Protein AF-A0A6N7SVC6-F1 (afdb_monomer)

Foldseek 3Di:
DDFQFDDAAPVSPDTHTPLRQLQQLLQQQLVLCVLLPFSLLRNLLSNQLQLLSLFPQNSVPRVPHDDFDRLLRSLLVCVVVPNLLSSQLSLQLAPFRAFQDACPADQPDSHSNNSNNHDGGDSPVSVVRGDRGDGDDRPFDQFDLNLVLSVLSSLLSSLSSNLSSVVSVVCRNVVNPPDDDDADFLVLLLVLLCVVCVVLCPDCPCVDLSNQLNVLLVLLLVLLLDDFAEEEAAAAVVSNQLSSPVNSFSSNCVNQVFQAEEEEEADPVCQVVSQVVSCVRRNPQQEQEDDDQDDDPDPVRVVVNLVCNQAVNHRYYYYYPQLVLLLSLARDSSSSNNVSVLARGEYEYAQLVSQQQQQQLVVLVSVLSNRRRRNYHYYYYHNQDAPCQVSHGPSGDYDYSDPDPCPPDDDDDDDDDDDVPDDDDPVCPLLVVLVVVLVVVDPDCVDNVNSHVSNVCSNVVCVCSSNVVCQVVQSSCCVVRVTHRSVVSSVVPGSPPFLWAKEFQPPDVQSVVLVVCLLVVDDDPVSVNSNVVRIDTDGPVLVVLCVVVVQWADSDPRYIYGPDNVCADPVPGGNSDRDPDDDDDD

Sequence (586 aa):
MAKFLAHISDDKSREQSVQEHLKNTALLAGQFADKFCCRDWGFGCGMLHDIGKYSKEFQLRLPGGPIVDHATAGARELYSRGYLMAAYCVAGHHSGLPYGGTQADIAGSSTLYGRMKKQLKDYQAYQSEIVMPEFTNPPLVPVGRGGFSVSFFIRMLYSCLVDADFLDTEQFMSDGTARRIQKASMEELLQSLRAYITPWMEQTEQATVNGKRTAILQACLDKGKEKQGLYTLTVPTGGGKTVSSLAFALQHAVEHHLDRVIYVIPYTSSIEQNAQVFRDILGSENVLEDHCHVSYESEEELLHQQLAAENWDKSLVVTTNVQFFESLFSNRSSKCRKLHNIANSVVIFDEAQMLPVNYLSPCVRAISELICNYHSTAVLCTATQPSLNKIFPGEVQVKESCNNTRENCKTKFFAFTKSDEFRVPSVLKQPIAVTEQICRKYKDISSLEAIHEYFERLYCFKGEGLDAKEIVSQFEDGVKTSSYPFETAANEFRIIENKTKTILICQEEEGARLAEKMRLGLRTRKLLRDVGNYCVSVYEKDFKALNAAGKLEVLDEEFAVLRNCELYSEDVGLIIDASRGDAVFY

Structure (mmCIF, N/CA/C/O backbone):
data_AF-A0A6N7SVC6-F1
#
_entry.id   AF-A0A6N7SVC6-F1
#
loop_
_atom_site.group_PDB
_atom_site.id
_atom_site.type_symbol
_atom_site.label_atom_id
_atom_site.label_alt_id
_atom_site.label_comp_id
_atom_site.label_asym_id
_atom_site.label_entity_id
_atom_site.label_seq_id
_atom_site.pdbx_PDB_ins_code
_atom_site.Cartn_x
_atom_site.Cartn_y
_atom_site.Cartn_z
_atom_site.occupancy
_atom_site.B_iso_or_equiv
_atom_site.auth_seq_id
_atom_site.auth_comp_id
_atom_site.auth_asym_id
_atom_site.auth_atom_id
_atom_site.pdbx_PDB_model_num
ATOM 1 N N . MET A 1 1 ? 24.543 -17.736 -30.518 1.00 55.12 1 MET A N 1
ATOM 2 C CA . MET A 1 1 ? 23.856 -16.476 -30.162 1.00 55.12 1 MET A CA 1
ATOM 3 C C . MET A 1 1 ? 24.714 -15.750 -29.142 1.00 55.12 1 MET A C 1
ATOM 5 O O . MET A 1 1 ? 25.362 -16.426 -28.351 1.00 55.12 1 MET A O 1
ATOM 9 N N . ALA A 1 2 ? 24.805 -14.421 -29.212 1.00 66.75 2 ALA A N 1
ATOM 10 C CA . ALA A 1 2 ? 25.494 -13.653 -28.177 1.00 66.75 2 ALA A CA 1
ATOM 11 C C . ALA A 1 2 ? 24.721 -13.807 -26.858 1.00 66.75 2 ALA A C 1
ATOM 13 O O . ALA A 1 2 ? 23.502 -13.669 -26.859 1.00 66.75 2 ALA A O 1
ATOM 14 N N . LYS A 1 3 ? 25.411 -14.138 -25.764 1.00 86.94 3 LYS A N 1
ATOM 15 C CA . LYS A 1 3 ? 24.800 -14.241 -24.434 1.00 86.94 3 LYS A CA 1
ATOM 16 C C . LYS A 1 3 ? 24.605 -12.822 -23.893 1.00 86.94 3 LYS A C 1
ATOM 18 O O . LYS A 1 3 ? 25.593 -12.116 -23.713 1.00 86.94 3 LYS A O 1
ATOM 23 N N . PHE A 1 4 ? 23.361 -12.408 -23.663 1.00 94.56 4 PHE A N 1
ATOM 24 C CA . PHE A 1 4 ? 23.044 -11.135 -23.011 1.00 94.56 4 PHE A CA 1
ATOM 25 C C . PHE A 1 4 ? 22.849 -11.366 -21.516 1.00 94.56 4 PHE A C 1
ATOM 27 O O . PHE A 1 4 ? 22.048 -12.212 -21.114 1.00 94.56 4 PHE A O 1
ATOM 34 N N . LEU A 1 5 ? 23.578 -10.618 -20.695 1.00 95.56 5 LEU A N 1
ATOM 35 C CA . LEU A 1 5 ? 23.526 -10.716 -19.241 1.00 95.56 5 LEU A CA 1
ATOM 36 C C . LEU A 1 5 ? 22.662 -9.600 -18.649 1.00 95.56 5 LEU A C 1
ATOM 38 O O . LEU A 1 5 ? 22.712 -8.460 -19.117 1.00 95.56 5 LEU A O 1
ATOM 42 N N . ALA A 1 6 ? 21.872 -9.939 -17.631 1.00 93.75 6 ALA A N 1
ATOM 43 C CA . ALA A 1 6 ? 21.182 -8.969 -16.786 1.00 93.75 6 ALA A CA 1
ATOM 44 C C . ALA A 1 6 ? 22.039 -8.605 -15.576 1.00 93.75 6 ALA A C 1
ATOM 46 O O . ALA A 1 6 ? 22.232 -7.419 -15.310 1.00 93.75 6 ALA A O 1
ATOM 47 N N . HIS A 1 7 ? 22.577 -9.620 -14.894 1.00 92.44 7 HIS A N 1
ATOM 48 C CA . HIS A 1 7 ? 23.313 -9.471 -13.643 1.00 92.44 7 HIS A CA 1
ATOM 49 C C . HIS A 1 7 ? 24.586 -10.318 -13.628 1.00 92.44 7 HIS A C 1
ATOM 51 O O . HIS A 1 7 ? 24.675 -11.373 -14.260 1.00 92.44 7 HIS A O 1
ATOM 57 N N . ILE A 1 8 ? 25.571 -9.831 -12.879 1.00 90.56 8 ILE A N 1
ATOM 58 C CA . ILE A 1 8 ? 26.802 -10.534 -12.520 1.00 90.56 8 ILE A CA 1
ATOM 59 C C . ILE A 1 8 ? 26.908 -10.410 -11.001 1.00 90.56 8 ILE A C 1
ATOM 61 O O . ILE A 1 8 ? 26.703 -9.312 -10.481 1.00 90.56 8 ILE A O 1
ATOM 65 N N . SER A 1 9 ? 27.171 -11.512 -10.301 1.00 87.94 9 SER A N 1
ATOM 66 C CA . SER A 1 9 ? 27.305 -11.497 -8.841 1.00 87.94 9 SER A CA 1
ATOM 67 C C . SER A 1 9 ? 28.498 -10.646 -8.388 1.00 87.94 9 SER A C 1
ATOM 69 O O . SER A 1 9 ? 29.444 -10.430 -9.149 1.00 87.94 9 SER A O 1
ATOM 71 N N . ASP A 1 10 ? 28.487 -10.186 -7.135 1.00 84.12 10 ASP A N 1
ATOM 72 C CA . ASP A 1 10 ? 29.542 -9.311 -6.593 1.00 84.12 10 ASP A CA 1
ATOM 73 C C . ASP A 1 10 ? 30.943 -9.947 -6.650 1.00 84.12 10 ASP A C 1
ATOM 75 O O . ASP A 1 10 ? 31.937 -9.282 -6.949 1.00 84.12 10 ASP A O 1
ATOM 79 N N . ASP A 1 11 ? 31.020 -11.260 -6.426 1.00 84.94 11 ASP A N 1
ATOM 80 C CA . ASP A 1 11 ? 32.238 -12.072 -6.540 1.00 84.94 11 ASP A CA 1
ATOM 81 C C . ASP A 1 11 ? 32.593 -12.451 -7.993 1.00 84.94 11 ASP A C 1
ATOM 83 O O . ASP A 1 11 ? 33.611 -13.099 -8.240 1.00 84.94 11 ASP A O 1
ATOM 87 N N . LYS A 1 12 ? 31.760 -12.040 -8.958 1.00 84.81 12 LYS A N 1
ATOM 88 C CA . LYS A 1 12 ? 31.862 -12.317 -10.398 1.00 84.81 12 LYS A CA 1
ATOM 89 C C . LYS A 1 12 ? 31.884 -13.803 -10.759 1.00 84.81 12 LYS A C 1
ATOM 91 O O . LYS A 1 12 ? 32.334 -14.157 -11.848 1.00 84.81 12 LYS A O 1
ATOM 96 N N . SER A 1 13 ? 31.416 -14.672 -9.865 1.00 87.50 13 SER A N 1
ATOM 97 C CA . SER A 1 13 ? 31.394 -16.120 -10.087 1.00 87.50 13 SER A CA 1
ATOM 98 C C . SER A 1 13 ? 30.141 -16.596 -10.826 1.00 87.50 13 SER A C 1
ATOM 100 O O . SER A 1 13 ? 30.157 -17.667 -11.435 1.00 87.50 13 SER A O 1
ATOM 102 N N . ARG A 1 14 ? 29.060 -15.805 -10.799 1.00 90.69 14 ARG A N 1
ATOM 103 C CA . ARG A 1 14 ? 27.749 -16.158 -11.350 1.00 90.69 14 ARG A CA 1
ATOM 104 C C . ARG A 1 14 ? 27.250 -15.078 -12.299 1.00 90.69 14 ARG A C 1
ATOM 106 O O . ARG A 1 14 ? 27.466 -13.883 -12.102 1.00 90.69 14 ARG A O 1
ATOM 113 N N . GLU A 1 15 ? 26.545 -15.520 -13.331 1.00 94.44 15 GLU A N 1
ATOM 114 C CA . GLU A 1 15 ? 25.971 -14.673 -14.372 1.00 94.44 15 GLU A CA 1
ATOM 115 C C . GLU A 1 15 ? 24.507 -15.052 -14.576 1.00 94.44 15 GLU A C 1
ATOM 117 O O . GLU A 1 15 ? 24.211 -16.223 -14.813 1.00 94.44 15 GLU A O 1
ATOM 122 N N . GLN A 1 16 ? 23.616 -14.064 -14.561 1.00 95.31 16 GLN A N 1
ATOM 123 C CA . GLN A 1 16 ? 22.206 -14.242 -14.899 1.00 95.31 16 GLN A CA 1
ATOM 124 C C . GLN A 1 16 ? 21.952 -13.703 -16.305 1.00 95.31 16 GLN A C 1
ATOM 126 O O . GLN A 1 16 ? 22.315 -12.563 -16.618 1.00 95.31 16 GLN A O 1
ATOM 131 N N . SER A 1 17 ? 21.324 -14.500 -17.170 1.00 96.69 17 SER A N 1
ATOM 132 C CA . SER A 1 17 ? 20.950 -14.017 -18.507 1.00 96.69 17 SER A CA 1
ATOM 133 C C . SER A 1 17 ? 19.773 -13.038 -18.445 1.00 96.69 17 SER A C 1
ATOM 135 O O . SER A 1 17 ? 18.958 -13.101 -17.525 1.00 96.69 17 SER A O 1
ATOM 137 N N . VAL A 1 18 ? 19.643 -12.154 -19.443 1.00 96.69 18 VAL A N 1
ATOM 138 C CA . VAL A 1 18 ? 18.468 -11.265 -19.531 1.00 96.69 18 VAL A CA 1
ATOM 139 C C . VAL A 1 18 ? 17.181 -12.080 -19.637 1.00 96.69 18 VAL A C 1
ATOM 141 O O . VAL A 1 18 ? 16.218 -11.787 -18.939 1.00 96.69 18 VAL A O 1
ATOM 144 N N . GLN A 1 19 ? 17.171 -13.147 -20.438 1.00 96.69 19 GLN A N 1
ATOM 145 C CA . GLN A 1 19 ? 15.993 -14.002 -20.586 1.00 96.69 19 GLN A CA 1
ATOM 146 C C . GLN A 1 19 ? 15.563 -14.658 -19.266 1.00 96.69 19 GLN A C 1
ATOM 148 O O . GLN A 1 19 ? 14.369 -14.748 -18.988 1.00 96.69 19 GLN A O 1
ATOM 153 N N . GLU A 1 20 ? 16.520 -15.146 -18.479 1.00 96.81 20 GLU A N 1
ATOM 154 C CA . GLU A 1 20 ? 16.266 -15.768 -17.178 1.00 96.81 20 GLU A CA 1
ATOM 155 C C . GLU A 1 20 ? 15.677 -14.766 -16.188 1.00 96.81 20 GLU A C 1
ATOM 157 O O . GLU A 1 20 ? 14.608 -15.022 -15.639 1.00 96.81 20 GLU A O 1
ATOM 162 N N . HIS A 1 21 ? 16.309 -13.599 -16.050 1.00 97.44 21 HIS A N 1
ATOM 163 C CA . HIS A 1 21 ? 15.825 -12.524 -15.188 1.00 97.44 21 HIS A CA 1
ATOM 164 C C . HIS A 1 21 ? 14.401 -12.082 -15.568 1.00 97.44 21 HIS A C 1
ATOM 166 O O . HIS A 1 21 ? 13.504 -12.069 -14.730 1.00 97.44 21 HIS A O 1
ATOM 172 N N . LEU A 1 22 ? 14.145 -11.822 -16.858 1.00 97.94 22 LEU A N 1
ATOM 173 C CA . LEU A 1 22 ? 12.813 -11.439 -17.338 1.00 97.94 22 LEU A CA 1
ATOM 174 C C . LEU A 1 22 ? 11.755 -12.506 -17.024 1.00 97.94 22 LEU A C 1
ATOM 176 O O . LEU A 1 22 ? 10.657 -12.164 -16.592 1.00 97.94 22 LEU A O 1
ATOM 180 N N . LYS A 1 23 ? 12.074 -13.794 -17.213 1.00 97.81 23 LYS A N 1
ATOM 181 C CA . LYS A 1 23 ? 11.148 -14.900 -16.923 1.00 97.81 23 LYS A CA 1
ATOM 182 C C . LYS A 1 23 ? 10.857 -15.027 -15.432 1.00 97.81 23 LYS A C 1
ATOM 184 O O . LYS A 1 23 ? 9.693 -15.169 -15.067 1.00 97.81 23 LYS A O 1
ATOM 189 N N . ASN A 1 24 ? 11.874 -14.969 -14.579 1.00 97.88 24 ASN A N 1
ATOM 190 C CA . ASN A 1 24 ? 11.690 -15.086 -13.136 1.00 97.88 24 ASN A CA 1
ATOM 191 C C . ASN A 1 24 ? 10.878 -13.907 -12.585 1.00 97.88 24 ASN A C 1
ATOM 193 O O . ASN A 1 24 ? 9.874 -14.120 -11.900 1.00 97.88 24 ASN A O 1
ATOM 197 N N . THR A 1 25 ? 11.236 -12.678 -12.974 1.00 98.25 25 THR A N 1
ATOM 198 C CA . THR A 1 25 ? 10.490 -11.466 -12.616 1.00 98.25 25 THR A CA 1
ATOM 199 C C . THR A 1 25 ? 9.049 -11.535 -13.122 1.00 98.25 25 THR A C 1
ATOM 201 O O . THR A 1 25 ? 8.121 -11.221 -12.381 1.00 98.25 25 THR A O 1
ATOM 204 N N . ALA A 1 26 ? 8.815 -12.001 -14.353 1.00 98.38 26 ALA A N 1
ATOM 205 C CA . ALA A 1 26 ? 7.467 -12.178 -14.894 1.00 98.38 26 ALA A CA 1
ATOM 206 C C . ALA A 1 26 ? 6.632 -13.199 -14.116 1.00 98.38 26 ALA A C 1
ATOM 208 O O . ALA A 1 26 ? 5.455 -12.957 -13.848 1.00 98.38 26 ALA A O 1
ATOM 209 N N . LEU A 1 27 ? 7.220 -14.337 -13.741 1.00 98.38 27 LEU A N 1
ATOM 210 C CA . LEU A 1 27 ? 6.522 -15.359 -12.965 1.00 98.38 27 LEU A CA 1
ATOM 211 C C . LEU A 1 27 ? 6.112 -14.823 -11.589 1.00 98.38 27 LEU A C 1
ATOM 213 O O . LEU A 1 27 ? 4.955 -14.988 -11.207 1.00 98.38 27 LEU A O 1
ATOM 217 N N . LEU A 1 28 ? 7.016 -14.137 -10.885 1.00 98.06 28 LEU A N 1
ATOM 218 C CA . LEU A 1 28 ? 6.725 -13.522 -9.587 1.00 98.06 28 LEU A CA 1
ATOM 219 C C . LEU A 1 28 ? 5.685 -12.400 -9.706 1.00 98.06 28 LEU A C 1
ATOM 221 O O . LEU A 1 28 ? 4.663 -12.433 -9.024 1.00 98.06 28 LEU A O 1
ATOM 225 N N . ALA A 1 29 ? 5.880 -11.448 -10.623 1.00 98.56 29 ALA A N 1
ATOM 226 C CA . ALA A 1 29 ? 4.947 -10.340 -10.822 1.00 98.56 29 ALA A CA 1
ATOM 227 C C . ALA A 1 29 ? 3.552 -10.838 -11.234 1.00 98.56 29 ALA A C 1
ATOM 229 O O . ALA A 1 29 ? 2.540 -10.302 -10.782 1.00 98.56 29 ALA A O 1
ATOM 230 N N . GLY A 1 30 ? 3.489 -11.885 -12.062 1.00 98.44 30 GLY A N 1
ATOM 231 C CA . GLY A 1 30 ? 2.245 -12.552 -12.428 1.00 98.44 30 GLY A CA 1
ATOM 232 C C . GLY A 1 30 ? 1.565 -13.221 -11.235 1.00 98.44 30 GLY A C 1
ATOM 233 O O . GLY A 1 30 ? 0.363 -13.047 -11.062 1.00 98.44 30 GLY A O 1
ATOM 234 N N . GLN A 1 31 ? 2.311 -13.931 -10.381 1.00 97.94 31 GLN A N 1
ATOM 235 C CA . GLN A 1 31 ? 1.778 -14.523 -9.144 1.00 97.94 31 GLN A CA 1
ATOM 236 C C . GLN A 1 31 ? 1.221 -13.460 -8.190 1.00 97.94 31 GLN A C 1
ATOM 238 O O . GLN A 1 31 ? 0.159 -13.654 -7.605 1.00 97.94 31 GLN A O 1
ATOM 243 N N . PHE A 1 32 ? 1.901 -12.322 -8.054 1.00 97.88 32 PHE A N 1
ATOM 244 C CA . PHE A 1 32 ? 1.426 -11.211 -7.230 1.00 97.88 32 PHE A CA 1
ATOM 245 C C . PHE A 1 32 ? 0.137 -10.598 -7.781 1.00 97.88 32 PHE A C 1
ATOM 247 O O . PHE A 1 32 ? -0.803 -10.363 -7.022 1.00 97.88 32 PHE A O 1
ATOM 254 N N . ALA A 1 33 ? 0.065 -10.393 -9.099 1.00 98.25 33 ALA A N 1
ATOM 255 C CA . ALA A 1 33 ? -1.105 -9.817 -9.753 1.00 98.25 33 ALA A CA 1
ATOM 256 C C . ALA A 1 33 ? -2.300 -10.784 -9.863 1.00 98.25 33 ALA A C 1
ATOM 258 O O . ALA A 1 33 ? -3.443 -10.354 -10.024 1.00 98.25 33 ALA A O 1
ATOM 259 N N . ASP A 1 34 ? -2.060 -12.091 -9.740 1.00 97.31 34 ASP A N 1
ATOM 260 C CA . ASP A 1 34 ? -3.100 -13.125 -9.727 1.00 97.31 34 ASP A CA 1
ATOM 261 C C . ASP A 1 34 ? -4.090 -12.944 -8.571 1.00 97.31 34 ASP A C 1
ATOM 263 O O . ASP A 1 34 ? -5.275 -13.234 -8.724 1.00 97.31 34 ASP A O 1
ATOM 267 N N . LYS A 1 35 ? -3.625 -12.372 -7.450 1.00 95.44 35 LYS A N 1
ATOM 268 C CA . LYS A 1 35 ? -4.447 -12.065 -6.267 1.00 95.44 35 LYS A CA 1
ATOM 269 C C . LYS A 1 35 ? -5.618 -11.132 -6.561 1.00 95.44 35 LYS A C 1
ATOM 271 O O . LYS A 1 35 ? -6.565 -11.106 -5.791 1.00 95.44 35 LYS A O 1
ATOM 276 N N . PHE A 1 36 ? -5.539 -10.359 -7.642 1.00 96.25 36 PHE A N 1
ATOM 277 C CA . PHE A 1 36 ? -6.603 -9.487 -8.144 1.00 96.25 36 PHE A CA 1
ATOM 278 C C . PHE A 1 36 ? -6.901 -9.773 -9.626 1.00 96.25 36 PHE A C 1
ATOM 280 O O . PHE A 1 36 ? -7.227 -8.880 -10.408 1.00 96.25 36 PHE A O 1
ATOM 287 N N . CYS A 1 37 ? -6.760 -11.044 -10.020 1.00 96.69 37 CYS A N 1
ATOM 288 C CA . CYS A 1 37 ? -7.145 -11.584 -11.325 1.00 96.69 37 CYS A CA 1
ATOM 289 C C . CYS A 1 37 ? -6.473 -10.913 -12.540 1.00 96.69 37 CYS A C 1
ATOM 291 O O . CYS A 1 37 ? -7.063 -10.864 -13.616 1.00 96.69 37 CYS A O 1
ATOM 293 N N . CYS A 1 38 ? -5.243 -10.410 -12.386 1.00 97.62 38 CYS A N 1
ATOM 294 C CA . CYS A 1 38 ? -4.498 -9.701 -13.438 1.00 97.62 38 CYS A CA 1
ATOM 295 C C . CYS A 1 38 ? -3.101 -10.305 -13.679 1.00 97.62 38 CYS A C 1
ATOM 297 O O . CYS A 1 38 ? -2.123 -9.586 -13.906 1.00 97.62 38 CYS A O 1
ATOM 299 N N . ARG A 1 39 ? -2.984 -11.638 -13.593 1.00 98.00 39 ARG A N 1
ATOM 300 C CA . ARG A 1 39 ? -1.716 -12.377 -13.743 1.00 98.00 39 ARG A CA 1
ATOM 301 C C . ARG A 1 39 ? -0.975 -12.040 -15.033 1.00 98.00 39 ARG A C 1
ATOM 303 O O . ARG A 1 39 ? 0.239 -11.872 -15.017 1.00 98.00 39 ARG A O 1
ATOM 310 N N . ASP A 1 40 ? -1.696 -11.965 -16.140 1.00 97.75 40 ASP A N 1
ATOM 311 C CA . ASP A 1 40 ? -1.190 -11.618 -17.467 1.00 97.75 40 ASP A CA 1
ATOM 312 C C . ASP A 1 40 ? -0.570 -10.215 -17.511 1.00 97.75 40 ASP A C 1
ATOM 314 O O . ASP A 1 40 ? 0.504 -10.043 -18.084 1.00 97.75 40 ASP A O 1
ATOM 318 N N . TRP A 1 41 ? -1.167 -9.236 -16.825 1.00 98.31 41 TRP A N 1
ATOM 319 C CA . TRP A 1 41 ? -0.593 -7.898 -16.683 1.00 98.31 41 TRP A CA 1
ATOM 320 C C . TRP A 1 41 ? 0.717 -7.914 -15.898 1.00 98.31 41 TRP A C 1
ATOM 322 O O . TRP A 1 41 ? 1.709 -7.339 -16.355 1.00 98.31 41 TRP A O 1
ATOM 332 N N . GLY A 1 42 ? 0.739 -8.582 -14.739 1.00 98.38 42 GLY A N 1
ATOM 333 C CA . GLY A 1 42 ? 1.947 -8.729 -13.920 1.00 98.38 42 GLY A CA 1
ATOM 334 C C . GLY A 1 42 ? 3.072 -9.418 -14.690 1.00 98.38 42 GLY A C 1
ATOM 335 O O . GLY A 1 42 ? 4.181 -8.890 -14.798 1.00 98.38 42 GLY A O 1
ATOM 336 N N . PHE A 1 43 ? 2.746 -10.550 -15.314 1.00 98.56 43 PHE A N 1
ATOM 337 C CA . PHE A 1 43 ? 3.658 -11.313 -16.156 1.00 98.56 43 PHE A CA 1
ATOM 338 C C . PHE A 1 43 ? 4.178 -10.480 -17.330 1.00 98.56 43 PHE A C 1
ATOM 340 O O . PHE A 1 43 ? 5.382 -10.436 -17.581 1.00 98.56 43 PHE A O 1
ATOM 347 N N . GLY A 1 44 ? 3.289 -9.770 -18.025 1.00 98.00 44 GLY A N 1
ATOM 348 C CA . GLY A 1 44 ? 3.637 -8.971 -19.189 1.00 98.00 44 GLY A CA 1
ATOM 349 C C . GLY A 1 44 ? 4.573 -7.807 -18.867 1.00 98.00 44 GLY A C 1
ATOM 350 O O . GLY A 1 44 ? 5.539 -7.569 -19.595 1.00 98.00 44 GLY A O 1
ATOM 351 N N . CYS A 1 45 ? 4.340 -7.130 -17.740 1.00 98.19 45 CYS A N 1
ATOM 352 C CA . CYS A 1 45 ? 5.258 -6.128 -17.207 1.00 98.19 45 CYS A CA 1
ATOM 353 C C . CYS A 1 45 ? 6.641 -6.729 -16.924 1.00 98.19 45 CYS A C 1
ATOM 355 O O . CYS A 1 45 ? 7.639 -6.187 -17.397 1.00 98.19 45 CYS A O 1
ATOM 357 N N . GLY A 1 46 ? 6.711 -7.859 -16.211 1.00 98.12 46 GLY A N 1
ATOM 358 C CA . GLY A 1 46 ? 7.984 -8.508 -15.879 1.00 98.12 46 GLY A CA 1
ATOM 359 C C . GLY A 1 46 ? 8.764 -8.976 -17.111 1.00 98.12 46 GLY A C 1
ATOM 360 O O . GLY A 1 46 ? 9.966 -8.741 -17.196 1.00 98.12 46 GLY A O 1
ATOM 361 N N . MET A 1 47 ? 8.080 -9.519 -18.123 1.00 97.94 47 MET A N 1
ATOM 362 C CA . MET A 1 47 ? 8.710 -9.981 -19.367 1.00 97.94 47 MET A CA 1
ATOM 363 C C . MET A 1 47 ? 9.337 -8.855 -20.193 1.00 97.94 47 MET A C 1
ATOM 365 O O . MET A 1 47 ? 10.226 -9.118 -21.002 1.00 97.94 47 MET A O 1
ATOM 369 N N . LEU A 1 48 ? 8.855 -7.618 -20.044 1.00 97.62 48 LEU A N 1
ATOM 370 C CA . LEU A 1 48 ? 9.266 -6.502 -20.894 1.00 97.62 48 LEU A CA 1
ATOM 371 C C . LEU A 1 48 ? 10.062 -5.424 -20.175 1.00 97.62 48 LEU A C 1
ATOM 373 O O . LEU A 1 48 ? 10.667 -4.603 -20.863 1.00 97.62 48 LEU A O 1
ATOM 377 N N . HIS A 1 49 ? 10.075 -5.398 -18.839 1.00 97.56 49 HIS A N 1
ATOM 378 C CA . HIS A 1 49 ? 10.599 -4.245 -18.108 1.00 97.56 49 HIS A CA 1
ATOM 379 C C . HIS A 1 49 ? 12.046 -3.893 -18.474 1.00 97.56 49 HIS A C 1
ATOM 381 O O . HIS A 1 49 ? 12.385 -2.716 -18.597 1.00 97.56 49 HIS A O 1
ATOM 387 N N . ASP A 1 50 ? 12.837 -4.926 -18.767 1.00 96.81 50 ASP A N 1
ATOM 388 C CA . ASP A 1 50 ? 14.281 -4.839 -18.919 1.00 96.81 50 ASP A CA 1
ATOM 389 C C . ASP A 1 50 ? 14.818 -5.223 -20.301 1.00 96.81 50 ASP A C 1
ATOM 391 O O . ASP A 1 50 ? 16.017 -5.439 -20.484 1.00 96.81 50 ASP A O 1
ATOM 395 N N . ILE A 1 51 ? 13.972 -5.250 -21.336 1.00 97.06 51 ILE A N 1
ATOM 396 C CA . ILE A 1 51 ? 14.434 -5.607 -22.693 1.00 97.06 51 ILE A CA 1
ATOM 397 C C . ILE A 1 51 ? 15.499 -4.643 -23.244 1.00 97.06 51 ILE A C 1
ATOM 399 O O . ILE A 1 51 ? 16.249 -4.998 -24.148 1.00 97.06 51 ILE A O 1
ATOM 403 N N . GLY A 1 52 ? 15.640 -3.437 -22.680 1.00 96.00 52 GLY A N 1
ATOM 404 C CA . GLY A 1 52 ? 16.736 -2.525 -23.021 1.00 96.00 52 GLY A CA 1
ATOM 405 C C . GLY A 1 52 ? 18.127 -3.074 -22.674 1.00 96.00 52 GLY A C 1
ATOM 406 O O . GLY A 1 52 ? 19.124 -2.626 -23.255 1.00 96.00 52 GLY A O 1
ATOM 407 N N . LYS A 1 53 ? 18.208 -4.082 -21.791 1.00 95.88 53 LYS A N 1
ATOM 408 C CA . LYS A 1 53 ? 19.445 -4.799 -21.453 1.00 95.88 53 LYS A CA 1
ATOM 409 C C . LYS A 1 53 ? 20.008 -5.612 -22.633 1.00 95.88 53 LYS A C 1
ATOM 411 O O . LYS A 1 53 ? 21.204 -5.899 -22.646 1.00 95.88 53 LYS A O 1
ATOM 416 N N . TYR A 1 54 ? 19.213 -5.881 -23.678 1.00 96.25 54 TYR A N 1
ATOM 417 C CA . TYR A 1 54 ? 19.684 -6.474 -24.944 1.00 96.25 54 TYR A CA 1
ATOM 418 C C . TYR A 1 54 ? 20.531 -5.518 -25.807 1.00 96.25 54 TYR A C 1
ATOM 420 O O . TYR A 1 54 ? 21.031 -5.913 -26.860 1.00 96.25 54 TYR A O 1
ATOM 428 N N . SER A 1 55 ? 20.718 -4.261 -25.394 1.00 95.31 55 SER A N 1
ATOM 429 C CA . SER A 1 55 ? 21.596 -3.334 -26.112 1.00 95.31 55 SER A CA 1
ATOM 430 C C . SER A 1 55 ? 23.078 -3.604 -25.857 1.00 95.31 55 SER A C 1
ATOM 432 O O . SER A 1 55 ? 23.498 -3.933 -24.744 1.00 95.31 55 SER A O 1
ATOM 434 N N . LYS A 1 56 ? 23.907 -3.398 -26.888 1.00 94.06 56 LYS A N 1
ATOM 435 C CA . LYS A 1 56 ? 25.369 -3.525 -26.774 1.00 94.06 56 LYS A CA 1
ATOM 436 C C . LYS A 1 56 ? 25.927 -2.592 -25.698 1.00 94.06 56 LYS A C 1
ATOM 438 O O . LYS A 1 56 ? 26.815 -2.978 -24.944 1.00 94.06 56 LYS A O 1
ATOM 443 N N . GLU A 1 57 ? 25.410 -1.370 -25.617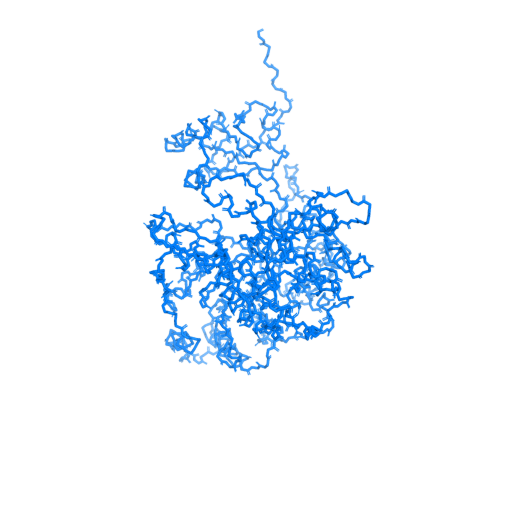 1.00 94.25 57 GLU A N 1
ATOM 444 C CA . GLU A 1 57 ? 25.826 -0.389 -24.621 1.00 94.25 57 GLU A CA 1
ATOM 445 C C . GLU A 1 57 ? 25.507 -0.831 -23.188 1.00 94.25 57 GLU A C 1
ATOM 447 O O . GLU A 1 57 ? 26.327 -0.598 -22.302 1.00 94.25 57 GLU A O 1
ATOM 452 N N . PHE A 1 58 ? 24.376 -1.508 -22.946 1.00 94.00 58 PHE A N 1
ATOM 453 C CA . PHE A 1 58 ? 24.102 -2.078 -21.626 1.00 94.00 58 PHE A CA 1
ATOM 454 C C . PHE A 1 58 ? 25.065 -3.224 -21.290 1.00 94.00 58 PHE A C 1
ATOM 456 O O . PHE A 1 58 ? 25.599 -3.272 -20.187 1.00 94.00 58 PHE A O 1
ATOM 463 N N . GLN A 1 59 ? 25.375 -4.106 -22.242 1.00 94.75 59 GLN A N 1
ATOM 464 C CA . GLN A 1 59 ? 26.342 -5.187 -22.000 1.00 94.75 59 GLN A CA 1
ATOM 465 C C . GLN A 1 59 ? 27.746 -4.650 -21.660 1.00 94.75 59 GLN A C 1
ATOM 467 O O . GLN A 1 59 ? 28.451 -5.228 -20.839 1.00 94.75 59 GLN A O 1
ATOM 472 N N . LEU A 1 60 ? 28.134 -3.496 -22.219 1.00 92.25 60 LEU A N 1
ATOM 473 C CA . LEU A 1 60 ? 29.373 -2.796 -21.854 1.00 92.25 60 LEU A CA 1
ATOM 474 C C . LEU A 1 60 ? 29.312 -2.116 -20.477 1.00 92.25 60 LEU A C 1
ATOM 476 O O . LEU A 1 60 ? 30.359 -1.857 -19.886 1.00 92.25 60 LEU A O 1
ATOM 480 N N . ARG A 1 61 ? 28.115 -1.832 -19.950 1.00 89.62 61 ARG A N 1
ATOM 481 C CA . ARG A 1 61 ? 27.925 -1.258 -18.611 1.00 89.62 61 ARG A CA 1
ATOM 482 C C . ARG A 1 61 ? 28.283 -2.249 -17.505 1.00 89.62 61 ARG A C 1
ATOM 484 O O . ARG A 1 61 ? 28.896 -1.836 -16.527 1.00 89.62 61 ARG A O 1
ATOM 491 N N . LEU A 1 62 ? 27.927 -3.526 -17.651 1.00 85.69 62 LEU A N 1
ATOM 492 C CA . LEU A 1 62 ? 28.149 -4.560 -16.629 1.00 85.69 62 LEU A CA 1
ATOM 493 C C . LEU A 1 62 ? 29.604 -4.645 -16.117 1.00 85.69 62 LEU A C 1
ATOM 495 O O . LEU A 1 62 ? 29.791 -4.663 -14.903 1.00 85.69 62 LEU A O 1
ATOM 499 N N . PRO A 1 63 ? 30.648 -4.610 -16.970 1.00 85.62 63 PRO A N 1
ATOM 500 C CA . PRO A 1 63 ? 32.039 -4.581 -16.510 1.00 85.62 63 PRO A CA 1
ATOM 501 C C . PRO A 1 63 ? 32.547 -3.189 -16.069 1.00 85.62 63 PRO A C 1
ATOM 503 O O . PRO A 1 63 ? 33.756 -3.013 -15.936 1.00 85.62 63 PRO A O 1
ATOM 506 N N . GLY A 1 64 ? 31.672 -2.198 -15.846 1.00 83.25 64 GLY A N 1
ATOM 507 C CA . GLY A 1 64 ? 32.039 -0.849 -15.381 1.00 83.25 64 GLY A CA 1
ATOM 508 C C . GLY A 1 64 ? 31.945 0.262 -16.434 1.00 83.25 64 GLY A C 1
ATOM 509 O O . GLY A 1 64 ? 32.527 1.331 -16.255 1.00 83.25 64 GLY A O 1
ATOM 510 N N . GLY A 1 65 ? 31.240 0.028 -17.543 1.00 85.75 65 GLY A N 1
ATOM 511 C CA . GLY A 1 65 ? 30.955 1.054 -18.548 1.00 85.75 65 GLY A CA 1
ATOM 512 C C . GLY A 1 65 ? 29.942 2.117 -18.084 1.00 85.75 65 GLY A C 1
ATOM 513 O O . GLY A 1 65 ? 29.406 2.048 -16.975 1.00 85.75 65 GLY A O 1
ATOM 514 N N . PRO A 1 66 ? 29.648 3.119 -18.933 1.00 85.75 66 PRO A N 1
ATOM 515 C CA . PRO A 1 66 ? 28.772 4.229 -18.573 1.00 85.75 66 PRO A CA 1
ATOM 516 C C . PRO A 1 66 ? 27.327 3.783 -18.311 1.00 85.75 66 PRO A C 1
ATOM 518 O O . PRO A 1 66 ? 26.847 2.778 -18.832 1.00 85.75 66 PRO A O 1
ATOM 521 N N . ILE A 1 67 ? 26.605 4.586 -17.528 1.00 85.19 67 ILE A N 1
ATOM 522 C CA . ILE A 1 67 ? 25.177 4.394 -17.264 1.00 85.19 67 ILE A CA 1
ATOM 523 C C . ILE A 1 67 ? 24.390 4.544 -18.573 1.00 85.19 67 ILE A C 1
ATOM 525 O O . ILE A 1 67 ? 24.474 5.562 -19.257 1.00 85.19 67 ILE A O 1
ATOM 529 N N . VAL A 1 68 ? 23.580 3.533 -18.885 1.00 87.50 68 VAL A N 1
ATOM 530 C CA . VAL A 1 68 ? 22.677 3.494 -20.043 1.00 87.50 68 VAL A CA 1
ATOM 531 C C . VAL A 1 68 ? 21.241 3.330 -19.561 1.00 87.50 68 VAL A C 1
ATOM 533 O O . VAL A 1 68 ? 20.972 2.549 -18.642 1.00 87.50 68 VAL A O 1
ATOM 536 N N . ASP A 1 69 ? 20.331 4.064 -20.196 1.00 86.69 69 ASP A N 1
ATOM 537 C CA . ASP A 1 69 ? 18.888 3.906 -20.025 1.00 86.69 69 ASP A CA 1
ATOM 538 C C . ASP A 1 69 ? 18.411 2.635 -20.731 1.00 86.69 69 ASP A C 1
ATOM 540 O O . ASP A 1 69 ? 18.436 2.555 -21.959 1.00 86.69 69 ASP A O 1
ATOM 544 N N . HIS A 1 70 ? 17.985 1.660 -19.939 1.00 88.38 70 HIS A N 1
ATOM 545 C CA . HIS A 1 70 ? 17.402 0.402 -20.399 1.00 88.38 70 HIS A CA 1
ATOM 546 C C . HIS A 1 70 ? 15.888 0.337 -20.138 1.00 88.38 70 HIS A C 1
ATOM 548 O O . HIS A 1 70 ? 15.167 -0.287 -20.915 1.00 88.38 70 HIS A O 1
ATOM 554 N N . ALA A 1 71 ? 15.387 1.055 -19.127 1.00 86.31 71 ALA A N 1
ATOM 555 C CA . ALA A 1 71 ? 13.986 1.012 -18.713 1.00 86.31 71 ALA A CA 1
ATOM 556 C C . ALA A 1 71 ? 13.006 1.563 -19.765 1.00 86.31 71 ALA A C 1
ATOM 558 O O . ALA A 1 71 ? 11.856 1.136 -19.857 1.00 86.31 71 ALA A O 1
ATOM 559 N N . THR A 1 72 ? 13.445 2.509 -20.600 1.00 94.31 72 THR A N 1
ATOM 560 C CA . THR A 1 72 ? 12.564 3.131 -21.604 1.00 94.31 72 THR A CA 1
ATOM 561 C C . THR A 1 72 ? 12.211 2.194 -22.774 1.00 94.31 72 THR A C 1
ATOM 563 O O . THR A 1 72 ? 11.204 2.419 -23.450 1.00 94.31 72 THR A O 1
ATOM 566 N N . ALA A 1 73 ? 13.010 1.153 -23.040 1.00 96.00 73 ALA A N 1
ATOM 567 C CA . ALA A 1 73 ? 12.800 0.256 -24.182 1.00 96.00 73 ALA A CA 1
ATOM 568 C C . ALA A 1 73 ? 11.493 -0.542 -24.059 1.00 96.00 73 ALA A C 1
ATOM 570 O O . ALA A 1 73 ? 10.638 -0.455 -24.940 1.00 96.00 73 ALA A O 1
ATOM 571 N N . GLY A 1 74 ? 11.293 -1.238 -22.935 1.00 96.69 74 GLY A N 1
ATOM 572 C CA . GLY A 1 74 ? 10.075 -2.011 -22.679 1.00 96.69 74 GLY A CA 1
ATOM 573 C C . GLY A 1 74 ? 8.816 -1.151 -22.665 1.00 96.69 74 GLY A C 1
ATOM 574 O O . GLY A 1 74 ? 7.816 -1.480 -23.303 1.00 96.69 74 GLY A O 1
ATOM 575 N N . ALA A 1 75 ? 8.894 0.013 -22.015 1.00 96.81 75 ALA A N 1
ATOM 576 C CA . ALA A 1 75 ? 7.780 0.952 -21.938 1.00 96.81 75 ALA A CA 1
ATOM 577 C C . ALA A 1 75 ? 7.323 1.421 -23.326 1.00 96.81 75 ALA A C 1
ATOM 579 O O . ALA A 1 75 ? 6.129 1.574 -23.561 1.00 96.81 75 ALA A O 1
ATOM 580 N N . ARG A 1 76 ? 8.256 1.607 -24.265 1.00 96.50 76 ARG A N 1
ATOM 581 C CA . ARG A 1 76 ? 7.948 2.004 -25.643 1.00 96.50 76 ARG A CA 1
ATOM 582 C C . ARG A 1 76 ? 7.247 0.918 -26.436 1.00 96.50 76 ARG A C 1
ATOM 584 O O . ARG A 1 76 ? 6.314 1.235 -27.168 1.00 96.50 76 ARG A O 1
ATOM 591 N N . GLU A 1 77 ? 7.684 -0.332 -26.302 1.00 96.38 77 GLU A N 1
ATOM 592 C CA . GLU A 1 77 ? 7.036 -1.459 -26.980 1.00 96.38 77 GLU A CA 1
ATOM 593 C C . GLU A 1 77 ? 5.596 -1.657 -26.489 1.00 96.38 77 GLU A C 1
ATOM 595 O O . GLU A 1 77 ? 4.705 -1.946 -27.289 1.00 96.38 77 GLU A O 1
ATOM 600 N N . LEU A 1 78 ? 5.361 -1.448 -25.192 1.00 96.50 78 LEU A N 1
ATOM 601 C CA . LEU A 1 78 ? 4.030 -1.473 -24.587 1.00 96.50 78 LEU A CA 1
ATOM 602 C C . LEU A 1 78 ? 3.174 -0.287 -25.045 1.00 96.50 78 LEU A C 1
ATOM 604 O O . LEU A 1 78 ? 2.039 -0.467 -25.485 1.00 96.50 78 LEU A O 1
ATOM 608 N N . TYR A 1 79 ? 3.729 0.926 -24.993 1.00 95.50 79 TYR A N 1
ATOM 609 C CA . TYR A 1 79 ? 3.028 2.155 -25.362 1.00 95.50 79 TYR A CA 1
ATOM 610 C C . TYR A 1 79 ? 2.586 2.153 -26.831 1.00 95.50 79 TYR A C 1
ATOM 612 O O . TYR A 1 79 ? 1.439 2.482 -27.125 1.00 95.50 79 TYR A O 1
ATOM 620 N N . SER A 1 80 ? 3.455 1.732 -27.758 1.00 94.38 80 SER A N 1
ATOM 621 C CA . SER A 1 80 ? 3.138 1.687 -29.195 1.00 94.38 80 SER A CA 1
ATOM 622 C C . SER A 1 80 ? 2.021 0.699 -29.547 1.00 94.38 80 SER A C 1
ATOM 624 O O . SER A 1 80 ? 1.404 0.827 -30.602 1.00 94.38 80 SER A O 1
ATOM 626 N N . ARG A 1 81 ? 1.742 -0.258 -28.655 1.00 94.19 81 ARG A N 1
ATOM 627 C CA . ARG A 1 81 ? 0.684 -1.271 -28.785 1.00 94.19 81 ARG A CA 1
ATOM 628 C C . ARG A 1 81 ? -0.577 -0.935 -27.987 1.00 94.19 81 ARG A C 1
ATOM 630 O O . ARG A 1 81 ? -1.509 -1.728 -27.975 1.00 94.19 81 ARG A O 1
ATOM 637 N N . GLY A 1 82 ? -0.625 0.232 -27.341 1.00 93.75 82 GLY A N 1
ATOM 638 C CA . GLY A 1 82 ? -1.786 0.689 -26.573 1.00 93.75 82 GLY A CA 1
ATOM 639 C C . GLY A 1 82 ? -1.825 0.217 -25.116 1.00 93.75 82 GLY A C 1
ATOM 640 O O . GLY A 1 82 ? -2.775 0.536 -24.404 1.00 93.75 82 GLY A O 1
ATOM 641 N N . TYR A 1 83 ? -0.792 -0.470 -24.619 1.00 95.81 83 TYR A N 1
ATOM 642 C CA . TYR A 1 83 ? -0.718 -0.944 -23.232 1.00 95.81 83 TYR A CA 1
ATOM 643 C C . TYR A 1 83 ? -0.196 0.142 -22.281 1.00 95.81 83 TYR A C 1
ATOM 645 O O . TYR A 1 83 ? 0.826 -0.014 -21.611 1.00 95.81 83 TYR A O 1
ATOM 653 N N . LEU A 1 84 ? -0.910 1.272 -22.219 1.00 95.69 84 LEU A N 1
ATOM 654 C CA . LEU A 1 84 ? -0.504 2.467 -21.470 1.00 95.69 84 LEU A CA 1
ATOM 655 C C . LEU A 1 84 ? -0.217 2.178 -19.987 1.00 95.69 84 LEU A C 1
ATOM 657 O O . LEU A 1 84 ? 0.787 2.643 -19.453 1.00 95.69 84 LEU A O 1
ATOM 661 N N . MET A 1 85 ? -1.078 1.398 -19.328 1.00 96.94 85 MET A N 1
ATOM 662 C CA . MET A 1 85 ? -0.948 1.079 -17.899 1.00 96.94 85 MET A CA 1
ATOM 663 C C . MET A 1 85 ? 0.352 0.314 -17.598 1.00 96.94 85 MET A C 1
ATOM 665 O O . MET A 1 85 ? 1.084 0.668 -16.674 1.00 96.94 85 MET A O 1
ATOM 669 N N . ALA A 1 86 ? 0.692 -0.672 -18.432 1.00 97.56 86 ALA A N 1
ATOM 670 C CA . ALA A 1 86 ? 1.944 -1.417 -18.330 1.00 97.56 86 ALA A CA 1
ATOM 671 C C . ALA A 1 86 ? 3.156 -0.539 -18.690 1.00 97.56 86 ALA A C 1
ATOM 673 O O . ALA A 1 86 ? 4.195 -0.610 -18.033 1.00 97.56 86 ALA A O 1
ATOM 674 N N . ALA A 1 87 ? 3.017 0.349 -19.683 1.00 97.19 87 ALA A N 1
ATOM 675 C CA . ALA A 1 87 ? 4.071 1.285 -20.067 1.00 97.19 87 ALA A CA 1
ATOM 676 C C . ALA A 1 87 ? 4.462 2.234 -18.921 1.00 97.19 87 ALA A C 1
ATOM 678 O O . ALA A 1 87 ? 5.652 2.481 -18.729 1.00 97.19 87 ALA A O 1
ATOM 679 N N . TYR A 1 88 ? 3.499 2.717 -18.123 1.00 97.62 88 TYR A N 1
ATOM 680 C CA . TYR A 1 88 ? 3.785 3.472 -16.895 1.00 97.62 88 TYR A CA 1
ATOM 681 C C . TYR A 1 88 ? 4.634 2.669 -15.911 1.00 97.62 88 TYR A C 1
ATOM 683 O O . TYR A 1 88 ? 5.636 3.180 -15.405 1.00 97.62 88 TYR A O 1
ATOM 691 N N . CYS A 1 89 ? 4.240 1.417 -15.661 1.00 97.88 89 CYS A N 1
ATOM 692 C CA . CYS A 1 89 ? 4.921 0.547 -14.709 1.00 97.88 89 CYS A CA 1
ATOM 693 C C . CYS A 1 89 ? 6.375 0.311 -15.133 1.00 97.88 89 CYS A C 1
ATOM 695 O O . CYS A 1 89 ? 7.304 0.561 -14.365 1.00 97.88 89 CYS A O 1
ATOM 697 N N . VAL A 1 90 ? 6.571 -0.087 -16.393 1.00 97.44 90 VAL A N 1
ATOM 698 C CA . VAL A 1 90 ? 7.897 -0.352 -16.954 1.00 97.44 90 VAL A CA 1
ATOM 699 C C . VAL A 1 90 ? 8.740 0.918 -17.051 1.00 97.44 90 VAL A C 1
ATOM 701 O O . VAL A 1 90 ? 9.921 0.881 -16.732 1.00 97.44 90 VAL A O 1
ATOM 704 N N . ALA A 1 91 ? 8.180 2.071 -17.419 1.00 95.69 91 ALA A N 1
ATOM 705 C CA . ALA A 1 91 ? 8.965 3.306 -17.479 1.00 95.69 91 ALA A CA 1
ATOM 706 C C . ALA A 1 91 ? 9.501 3.728 -16.099 1.00 95.69 91 ALA A C 1
ATOM 708 O O . ALA A 1 91 ? 10.535 4.398 -16.016 1.00 95.69 91 ALA A O 1
ATOM 709 N N . GLY A 1 92 ? 8.780 3.367 -15.034 1.00 92.31 92 GLY A N 1
ATOM 710 C CA . GLY A 1 92 ? 9.057 3.805 -13.676 1.00 92.31 92 GLY A CA 1
ATOM 711 C C . GLY A 1 92 ? 9.927 2.877 -12.831 1.00 92.31 92 GLY A C 1
ATOM 712 O O . GLY A 1 92 ? 10.424 3.356 -11.820 1.00 92.31 92 GLY A O 1
ATOM 713 N N . HIS A 1 93 ? 10.136 1.605 -13.198 1.00 91.88 93 HIS A N 1
ATOM 714 C CA . HIS A 1 93 ? 10.587 0.564 -12.247 1.00 91.88 93 HIS A CA 1
ATOM 715 C C . HIS A 1 93 ? 11.861 0.901 -11.439 1.00 91.88 93 HIS A C 1
ATOM 717 O O . HIS A 1 93 ? 11.943 0.557 -10.259 1.00 91.88 93 HIS A O 1
ATOM 723 N N . HIS A 1 94 ? 12.789 1.691 -11.992 1.00 81.81 94 HIS A N 1
ATOM 724 C CA . HIS A 1 94 ? 13.948 2.211 -11.250 1.00 81.81 94 HIS A CA 1
ATOM 725 C C . HIS A 1 94 ? 13.794 3.626 -10.666 1.00 81.81 94 HIS A C 1
ATOM 727 O O . HIS A 1 94 ? 14.390 3.933 -9.636 1.00 81.81 94 HIS A O 1
ATOM 733 N N . SER A 1 95 ? 13.049 4.525 -11.318 1.00 82.56 95 SER A N 1
ATOM 734 C CA . SER A 1 95 ? 12.988 5.952 -10.942 1.00 82.56 95 SER A CA 1
ATOM 735 C C . SER A 1 95 ? 11.772 6.337 -10.096 1.00 82.56 95 SER A C 1
ATOM 737 O O . SER A 1 95 ? 11.719 7.447 -9.555 1.00 82.56 95 SER A O 1
ATOM 739 N N . GLY A 1 96 ? 10.797 5.440 -9.989 1.00 89.69 96 GLY A N 1
ATOM 740 C CA . GLY A 1 96 ? 9.444 5.758 -9.568 1.00 89.69 96 GLY A CA 1
ATOM 741 C C . GLY A 1 96 ? 8.494 5.983 -10.745 1.00 89.69 96 GLY A C 1
ATOM 742 O O . GLY A 1 96 ? 8.931 6.312 -11.854 1.00 89.69 96 GLY A O 1
ATOM 743 N N . LEU A 1 97 ? 7.192 5.840 -10.484 1.00 94.75 97 LEU A N 1
ATOM 744 C CA . LEU A 1 97 ? 6.128 6.131 -11.442 1.00 94.75 97 LEU A CA 1
ATOM 745 C C . LEU A 1 97 ? 6.223 7.596 -11.907 1.00 94.75 97 LEU A C 1
ATOM 747 O O . LEU A 1 97 ? 6.186 8.512 -11.073 1.00 94.75 97 LEU A O 1
ATOM 751 N N . PRO A 1 98 ? 6.359 7.835 -13.223 1.00 92.94 98 PRO A N 1
ATOM 752 C CA . PRO A 1 98 ? 6.539 9.178 -13.747 1.00 92.94 98 PRO A CA 1
ATOM 753 C C . PRO A 1 98 ? 5.214 9.944 -13.782 1.00 92.94 98 PRO A C 1
ATOM 755 O O . PRO A 1 98 ? 4.134 9.356 -13.879 1.00 92.94 98 PRO A O 1
ATOM 758 N N . TYR A 1 99 ? 5.295 11.274 -13.814 1.00 94.62 99 TYR A N 1
ATOM 759 C CA . TYR A 1 99 ? 4.208 12.063 -14.388 1.00 94.62 99 TYR A CA 1
ATOM 760 C C . TYR A 1 99 ? 4.000 11.663 -15.857 1.00 94.62 99 TYR A C 1
ATOM 762 O O . TYR A 1 99 ? 4.966 11.484 -16.602 1.00 94.62 99 TYR A O 1
ATOM 770 N N . GLY A 1 100 ? 2.744 11.539 -16.293 1.00 93.62 100 GLY A N 1
ATOM 771 C CA . GLY A 1 100 ? 2.424 11.305 -17.699 1.00 93.62 100 GLY A CA 1
ATOM 772 C C . GLY A 1 100 ? 3.067 12.321 -18.627 1.00 93.62 100 GLY A C 1
ATOM 773 O O . GLY A 1 100 ? 3.784 11.932 -19.547 1.00 93.62 100 GLY A O 1
ATOM 774 N N . GLY A 1 101 ? 2.888 13.607 -18.333 1.00 92.75 101 GLY A N 1
ATOM 775 C CA . GLY A 1 101 ? 3.341 14.683 -19.203 1.00 92.75 101 GLY A CA 1
ATOM 776 C C . GLY A 1 101 ? 2.345 15.004 -20.312 1.00 92.75 101 GLY A C 1
ATOM 777 O O . GLY A 1 101 ? 1.157 14.684 -20.214 1.00 92.75 101 GLY A O 1
ATOM 778 N N . THR A 1 102 ? 2.829 15.661 -21.362 1.00 90.44 102 THR A N 1
ATOM 779 C CA . THR A 1 102 ? 2.005 16.132 -22.483 1.00 90.44 102 THR A CA 1
ATOM 780 C C . THR A 1 102 ? 2.660 15.860 -23.834 1.00 90.44 102 THR A C 1
ATOM 782 O O . THR A 1 102 ? 3.861 15.604 -23.942 1.00 90.44 102 THR A O 1
ATOM 785 N N . GLN A 1 103 ? 1.891 16.009 -24.915 1.00 86.06 103 GLN A N 1
ATOM 786 C CA . GLN A 1 103 ? 2.441 15.961 -26.271 1.00 86.06 103 GLN A CA 1
ATOM 787 C C . GLN A 1 103 ? 3.464 17.073 -26.558 1.00 86.06 103 GLN A C 1
ATOM 789 O O . GLN A 1 103 ? 4.228 16.931 -27.511 1.00 86.06 103 GLN A O 1
ATOM 794 N N . ALA A 1 104 ? 3.530 18.138 -25.754 1.00 89.75 104 ALA A N 1
ATOM 795 C CA . ALA A 1 104 ? 4.526 19.200 -25.900 1.00 89.75 104 ALA A CA 1
ATOM 796 C C . ALA A 1 104 ? 5.896 18.837 -25.296 1.00 89.75 104 ALA A C 1
ATOM 798 O O . ALA A 1 104 ? 6.877 19.531 -25.557 1.00 89.75 104 ALA A O 1
ATOM 799 N N . ASP A 1 105 ? 5.994 17.744 -24.532 1.00 91.06 105 ASP A N 1
ATOM 800 C CA . ASP A 1 105 ? 7.225 17.386 -23.827 1.00 91.06 105 ASP A CA 1
ATOM 801 C C . ASP A 1 105 ? 8.377 17.085 -24.790 1.00 91.06 105 ASP A C 1
ATOM 803 O O . ASP A 1 105 ? 8.198 16.455 -25.838 1.00 91.06 105 ASP A O 1
ATOM 807 N N . ILE A 1 106 ? 9.583 17.505 -24.416 1.00 92.25 106 ILE A N 1
ATOM 808 C CA . ILE A 1 106 ? 10.796 17.264 -25.199 1.00 92.25 106 ILE A CA 1
ATOM 809 C C . ILE A 1 106 ? 11.323 15.839 -24.999 1.00 92.25 106 ILE A C 1
ATOM 811 O O . ILE A 1 106 ? 11.130 15.218 -23.952 1.00 92.25 106 ILE A O 1
ATOM 815 N N . ALA A 1 107 ? 12.020 15.321 -26.011 1.00 91.56 107 ALA A N 1
ATOM 816 C CA . ALA A 1 107 ? 12.628 13.999 -25.950 1.00 91.56 107 ALA A CA 1
ATOM 817 C C . ALA A 1 107 ? 13.593 13.883 -24.759 1.00 91.56 107 ALA A C 1
ATOM 819 O O . ALA A 1 107 ? 14.519 14.678 -24.618 1.00 91.56 107 ALA A O 1
ATOM 820 N N . GLY A 1 108 ? 13.383 12.864 -23.924 1.00 79.31 108 GLY A N 1
ATOM 821 C CA . GLY A 1 108 ? 14.225 12.588 -22.762 1.00 79.31 108 GLY A CA 1
ATOM 822 C C . GLY A 1 108 ? 13.867 13.344 -21.479 1.00 79.31 108 GLY A C 1
ATOM 823 O O . GLY A 1 108 ? 14.602 13.185 -20.505 1.00 79.31 108 GLY A O 1
ATOM 824 N N . SER A 1 109 ? 12.767 14.110 -21.428 1.00 88.88 109 SER A N 1
ATOM 825 C CA . SER A 1 109 ? 12.237 14.581 -20.138 1.00 88.88 109 SER A CA 1
ATOM 826 C C . SER A 1 109 ? 11.829 13.396 -19.243 1.00 88.88 109 SER A C 1
ATOM 828 O O . SER A 1 109 ? 11.649 12.270 -19.713 1.00 88.88 109 SER A O 1
ATOM 830 N N . SER A 1 110 ? 11.702 13.633 -17.933 1.00 87.75 110 SER A N 1
ATOM 831 C CA . SER A 1 110 ? 11.391 12.586 -16.946 1.00 87.75 110 SER A CA 1
ATOM 832 C C . SER A 1 110 ? 9.984 11.992 -17.089 1.00 87.75 110 SER A C 1
ATOM 834 O O . SER A 1 110 ? 9.734 10.915 -16.539 1.00 87.75 110 SER A O 1
ATOM 836 N N . THR A 1 111 ? 9.099 12.659 -17.837 1.00 94.31 111 THR A N 1
ATOM 837 C CA . THR A 1 111 ? 7.707 12.257 -18.063 1.00 94.31 111 THR A CA 1
ATOM 838 C C . THR A 1 111 ? 7.598 11.015 -18.945 1.00 94.31 111 THR A C 1
ATOM 840 O O . THR A 1 111 ? 8.519 10.672 -19.693 1.00 94.31 111 THR A O 1
ATOM 843 N N . LEU A 1 112 ? 6.449 10.336 -18.901 1.00 94.62 112 LEU A N 1
ATOM 844 C CA . LEU A 1 112 ? 6.195 9.202 -19.791 1.00 94.62 112 LEU A CA 1
ATOM 845 C C . LEU A 1 112 ? 6.285 9.629 -21.267 1.00 94.62 112 LEU A C 1
ATOM 847 O O . LEU A 1 112 ? 7.027 9.014 -22.035 1.00 94.62 112 LEU A O 1
ATOM 851 N N . TYR A 1 113 ? 5.601 10.712 -21.658 1.00 94.12 113 TYR A N 1
ATOM 852 C CA . TYR A 1 113 ? 5.609 11.213 -23.040 1.00 94.12 113 TYR A CA 1
ATOM 853 C C . TYR A 1 113 ? 7.016 11.607 -23.520 1.00 94.12 113 TYR A C 1
ATOM 855 O O . TYR A 1 113 ? 7.396 11.282 -24.649 1.00 94.12 113 TYR A O 1
ATOM 863 N N . GLY A 1 114 ? 7.822 12.252 -22.672 1.00 94.31 114 GLY A N 1
ATOM 864 C CA . GLY A 1 114 ? 9.204 12.600 -23.004 1.00 94.31 114 GLY A CA 1
ATOM 865 C C . GLY A 1 114 ? 10.097 11.385 -23.228 1.00 94.31 114 GLY A C 1
ATOM 866 O O . GLY A 1 114 ? 10.881 11.350 -24.184 1.00 94.31 114 GLY A O 1
ATOM 867 N N . ARG A 1 115 ? 9.941 10.346 -22.399 1.00 93.81 115 ARG A N 1
ATOM 868 C CA . ARG A 1 115 ? 10.649 9.066 -22.557 1.00 93.81 115 ARG A CA 1
ATOM 869 C C . ARG A 1 115 ? 10.280 8.362 -23.861 1.00 93.81 115 ARG A C 1
ATOM 871 O O . ARG A 1 115 ? 11.169 7.852 -24.544 1.00 93.81 115 ARG A O 1
ATOM 878 N N . MET A 1 116 ? 9.007 8.385 -24.263 1.00 94.44 116 MET A N 1
ATOM 879 C CA . MET A 1 116 ? 8.568 7.752 -25.518 1.00 94.44 116 MET A CA 1
ATOM 880 C C . MET A 1 116 ? 9.201 8.398 -26.759 1.00 94.44 116 MET A C 1
ATOM 882 O O . MET A 1 116 ? 9.437 7.716 -27.754 1.00 94.44 116 MET A O 1
ATOM 886 N N . LYS A 1 117 ? 9.554 9.687 -26.686 1.00 93.75 117 LYS A N 1
ATOM 887 C CA . LYS A 1 117 ? 10.227 10.431 -27.766 1.00 93.75 117 LYS A CA 1
ATOM 888 C C . LYS A 1 117 ? 11.750 10.269 -27.790 1.00 93.75 117 LYS A C 1
ATOM 890 O O . LYS A 1 117 ? 12.402 10.738 -28.721 1.00 93.75 117 LYS A O 1
ATOM 895 N N . LYS A 1 118 ? 12.347 9.648 -26.769 1.00 92.44 118 LYS A N 1
ATOM 896 C CA . LYS A 1 118 ? 13.802 9.503 -26.650 1.00 92.44 118 LYS A CA 1
ATOM 897 C C . LYS A 1 118 ? 14.361 8.572 -27.732 1.00 92.44 118 LYS A C 1
ATOM 899 O O . LYS A 1 118 ? 13.824 7.488 -27.968 1.00 92.44 118 LYS A O 1
ATOM 904 N N . GLN A 1 119 ? 15.492 8.930 -28.334 1.00 92.38 119 GLN A N 1
ATOM 905 C CA . GLN A 1 119 ? 16.243 7.999 -29.178 1.00 92.38 119 GLN A CA 1
ATOM 906 C C . GLN A 1 119 ? 16.922 6.937 -28.297 1.00 92.38 119 GLN A C 1
ATOM 908 O O . GLN A 1 119 ? 17.677 7.282 -27.388 1.00 92.38 119 GLN A O 1
ATOM 913 N N . LEU A 1 120 ? 16.646 5.654 -28.548 1.00 92.50 120 LEU A N 1
ATOM 914 C CA . LEU A 1 120 ? 17.262 4.544 -27.814 1.00 92.50 120 LEU A CA 1
ATOM 915 C C . LEU A 1 120 ? 18.343 3.861 -28.631 1.00 92.50 120 LEU A C 1
ATOM 917 O O . LEU A 1 120 ? 18.402 3.979 -29.854 1.00 92.50 120 LEU A O 1
ATOM 921 N N . LYS A 1 121 ? 19.189 3.140 -27.902 1.00 94.06 121 LYS A N 1
ATOM 922 C CA . LYS A 1 121 ? 20.140 2.190 -28.465 1.00 94.06 121 LYS A CA 1
ATOM 923 C C . LYS A 1 121 ? 19.398 0.997 -29.051 1.00 94.06 121 LYS A C 1
ATOM 925 O O . LYS A 1 121 ? 18.258 0.747 -28.672 1.00 94.06 121 LYS A O 1
ATOM 930 N N . ASP A 1 122 ? 20.030 0.287 -29.975 1.00 94.75 122 ASP A N 1
ATOM 931 C CA . ASP A 1 122 ? 19.427 -0.911 -30.549 1.00 94.75 122 ASP A CA 1
ATOM 932 C C . ASP A 1 122 ? 19.309 -2.001 -29.477 1.00 94.75 122 ASP A C 1
ATOM 934 O O . ASP A 1 122 ? 20.303 -2.378 -28.861 1.00 94.75 122 ASP A O 1
ATOM 938 N N . TYR A 1 123 ? 18.085 -2.468 -29.245 1.00 95.44 123 TYR A N 1
ATOM 939 C CA . TYR A 1 123 ? 17.745 -3.531 -28.301 1.00 95.44 123 TYR A CA 1
ATOM 940 C C . TYR A 1 123 ? 17.003 -4.693 -28.979 1.00 95.44 123 TYR A C 1
ATOM 942 O O . TYR A 1 123 ? 16.557 -5.598 -28.285 1.00 95.44 123 TYR A O 1
ATOM 950 N N . GLN A 1 124 ? 16.859 -4.702 -30.315 1.00 95.62 124 GLN A N 1
ATOM 951 C CA . GLN A 1 124 ? 15.940 -5.594 -31.046 1.00 95.62 124 GLN A CA 1
ATOM 952 C C . GLN A 1 124 ? 16.242 -7.095 -30.896 1.00 95.62 124 GLN A C 1
ATOM 954 O O . GLN A 1 124 ? 15.365 -7.919 -31.153 1.00 95.62 124 GLN A O 1
ATOM 959 N N . ALA A 1 125 ? 17.435 -7.466 -30.417 1.00 95.19 125 ALA A N 1
ATOM 960 C CA . ALA A 1 125 ? 17.806 -8.857 -30.147 1.00 95.19 125 ALA A CA 1
ATOM 961 C C . ALA A 1 125 ? 16.817 -9.590 -29.212 1.00 95.19 125 ALA A C 1
ATOM 963 O O . ALA A 1 125 ? 16.666 -10.808 -29.343 1.00 95.19 125 ALA A O 1
ATOM 964 N N . TYR A 1 126 ? 16.083 -8.862 -28.356 1.00 95.38 126 TYR A N 1
ATOM 965 C CA . TYR A 1 126 ? 15.048 -9.428 -27.478 1.00 95.38 126 TYR A CA 1
ATOM 966 C C . TYR A 1 126 ? 13.992 -10.250 -28.236 1.00 95.38 126 TYR A C 1
ATOM 968 O O . TYR A 1 126 ? 13.510 -11.251 -27.715 1.00 95.38 126 TYR A O 1
ATOM 976 N N . GLN A 1 127 ? 13.666 -9.884 -29.484 1.00 94.94 127 GLN A N 1
ATOM 977 C CA . GLN A 1 127 ? 12.621 -10.538 -30.288 1.00 94.94 127 GLN A CA 1
ATOM 978 C C . GLN A 1 127 ? 12.919 -12.008 -30.596 1.00 94.94 127 GLN A C 1
ATOM 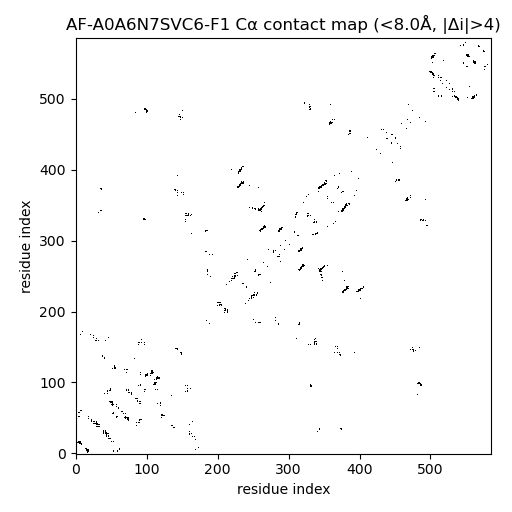980 O O . GLN A 1 127 ? 12.009 -12.772 -30.904 1.00 94.94 127 GLN A O 1
ATOM 985 N N . SER A 1 128 ? 14.191 -12.407 -30.530 1.00 93.12 128 SER A N 1
ATOM 986 C CA . SER A 1 128 ? 14.587 -13.803 -30.731 1.00 93.12 128 SER A CA 1
ATOM 987 C C . SER A 1 128 ? 14.326 -14.692 -29.510 1.00 93.12 128 SER A C 1
ATOM 989 O O . SER A 1 128 ? 14.262 -15.911 -29.649 1.00 93.12 128 SER A O 1
ATOM 991 N N . GLU A 1 129 ? 14.156 -14.095 -28.326 1.00 92.75 129 GLU A N 1
ATOM 992 C CA . GLU A 1 129 ? 14.066 -14.805 -27.044 1.00 92.75 129 GLU A CA 1
ATOM 993 C C . GLU A 1 129 ? 12.761 -14.541 -26.284 1.00 92.75 129 GLU A C 1
ATOM 995 O O . GLU A 1 129 ? 12.401 -15.332 -25.406 1.00 92.75 129 GLU A O 1
ATOM 1000 N N . ILE A 1 130 ? 12.069 -13.446 -26.609 1.00 93.69 130 ILE A N 1
ATOM 1001 C CA . ILE A 1 130 ? 10.907 -12.928 -25.891 1.00 93.69 130 ILE A CA 1
ATOM 1002 C C . ILE A 1 130 ? 9.743 -12.757 -26.866 1.00 93.69 130 ILE A C 1
ATOM 1004 O O . ILE A 1 130 ? 9.816 -12.002 -27.837 1.00 93.69 130 ILE A O 1
ATOM 1008 N N . VAL A 1 131 ? 8.641 -13.439 -26.568 1.00 91.62 131 VAL A N 1
ATOM 1009 C CA . VAL A 1 131 ? 7.362 -13.259 -27.259 1.00 91.62 131 VAL A CA 1
ATOM 1010 C C . VAL A 1 131 ? 6.584 -12.160 -26.547 1.00 91.62 131 VAL A C 1
ATOM 1012 O O . VAL A 1 131 ? 6.528 -12.145 -25.318 1.00 91.62 131 VAL A O 1
ATOM 1015 N N . MET A 1 132 ? 5.991 -11.244 -27.317 1.00 90.44 132 MET A N 1
ATOM 1016 C CA . MET A 1 132 ? 5.148 -10.178 -26.778 1.00 90.44 132 MET A CA 1
ATOM 1017 C C . MET A 1 132 ? 3.950 -10.790 -26.028 1.00 90.44 132 MET A C 1
ATOM 1019 O O . MET A 1 132 ? 3.171 -11.508 -26.657 1.00 90.44 132 MET A O 1
ATOM 1023 N N . PRO A 1 133 ? 3.788 -10.519 -24.723 1.00 89.69 133 PRO A N 1
ATOM 1024 C CA . PRO A 1 133 ? 2.647 -10.998 -23.952 1.00 89.69 133 PRO A CA 1
ATOM 1025 C C . PRO A 1 133 ? 1.340 -10.353 -24.425 1.00 89.69 133 PRO A C 1
ATOM 1027 O O . PRO A 1 133 ? 1.319 -9.186 -24.828 1.00 89.69 133 PRO A O 1
ATOM 1030 N N . GLU A 1 134 ? 0.246 -11.107 -24.355 1.00 89.19 134 GLU A N 1
ATOM 1031 C CA . GLU A 1 134 ? -1.103 -10.568 -24.527 1.00 89.19 134 GLU A CA 1
ATOM 1032 C C . GLU A 1 134 ? -1.641 -10.085 -23.181 1.00 89.19 134 GLU A C 1
ATOM 1034 O O . GLU A 1 134 ? -1.448 -10.742 -22.158 1.00 89.19 134 GLU A O 1
ATOM 1039 N N . PHE A 1 135 ? -2.322 -8.940 -23.194 1.00 93.44 135 PHE A N 1
ATOM 1040 C CA . PHE A 1 135 ? -2.975 -8.376 -22.019 1.00 93.44 135 PHE A CA 1
ATOM 1041 C C . PHE A 1 135 ? -4.484 -8.447 -22.226 1.00 93.44 135 PHE A C 1
ATOM 1043 O O . PHE A 1 135 ? -5.032 -7.843 -23.151 1.00 93.44 135 PHE A O 1
ATOM 1050 N N . THR A 1 136 ? -5.156 -9.199 -21.368 1.00 92.88 136 THR A N 1
ATOM 1051 C CA . THR A 1 136 ? -6.611 -9.275 -21.305 1.00 92.88 136 THR A CA 1
ATOM 1052 C C . THR A 1 136 ? -7.183 -8.009 -20.673 1.00 92.88 136 THR A C 1
ATOM 1054 O O . THR A 1 136 ? -6.485 -7.238 -20.010 1.00 92.88 136 THR A O 1
ATOM 1057 N N . ASN A 1 137 ? -8.473 -7.754 -20.891 1.00 91.69 137 ASN A N 1
ATOM 1058 C CA . ASN A 1 137 ? -9.133 -6.630 -20.235 1.00 91.69 137 ASN A CA 1
ATOM 1059 C C . ASN A 1 137 ? -9.154 -6.879 -18.718 1.00 91.69 137 ASN A C 1
ATOM 1061 O O . ASN A 1 137 ? -9.730 -7.886 -18.299 1.00 91.69 137 ASN A O 1
ATOM 1065 N N . PRO A 1 138 ? -8.566 -5.990 -17.897 1.00 92.06 138 PRO A N 1
ATOM 1066 C CA . PRO A 1 138 ? -8.531 -6.204 -16.461 1.00 92.06 138 PRO A CA 1
ATOM 1067 C C . PRO A 1 138 ? -9.963 -6.117 -15.900 1.00 92.06 138 PRO A C 1
ATOM 1069 O O . PRO A 1 138 ? -10.716 -5.225 -16.310 1.00 92.06 138 PRO A O 1
ATOM 1072 N N . PRO A 1 139 ? -10.368 -7.006 -14.972 1.00 91.62 139 PRO A N 1
ATOM 1073 C CA . PRO A 1 139 ? -11.732 -7.082 -14.445 1.00 91.62 139 PRO A CA 1
ATOM 1074 C C . PRO A 1 139 ? -12.019 -5.988 -13.399 1.00 91.62 139 PRO A C 1
ATOM 1076 O O . PRO A 1 139 ? -12.589 -6.254 -12.345 1.00 91.62 139 PRO A O 1
ATOM 1079 N N . LEU A 1 140 ? -11.606 -4.749 -13.674 1.00 90.44 140 LEU A N 1
ATOM 1080 C CA . LEU A 1 140 ? -11.794 -3.617 -12.772 1.00 90.44 140 LEU A CA 1
ATOM 1081 C C . LEU A 1 140 ? -13.240 -3.130 -12.826 1.00 90.44 140 LEU A C 1
ATOM 1083 O O . LEU A 1 140 ? -13.766 -2.819 -13.895 1.00 90.44 140 LEU A O 1
ATOM 1087 N N . VAL A 1 141 ? -13.846 -2.983 -11.654 1.00 91.00 141 VAL A N 1
ATOM 1088 C CA . VAL A 1 141 ? -15.076 -2.226 -11.451 1.00 91.00 141 VAL A CA 1
ATOM 1089 C C . VAL A 1 141 ? -14.686 -0.762 -11.251 1.00 91.00 141 VAL A C 1
ATOM 1091 O O . VAL A 1 141 ? -14.047 -0.434 -10.245 1.00 91.00 141 VAL A O 1
ATOM 1094 N N . PRO A 1 142 ? -15.030 0.140 -12.188 1.00 89.31 142 PRO A N 1
ATOM 1095 C CA . PRO A 1 142 ? -14.730 1.551 -12.028 1.00 89.31 142 PRO A CA 1
ATOM 1096 C C . PRO A 1 142 ? -15.481 2.086 -10.815 1.00 89.31 142 PRO A C 1
ATOM 1098 O O . PRO A 1 142 ? -16.708 2.079 -10.785 1.00 89.31 142 PRO A O 1
ATOM 1101 N N . VAL A 1 143 ? -14.745 2.588 -9.834 1.00 86.94 143 VAL A N 1
ATOM 1102 C CA . VAL A 1 143 ? -15.322 3.454 -8.811 1.00 86.94 143 VAL A CA 1
ATOM 1103 C C . VAL A 1 143 ? -15.368 4.861 -9.414 1.00 86.94 143 VAL A C 1
ATOM 1105 O O . VAL A 1 143 ? -14.451 5.243 -10.148 1.00 86.94 143 VAL A O 1
ATOM 1108 N N . GLY A 1 144 ? -16.402 5.659 -9.133 1.00 85.62 144 GLY A N 1
ATOM 1109 C CA . GLY A 1 144 ? -16.505 7.047 -9.618 1.00 85.62 144 GLY A CA 1
ATOM 1110 C C . GLY A 1 144 ? -16.438 7.183 -11.149 1.00 85.62 144 GLY A C 1
ATOM 1111 O O . GLY A 1 144 ? -17.205 6.539 -11.855 1.00 85.62 144 GLY A O 1
ATOM 1112 N N . ARG A 1 145 ? -15.551 8.041 -11.690 1.00 89.69 145 ARG A N 1
ATOM 1113 C CA . ARG A 1 145 ? -15.366 8.185 -13.157 1.00 89.69 145 ARG A CA 1
ATOM 1114 C C . ARG A 1 145 ? -14.357 7.187 -13.749 1.00 89.69 145 ARG A C 1
ATOM 1116 O O . ARG A 1 145 ? -14.095 7.235 -14.949 1.00 89.69 145 ARG A O 1
ATOM 1123 N N . GLY A 1 146 ? -13.796 6.297 -12.927 1.00 92.19 146 GLY A N 1
ATOM 1124 C CA . GLY A 1 146 ? -12.860 5.240 -13.317 1.00 92.19 146 GLY A CA 1
ATOM 1125 C C . GLY A 1 146 ? -11.389 5.646 -13.445 1.00 92.19 146 GLY A C 1
ATOM 1126 O O . GLY A 1 146 ? -10.528 4.770 -13.462 1.00 92.19 146 GLY A O 1
ATOM 1127 N N . GLY A 1 147 ? -11.046 6.935 -13.477 1.00 95.38 147 GLY A N 1
ATOM 1128 C CA . GLY A 1 147 ? -9.649 7.360 -13.614 1.00 95.38 147 GLY A CA 1
ATOM 1129 C C . GLY A 1 147 ? -8.817 7.156 -12.367 1.00 95.38 147 GLY A C 1
ATOM 1130 O O . GLY A 1 147 ? -7.650 6.770 -12.454 1.00 95.38 147 GLY A O 1
ATOM 1131 N N . PHE A 1 148 ? -9.438 7.303 -11.199 1.00 95.56 148 PHE A N 1
ATOM 1132 C CA . PHE A 1 148 ? -8.807 6.861 -9.962 1.00 95.56 148 PHE A CA 1
ATOM 1133 C C . PHE A 1 148 ? -8.553 5.347 -9.968 1.00 95.56 148 PHE A C 1
ATOM 1135 O O . PHE A 1 148 ? -7.461 4.928 -9.597 1.00 95.56 148 PHE A O 1
ATOM 1142 N N . SER A 1 149 ? -9.504 4.535 -10.443 1.00 96.62 149 SER A N 1
ATOM 1143 C CA . SER A 1 149 ? -9.353 3.073 -10.505 1.00 96.62 149 SER A CA 1
ATOM 1144 C C . SER A 1 149 ? -8.206 2.666 -11.433 1.00 96.62 149 SER A C 1
ATOM 1146 O O . SER A 1 149 ? -7.381 1.833 -11.068 1.00 96.62 149 SER A O 1
ATOM 1148 N N . VAL A 1 150 ? -8.059 3.328 -12.589 1.00 97.06 150 VAL A N 1
ATOM 1149 C CA . VAL A 1 150 ? -6.908 3.114 -13.485 1.00 97.06 150 VAL A CA 1
ATOM 1150 C C . VAL A 1 150 ? -5.591 3.506 -12.810 1.00 97.06 150 VAL A C 1
ATOM 1152 O O . VAL A 1 150 ? -4.614 2.761 -12.886 1.00 97.06 150 VAL A O 1
ATOM 1155 N N . SER A 1 151 ? -5.532 4.650 -12.119 1.00 97.31 151 SER A N 1
ATOM 1156 C CA . SER A 1 151 ? -4.300 5.077 -11.442 1.00 97.31 151 SER A CA 1
ATOM 1157 C C . SER A 1 151 ? -3.932 4.174 -10.259 1.00 97.31 151 SER A C 1
ATOM 1159 O O . SER A 1 151 ? -2.751 3.968 -9.968 1.00 97.31 151 SER A O 1
ATOM 1161 N N . PHE A 1 152 ? -4.929 3.631 -9.564 1.00 98.06 152 PHE A N 1
ATOM 1162 C CA . PHE A 1 152 ? -4.744 2.668 -8.487 1.00 98.06 152 PHE A CA 1
ATOM 1163 C C . PHE A 1 152 ? -4.245 1.330 -9.043 1.00 98.06 152 PHE A C 1
ATOM 1165 O O . PHE A 1 152 ? -3.250 0.799 -8.553 1.00 98.06 152 PHE A O 1
ATOM 1172 N N . PHE A 1 153 ? -4.825 0.858 -10.150 1.00 98.31 153 PHE A N 1
ATOM 1173 C CA . PHE A 1 153 ? -4.365 -0.334 -10.859 1.00 98.31 153 PHE A CA 1
ATOM 1174 C C . PHE A 1 153 ? -2.926 -0.222 -11.356 1.00 98.31 153 PHE A C 1
ATOM 1176 O O . PHE A 1 153 ? -2.137 -1.131 -11.114 1.00 98.31 153 PHE A O 1
ATOM 1183 N N . ILE A 1 154 ? -2.543 0.911 -11.956 1.00 98.31 154 ILE A N 1
ATOM 1184 C CA . ILE A 1 154 ? -1.148 1.163 -12.347 1.00 98.31 154 ILE A CA 1
ATOM 1185 C C . ILE A 1 154 ? -0.215 1.036 -11.135 1.00 98.31 154 ILE A C 1
ATOM 1187 O O . ILE A 1 154 ? 0.832 0.411 -11.245 1.00 98.31 154 ILE A O 1
AT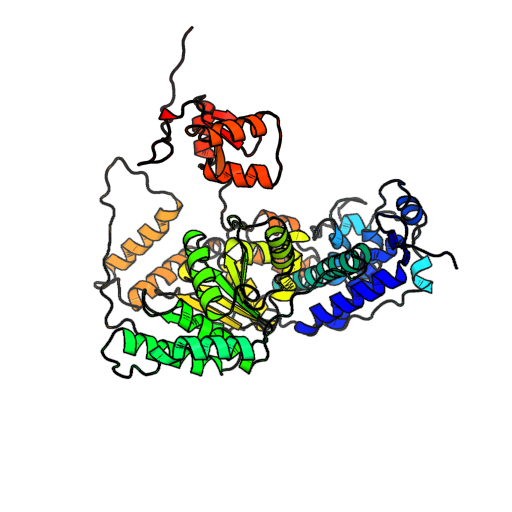OM 1191 N N . ARG A 1 155 ? -0.582 1.578 -9.966 1.00 97.88 155 ARG A N 1
ATOM 1192 C CA . ARG A 1 155 ? 0.235 1.468 -8.742 1.00 97.88 155 ARG A CA 1
ATOM 1193 C C . ARG A 1 155 ? 0.322 0.039 -8.206 1.00 97.88 155 ARG A C 1
ATOM 1195 O O . ARG A 1 155 ? 1.402 -0.377 -7.794 1.00 97.88 155 ARG A O 1
ATOM 1202 N N . MET A 1 156 ? -0.773 -0.716 -8.241 1.00 98.50 156 MET A N 1
ATOM 1203 C CA . MET A 1 156 ? -0.799 -2.120 -7.813 1.00 98.50 156 MET A CA 1
ATOM 1204 C C . MET A 1 156 ? 0.020 -3.013 -8.752 1.00 98.50 156 MET A C 1
ATOM 1206 O O . MET A 1 156 ? 0.802 -3.845 -8.296 1.00 98.50 156 MET A O 1
ATOM 1210 N N . LEU A 1 157 ? -0.071 -2.787 -10.062 1.00 98.38 157 LEU A N 1
ATOM 1211 C CA . LEU A 1 157 ? 0.737 -3.487 -11.057 1.00 98.38 157 LEU A CA 1
ATOM 1212 C C . LEU A 1 157 ? 2.222 -3.106 -10.968 1.00 98.38 157 LEU A C 1
ATOM 1214 O O . LEU A 1 157 ? 3.097 -3.966 -11.036 1.00 98.38 157 LEU A O 1
ATOM 1218 N N . TYR A 1 158 ? 2.508 -1.821 -10.758 1.00 98.44 158 TYR A N 1
ATOM 1219 C CA . TYR A 1 158 ? 3.855 -1.317 -10.511 1.00 98.44 158 TYR A CA 1
ATOM 1220 C C . TYR A 1 158 ? 4.481 -1.950 -9.268 1.00 98.44 158 TYR A C 1
ATOM 1222 O O . TYR A 1 158 ? 5.638 -2.357 -9.304 1.00 98.44 158 TYR A O 1
ATOM 1230 N N . SER A 1 159 ? 3.703 -2.072 -8.191 1.00 98.06 159 SER A N 1
ATOM 1231 C CA . SER A 1 159 ? 4.102 -2.773 -6.972 1.00 98.06 159 SER A CA 1
ATOM 1232 C C . SER A 1 159 ? 4.513 -4.218 -7.256 1.00 98.06 159 SER A C 1
ATOM 1234 O O . SER A 1 159 ? 5.596 -4.618 -6.838 1.00 98.06 159 SER A O 1
ATOM 1236 N N . CYS A 1 160 ? 3.703 -4.957 -8.027 1.00 98.44 160 CYS A N 1
ATOM 1237 C CA . CYS A 1 160 ? 4.016 -6.331 -8.426 1.00 98.44 160 CYS A CA 1
ATOM 1238 C C . CYS A 1 160 ? 5.333 -6.410 -9.208 1.00 98.44 160 CYS A C 1
ATOM 1240 O O . CYS A 1 160 ? 6.174 -7.251 -8.908 1.00 98.44 160 CYS A O 1
ATOM 1242 N N . LEU A 1 161 ? 5.517 -5.531 -10.202 1.00 98.44 161 LEU A N 1
ATOM 1243 C CA . LEU A 1 161 ? 6.716 -5.512 -11.041 1.00 98.44 161 LEU A CA 1
ATOM 1244 C C . LEU A 1 161 ? 7.974 -5.222 -10.220 1.00 98.44 161 LEU A C 1
ATOM 1246 O O . LEU A 1 161 ? 8.954 -5.952 -10.315 1.00 98.44 161 LEU A O 1
ATOM 1250 N N . VAL A 1 162 ? 7.949 -4.143 -9.439 1.00 95.56 162 VAL A N 1
ATOM 1251 C CA . VAL A 1 162 ? 9.122 -3.708 -8.681 1.00 95.56 162 VAL A CA 1
ATOM 1252 C C . VAL A 1 162 ? 9.472 -4.737 -7.619 1.00 95.56 162 VAL A C 1
ATOM 1254 O O . VAL A 1 162 ? 10.641 -5.069 -7.481 1.00 95.56 162 VAL A O 1
ATOM 1257 N N . ASP A 1 163 ? 8.502 -5.265 -6.869 1.00 95.50 163 ASP A N 1
ATOM 1258 C CA . ASP A 1 163 ? 8.847 -6.244 -5.838 1.00 95.50 163 ASP A CA 1
ATOM 1259 C C . ASP A 1 163 ? 9.387 -7.547 -6.445 1.00 95.50 163 ASP A C 1
ATOM 1261 O O . ASP A 1 163 ? 10.355 -8.100 -5.934 1.00 95.50 163 ASP A O 1
ATOM 1265 N N . ALA A 1 164 ? 8.847 -7.987 -7.586 1.00 96.88 164 ALA A N 1
ATOM 1266 C CA . ALA A 1 164 ? 9.363 -9.144 -8.313 1.00 96.88 164 ALA A CA 1
ATOM 1267 C C . ALA A 1 164 ? 10.805 -8.950 -8.816 1.00 96.88 164 ALA A C 1
ATOM 1269 O O . ALA A 1 164 ? 11.620 -9.855 -8.660 1.00 96.88 164 ALA A O 1
ATOM 1270 N N . ASP A 1 165 ? 11.120 -7.780 -9.382 1.00 96.06 165 ASP A N 1
ATOM 1271 C CA . ASP A 1 165 ? 12.467 -7.429 -9.859 1.00 96.06 165 ASP A CA 1
ATOM 1272 C C . ASP A 1 165 ? 13.490 -7.439 -8.709 1.00 96.06 165 ASP A C 1
ATOM 1274 O O . ASP A 1 165 ? 14.564 -8.045 -8.798 1.00 96.06 165 ASP A O 1
ATOM 1278 N N . PHE A 1 166 ? 13.112 -6.848 -7.570 1.00 91.69 166 PHE A N 1
ATOM 1279 C CA . PHE A 1 166 ? 13.933 -6.867 -6.361 1.00 91.69 166 PHE A CA 1
ATOM 1280 C C . PHE A 1 166 ? 14.141 -8.288 -5.824 1.00 91.69 166 PHE A C 1
ATOM 1282 O O . PHE A 1 166 ? 15.273 -8.639 -5.500 1.00 91.69 166 PHE A O 1
ATOM 1289 N N . LEU A 1 167 ? 13.086 -9.104 -5.744 1.00 91.44 167 LEU A N 1
ATOM 1290 C CA . LEU A 1 167 ? 13.163 -10.462 -5.198 1.00 91.44 167 LEU A CA 1
ATOM 1291 C C . LEU A 1 167 ? 13.967 -11.419 -6.086 1.00 91.44 167 LEU A C 1
ATOM 1293 O O . LEU A 1 167 ? 14.715 -12.236 -5.552 1.00 91.44 167 LEU A O 1
ATOM 1297 N N . ASP A 1 168 ? 13.854 -11.327 -7.415 1.00 94.75 168 ASP A N 1
ATOM 1298 C CA . ASP A 1 168 ? 14.693 -12.127 -8.318 1.00 94.75 168 ASP A CA 1
ATOM 1299 C C . ASP A 1 168 ? 16.166 -11.711 -8.216 1.00 94.75 168 ASP A C 1
ATOM 1301 O O . ASP A 1 168 ? 17.048 -12.561 -8.079 1.00 94.75 168 ASP A O 1
ATOM 1305 N N . THR A 1 169 ? 16.433 -10.401 -8.188 1.00 90.50 169 THR A N 1
ATOM 1306 C CA . THR A 1 169 ? 17.792 -9.881 -8.005 1.00 90.50 169 THR A CA 1
ATOM 1307 C C . THR A 1 169 ? 18.375 -10.323 -6.662 1.00 90.50 169 THR A C 1
ATOM 1309 O O . THR A 1 169 ? 19.509 -10.795 -6.611 1.00 90.50 169 THR A O 1
ATOM 1312 N N . GLU A 1 170 ? 17.613 -10.232 -5.570 1.00 89.00 170 GLU A N 1
ATOM 1313 C CA . GLU A 1 170 ? 18.027 -10.694 -4.240 1.00 89.00 170 GLU A CA 1
ATOM 1314 C C . GLU A 1 170 ? 18.317 -12.200 -4.228 1.00 89.00 170 GLU A C 1
ATOM 1316 O O . GLU A 1 170 ? 19.352 -12.633 -3.712 1.00 89.00 170 GLU A O 1
ATOM 1321 N N . GLN A 1 171 ? 17.435 -13.007 -4.823 1.00 89.62 171 GLN A N 1
ATOM 1322 C CA . GLN A 1 171 ? 17.609 -14.454 -4.912 1.00 89.62 171 GLN A CA 1
ATOM 1323 C C . GLN A 1 171 ? 18.879 -14.816 -5.690 1.00 89.62 171 GLN A C 1
ATOM 1325 O O . GLN A 1 171 ? 19.646 -15.675 -5.246 1.00 89.62 171 GLN A O 1
ATOM 1330 N N . PHE A 1 172 ? 19.137 -14.135 -6.808 1.00 90.06 172 PHE A N 1
ATOM 1331 C CA . PHE A 1 172 ? 20.364 -14.306 -7.576 1.00 90.06 172 PHE A CA 1
ATOM 1332 C C . PHE A 1 172 ? 21.597 -13.886 -6.765 1.00 90.06 172 PHE A C 1
ATOM 1334 O O . PHE A 1 172 ? 22.530 -14.676 -6.617 1.00 90.06 172 PHE A O 1
ATOM 1341 N N . MET A 1 173 ? 21.605 -12.690 -6.171 1.00 85.88 173 MET A N 1
ATOM 1342 C CA . MET A 1 173 ? 22.767 -12.181 -5.431 1.00 85.88 173 MET A CA 1
ATOM 1343 C C . MET A 1 173 ? 23.105 -13.051 -4.213 1.00 85.88 173 MET A C 1
ATOM 1345 O O . MET A 1 173 ? 24.276 -13.353 -3.984 1.00 85.88 173 MET A O 1
ATOM 1349 N N . SER A 1 174 ? 22.095 -13.541 -3.494 1.00 83.94 174 SER A N 1
ATOM 1350 C CA . SER A 1 174 ? 22.253 -14.364 -2.283 1.00 83.94 174 SER A CA 1
ATOM 1351 C C . SER A 1 174 ? 22.487 -15.858 -2.535 1.00 83.94 174 SER A C 1
ATOM 1353 O O . SER A 1 174 ? 22.593 -16.621 -1.577 1.00 83.94 174 SER A O 1
ATOM 1355 N N . ASP A 1 175 ? 22.544 -16.309 -3.790 1.00 81.50 175 ASP A N 1
ATOM 1356 C CA . ASP A 1 175 ? 22.636 -17.742 -4.134 1.00 81.50 175 ASP A CA 1
ATOM 1357 C C . ASP A 1 175 ? 21.473 -18.581 -3.583 1.00 81.50 175 ASP A C 1
ATOM 1359 O O . ASP A 1 175 ? 21.624 -19.739 -3.203 1.00 81.50 175 ASP A O 1
ATOM 1363 N N . GLY A 1 176 ? 20.293 -17.965 -3.473 1.00 70.75 176 GLY A N 1
ATOM 1364 C CA . GLY A 1 176 ? 19.113 -18.595 -2.885 1.00 70.75 176 GLY A CA 1
ATOM 1365 C C . GLY A 1 176 ? 19.222 -18.879 -1.382 1.00 70.75 176 GLY A C 1
ATOM 1366 O O . GLY A 1 176 ? 18.351 -19.551 -0.836 1.00 70.75 176 GLY A O 1
ATOM 1367 N N . THR A 1 177 ? 20.254 -18.372 -0.697 1.00 68.69 177 THR A N 1
ATOM 1368 C CA . THR A 1 177 ? 20.433 -18.561 0.756 1.00 68.69 177 THR A CA 1
ATOM 1369 C C . THR A 1 177 ? 19.584 -17.617 1.608 1.00 68.69 177 THR A C 1
ATOM 1371 O O . THR A 1 177 ? 19.530 -17.789 2.829 1.00 68.69 177 THR A O 1
ATOM 1374 N N . ALA A 1 178 ? 18.891 -16.652 0.988 1.00 65.69 178 ALA A N 1
ATOM 1375 C CA . ALA A 1 178 ? 17.934 -15.780 1.660 1.00 65.69 178 ALA A CA 1
ATOM 1376 C C . ALA A 1 178 ? 16.865 -16.618 2.390 1.00 65.69 178 ALA A C 1
ATOM 1378 O O . ALA A 1 178 ? 15.992 -17.242 1.779 1.00 65.69 178 ALA A O 1
ATOM 1379 N N . ARG A 1 179 ? 16.954 -16.670 3.726 1.00 58.91 179 ARG A N 1
ATOM 1380 C CA . ARG A 1 179 ? 16.028 -17.429 4.573 1.00 58.91 179 ARG A CA 1
ATOM 1381 C C . ARG A 1 179 ? 14.666 -16.745 4.578 1.00 58.91 179 ARG A C 1
ATOM 1383 O O . ARG A 1 179 ? 14.520 -15.667 5.144 1.00 58.91 179 ARG A O 1
ATOM 1390 N N . ARG A 1 180 ? 13.648 -17.404 4.025 1.00 64.12 180 ARG A N 1
ATOM 1391 C CA . ARG A 1 180 ? 12.249 -17.031 4.271 1.00 64.12 180 ARG A CA 1
ATOM 1392 C C . ARG A 1 180 ? 11.780 -17.705 5.554 1.00 64.12 180 ARG A C 1
ATOM 1394 O O . ARG A 1 180 ? 11.826 -18.930 5.653 1.00 64.12 180 ARG A O 1
ATOM 1401 N N . ILE A 1 181 ? 11.346 -16.919 6.537 1.00 64.62 181 ILE A N 1
ATOM 1402 C CA . ILE A 1 181 ? 10.720 -17.464 7.745 1.00 64.62 181 ILE A CA 1
ATOM 1403 C C . ILE A 1 181 ? 9.386 -18.100 7.346 1.00 64.62 181 ILE A C 1
ATOM 1405 O O . ILE A 1 181 ? 8.577 -17.488 6.644 1.00 64.62 181 ILE A O 1
ATOM 1409 N N . GLN A 1 182 ? 9.171 -19.344 7.773 1.00 67.50 182 GLN A N 1
ATOM 1410 C CA . GLN A 1 182 ? 7.894 -20.022 7.598 1.00 67.50 182 GLN A CA 1
ATOM 1411 C C . GLN A 1 182 ? 6.861 -19.356 8.512 1.00 67.50 182 GLN A C 1
ATOM 1413 O O . GLN A 1 182 ? 7.055 -19.295 9.723 1.00 67.50 182 GLN A O 1
ATOM 1418 N N . LYS A 1 183 ? 5.797 -18.817 7.919 1.00 77.12 183 LYS A N 1
ATOM 1419 C CA . LYS A 1 183 ? 4.741 -18.096 8.641 1.00 77.12 183 LYS A CA 1
ATOM 1420 C C . LYS A 1 183 ? 3.633 -19.052 9.034 1.00 77.12 183 LYS A C 1
ATOM 1422 O O . LYS A 1 183 ? 3.341 -19.982 8.279 1.00 77.12 183 LYS A O 1
ATOM 1427 N N . ALA A 1 184 ? 2.994 -18.767 10.161 1.00 89.69 184 ALA A N 1
ATOM 1428 C CA . ALA A 1 184 ? 1.760 -19.437 10.525 1.00 89.69 184 ALA A CA 1
ATOM 1429 C C . ALA A 1 184 ? 0.644 -19.075 9.528 1.00 89.69 184 ALA A C 1
ATOM 1431 O O . ALA A 1 184 ? 0.516 -17.925 9.087 1.00 89.69 184 ALA A O 1
ATOM 1432 N N . SER A 1 185 ? -0.158 -20.077 9.182 1.00 94.56 185 SER A N 1
ATOM 1433 C CA . SER A 1 185 ? -1.407 -19.943 8.431 1.00 94.56 185 SER A CA 1
ATOM 1434 C C . SER A 1 185 ? -2.451 -19.142 9.214 1.00 94.56 185 SER A C 1
ATOM 1436 O O . SER A 1 185 ? -2.384 -19.026 10.440 1.00 94.56 185 SER A O 1
ATOM 1438 N N . MET A 1 186 ? -3.459 -18.606 8.522 1.00 96.69 186 MET A N 1
ATOM 1439 C CA . MET A 1 186 ? -4.550 -17.880 9.181 1.00 96.69 186 MET A CA 1
ATOM 1440 C C . MET A 1 186 ? -5.319 -18.746 10.176 1.00 96.69 186 MET A C 1
ATOM 1442 O O . MET A 1 186 ? -5.771 -18.257 11.213 1.00 96.69 186 MET A O 1
ATOM 1446 N N . GLU A 1 187 ? -5.429 -20.038 9.891 1.00 97.62 187 GLU A N 1
ATOM 1447 C CA . GLU A 1 187 ? -6.050 -21.035 10.747 1.00 97.62 187 GLU A CA 1
ATOM 1448 C C . GLU A 1 187 ? -5.274 -21.215 12.057 1.00 97.62 187 GLU A C 1
ATOM 1450 O O . GLU A 1 187 ? -5.878 -21.203 13.133 1.00 97.62 187 GLU A O 1
ATOM 1455 N N . GLU A 1 188 ? -3.944 -21.323 11.982 1.00 97.31 188 GLU A N 1
ATOM 1456 C CA . GLU A 1 188 ? -3.069 -21.403 13.158 1.00 97.31 188 GLU A CA 1
ATOM 1457 C C . GLU A 1 188 ? -3.154 -20.120 13.995 1.00 97.31 188 GLU A C 1
ATOM 1459 O O . GLU A 1 188 ? -3.301 -20.184 15.216 1.00 97.31 188 GLU A O 1
ATOM 1464 N N . LEU A 1 189 ? -3.162 -18.947 13.353 1.00 97.81 189 LEU A N 1
ATOM 1465 C CA . LEU A 1 189 ? -3.312 -17.664 14.046 1.00 97.81 189 LEU A CA 1
ATOM 1466 C C . LEU A 1 189 ? -4.673 -17.530 14.744 1.00 97.81 189 LEU A C 1
ATOM 1468 O O . LEU A 1 189 ? -4.746 -17.081 15.892 1.00 97.81 189 LEU A O 1
ATOM 1472 N N . LEU A 1 190 ? -5.758 -17.954 14.090 1.00 98.31 190 LEU A N 1
ATOM 1473 C CA . LEU A 1 190 ? -7.089 -17.988 14.696 1.00 98.31 190 LEU A CA 1
ATOM 1474 C C . LEU A 1 190 ? -7.142 -18.963 15.881 1.00 98.31 190 LEU A C 1
ATOM 1476 O O . LEU A 1 190 ? -7.815 -18.680 16.876 1.00 98.31 190 LEU A O 1
ATOM 1480 N N . GLN A 1 191 ? -6.440 -20.096 15.809 1.00 97.88 191 GLN A N 1
ATOM 1481 C CA . GLN A 1 191 ? -6.338 -21.040 16.920 1.00 97.88 191 GLN A CA 1
ATOM 1482 C C . GLN A 1 191 ? -5.599 -20.428 18.118 1.00 97.88 191 GLN A C 1
ATOM 1484 O O . GLN A 1 191 ? -6.097 -20.539 19.242 1.00 97.88 191 GLN A O 1
ATOM 1489 N N . SER A 1 192 ? -4.477 -19.741 17.890 1.00 97.69 192 SER A N 1
ATOM 1490 C CA . SER A 1 192 ? -3.737 -19.031 18.942 1.00 97.69 192 SER A CA 1
ATOM 1491 C C . SER A 1 192 ? -4.603 -17.968 19.619 1.00 97.69 192 SER A C 1
ATOM 1493 O O . SER A 1 192 ? -4.698 -17.929 20.848 1.00 97.69 192 SER A O 1
ATOM 1495 N N . LEU A 1 193 ? -5.353 -17.183 18.834 1.00 97.88 193 LEU A N 1
ATOM 1496 C CA . LEU A 1 193 ? -6.333 -16.245 19.378 1.00 97.88 193 LEU A CA 1
ATOM 1497 C C . LEU A 1 193 ? -7.405 -16.959 20.217 1.00 97.88 193 LEU A C 1
ATOM 1499 O O . LEU A 1 193 ? -7.707 -16.513 21.322 1.00 97.88 193 LEU A O 1
ATOM 1503 N N . ARG A 1 194 ? -7.993 -18.054 19.717 1.00 97.19 194 ARG A N 1
ATOM 1504 C CA . ARG A 1 194 ? -9.033 -18.810 20.439 1.00 97.19 194 ARG A CA 1
ATOM 1505 C C . ARG A 1 194 ? -8.524 -19.337 21.779 1.00 97.19 194 ARG A C 1
ATOM 1507 O O . ARG A 1 194 ? -9.236 -19.228 22.777 1.00 97.19 194 ARG A O 1
ATOM 1514 N N . ALA A 1 195 ? -7.297 -19.854 21.820 1.00 96.38 195 ALA A N 1
ATOM 1515 C CA . ALA A 1 195 ? -6.660 -20.287 23.060 1.00 96.38 195 ALA A CA 1
ATOM 1516 C C . ALA A 1 195 ? -6.518 -19.121 24.051 1.00 96.38 195 ALA A C 1
ATOM 1518 O O . ALA A 1 195 ? -6.898 -19.252 25.214 1.00 96.38 195 ALA A O 1
ATOM 1519 N N . TYR A 1 196 ? -6.064 -17.960 23.571 1.00 96.12 196 TYR A N 1
ATOM 1520 C CA . TYR A 1 196 ? -5.899 -16.757 24.384 1.00 96.12 196 TYR A CA 1
ATOM 1521 C C . TYR A 1 196 ? -7.220 -16.231 24.972 1.00 96.12 196 TYR A C 1
ATOM 1523 O O . TYR A 1 196 ? -7.272 -15.865 26.146 1.00 96.12 196 TYR A O 1
ATOM 1531 N N . ILE A 1 197 ? -8.308 -16.224 24.192 1.00 95.12 197 ILE A N 1
ATOM 1532 C CA . ILE A 1 197 ? -9.604 -15.676 24.634 1.00 95.12 197 ILE A CA 1
ATOM 1533 C C . ILE A 1 197 ? -10.473 -16.665 25.421 1.00 95.12 197 ILE A C 1
ATOM 1535 O O . ILE A 1 197 ? -11.470 -16.249 26.010 1.00 95.12 197 ILE A O 1
ATOM 1539 N N . THR A 1 198 ? -10.131 -17.959 25.446 1.00 94.06 198 THR A N 1
ATOM 1540 C CA . THR A 1 198 ? -10.937 -19.011 26.102 1.00 94.06 198 THR A CA 1
ATOM 1541 C C . THR A 1 198 ? -11.342 -18.656 27.544 1.00 94.06 198 THR A C 1
ATOM 1543 O O . THR A 1 198 ? -12.535 -18.743 27.841 1.00 94.06 198 THR A O 1
ATOM 1546 N N . PRO A 1 199 ? -10.445 -18.148 28.418 1.00 90.88 199 PRO A N 1
ATOM 1547 C CA . PRO A 1 199 ? -10.811 -17.783 29.792 1.00 90.88 199 PRO A CA 1
ATOM 1548 C C . PRO A 1 199 ? -11.858 -16.661 29.894 1.00 90.88 199 PRO A C 1
ATOM 1550 O O . PRO A 1 199 ? -12.488 -16.481 30.935 1.00 90.88 199 PRO A O 1
ATOM 1553 N N . TRP A 1 200 ? -12.041 -15.861 28.840 1.00 89.56 200 TRP A N 1
ATOM 1554 C CA . TRP A 1 200 ? -13.007 -14.757 28.816 1.00 89.56 200 TRP A CA 1
ATOM 1555 C C . TRP A 1 200 ? -14.391 -15.206 28.353 1.00 89.56 200 TRP A C 1
ATOM 1557 O O . TRP A 1 200 ? -15.392 -14.575 28.700 1.00 89.56 200 TRP A O 1
ATOM 1567 N N . MET A 1 201 ? -14.454 -16.301 27.593 1.00 84.44 201 MET A N 1
ATOM 1568 C CA . MET A 1 201 ? -15.695 -16.855 27.048 1.00 84.44 201 MET A CA 1
ATOM 1569 C C . MET A 1 201 ? -16.573 -17.510 28.121 1.00 84.44 201 MET A C 1
ATOM 1571 O O . MET A 1 201 ? -17.777 -17.645 27.929 1.00 84.44 201 MET A O 1
ATOM 1575 N N . GLU A 1 202 ? -15.998 -17.859 29.273 1.00 79.00 202 GLU A N 1
ATOM 1576 C CA . GLU A 1 202 ? -16.717 -18.440 30.416 1.00 79.00 202 GLU A CA 1
ATOM 1577 C C . GLU A 1 202 ? -17.535 -17.399 31.211 1.00 79.00 202 GLU A C 1
ATOM 1579 O O . GLU A 1 202 ? -18.373 -17.754 32.039 1.00 79.00 202 GLU A O 1
ATOM 1584 N N . GLN A 1 203 ? -17.327 -16.101 30.961 1.00 70.50 203 GLN A N 1
ATOM 1585 C CA . GLN A 1 203 ? -18.013 -15.009 31.659 1.00 70.50 203 GLN A CA 1
ATOM 1586 C C . GLN A 1 203 ? -19.400 -14.744 31.057 1.00 70.50 203 GLN A C 1
ATOM 1588 O O . GLN A 1 203 ? -19.540 -14.020 30.072 1.00 70.50 203 GLN A O 1
ATOM 1593 N N . THR A 1 204 ? -20.451 -15.287 31.675 1.00 66.38 204 THR A N 1
ATOM 1594 C CA . THR A 1 204 ? -21.832 -15.183 31.162 1.00 66.38 204 THR A CA 1
ATOM 1595 C C . THR A 1 204 ? -22.640 -14.015 31.738 1.00 66.38 204 THR A C 1
ATOM 1597 O O . THR A 1 204 ? -23.764 -13.762 31.300 1.00 66.38 204 THR A O 1
ATOM 1600 N N . GLU A 1 205 ? -22.113 -13.285 32.725 1.00 76.25 205 GLU A N 1
ATOM 1601 C CA . GLU A 1 205 ? -22.865 -12.236 33.422 1.00 76.25 205 GLU A CA 1
ATOM 1602 C C . GLU A 1 205 ? -22.867 -10.907 32.642 1.00 76.25 205 GLU A C 1
ATOM 1604 O O . GLU A 1 205 ? -22.024 -10.027 32.844 1.00 76.25 205 GLU A O 1
ATOM 1609 N N . GLN A 1 206 ? -23.850 -10.746 31.748 1.00 69.56 206 GLN A N 1
ATOM 1610 C CA . GLN A 1 206 ? -23.966 -9.612 30.812 1.00 69.56 206 GLN A CA 1
ATOM 1611 C C . GLN A 1 206 ? -24.075 -8.222 31.467 1.00 69.56 206 GLN A C 1
ATOM 1613 O O . GLN A 1 206 ? -23.801 -7.210 30.819 1.00 69.56 206 GLN A O 1
ATOM 1618 N N . ALA A 1 207 ? -24.460 -8.148 32.744 1.00 73.44 207 ALA A N 1
ATOM 1619 C CA . ALA A 1 207 ? -24.543 -6.885 33.477 1.00 73.44 207 ALA A CA 1
ATOM 1620 C C . ALA A 1 207 ? -23.159 -6.300 33.824 1.00 73.44 207 ALA A C 1
ATOM 1622 O O . ALA A 1 207 ? -23.042 -5.102 34.096 1.00 73.44 207 ALA A O 1
ATOM 1623 N N . THR A 1 208 ? -22.104 -7.121 33.794 1.00 81.75 208 THR A N 1
ATOM 1624 C CA . THR A 1 208 ? -20.737 -6.705 34.126 1.00 81.75 208 THR A CA 1
ATOM 1625 C C . THR A 1 208 ? -19.998 -6.131 32.915 1.00 81.75 208 THR A C 1
ATOM 1627 O O . THR A 1 208 ? -20.333 -6.392 31.758 1.00 81.75 208 THR A O 1
ATOM 1630 N N . VAL A 1 209 ? -18.929 -5.368 33.167 1.00 81.50 209 VAL A N 1
ATOM 1631 C CA . VAL A 1 209 ? -18.034 -4.882 32.100 1.00 81.50 209 VAL A CA 1
ATOM 1632 C C . VAL A 1 209 ? -17.421 -6.050 31.318 1.00 81.50 209 VAL A C 1
ATOM 1634 O O . VAL A 1 209 ? -17.327 -5.978 30.095 1.00 81.50 209 VAL A O 1
ATOM 1637 N N . ASN A 1 210 ? -17.043 -7.133 32.002 1.00 84.00 210 ASN A N 1
ATOM 1638 C CA . ASN A 1 210 ? -16.443 -8.301 31.360 1.00 84.00 210 ASN A CA 1
ATOM 1639 C C . ASN A 1 210 ? -17.464 -9.080 30.522 1.00 84.00 210 ASN A C 1
ATOM 1641 O O . ASN A 1 210 ? -17.161 -9.388 29.378 1.00 84.00 210 ASN A O 1
ATOM 1645 N N . GLY A 1 211 ? -18.692 -9.283 31.009 1.00 84.56 211 GLY A N 1
ATOM 1646 C CA . GLY A 1 211 ? -19.753 -9.906 30.210 1.00 84.56 211 GLY A CA 1
ATOM 1647 C C . GLY A 1 211 ? -20.077 -9.121 28.934 1.00 84.56 211 GLY A C 1
ATOM 1648 O O . GLY A 1 211 ? -20.262 -9.714 27.873 1.00 84.56 211 GLY A O 1
ATOM 1649 N N . LYS A 1 212 ? -20.056 -7.780 28.988 1.00 82.81 212 LYS A N 1
ATOM 1650 C CA . LYS A 1 212 ? -20.192 -6.938 27.783 1.00 82.81 212 LYS A CA 1
ATOM 1651 C C . LYS A 1 212 ? -19.020 -7.094 26.814 1.00 82.81 212 LYS A C 1
ATOM 1653 O O . LYS A 1 212 ? -19.249 -7.171 25.611 1.00 82.81 212 LYS A O 1
ATOM 1658 N N . ARG A 1 213 ? -17.780 -7.154 27.315 1.00 87.94 213 ARG A N 1
ATOM 1659 C CA . ARG A 1 213 ? -16.587 -7.414 26.484 1.00 87.94 213 ARG A CA 1
ATOM 1660 C C . ARG A 1 213 ? -16.684 -8.770 25.788 1.00 87.94 213 ARG A C 1
ATOM 1662 O O . ARG A 1 213 ? -16.443 -8.841 24.589 1.00 87.94 213 ARG A O 1
ATOM 1669 N N . THR A 1 214 ? -17.100 -9.810 26.508 1.00 89.56 214 THR A N 1
ATOM 1670 C CA . THR A 1 214 ? -17.308 -11.152 25.948 1.00 89.56 214 THR A CA 1
ATOM 1671 C C . THR A 1 214 ? -18.411 -11.157 24.888 1.00 89.56 214 THR A C 1
ATOM 1673 O O . THR A 1 214 ? -18.233 -11.747 23.826 1.00 89.56 214 THR A O 1
ATOM 1676 N N . ALA A 1 215 ? -19.518 -10.439 25.109 1.00 87.56 215 ALA A N 1
ATOM 1677 C CA . ALA A 1 215 ? -20.585 -10.312 24.115 1.00 87.56 215 ALA A CA 1
ATOM 1678 C C . ALA A 1 215 ? -20.115 -9.610 22.825 1.00 87.56 215 ALA A C 1
ATOM 1680 O O . ALA A 1 215 ? -20.431 -10.073 21.731 1.00 87.56 215 ALA A O 1
ATOM 1681 N N . ILE A 1 216 ? -19.331 -8.531 22.942 1.00 89.25 216 ILE A N 1
ATOM 1682 C CA . ILE A 1 216 ? -18.726 -7.835 21.791 1.00 89.25 216 ILE A CA 1
ATOM 1683 C C . ILE A 1 216 ? -17.773 -8.772 21.040 1.00 89.25 216 ILE A C 1
ATOM 1685 O O . ILE A 1 216 ? -17.841 -8.872 19.818 1.00 89.25 216 ILE A O 1
ATOM 1689 N N . LEU A 1 217 ? -16.915 -9.489 21.768 1.00 92.62 217 LEU A N 1
ATOM 1690 C CA . LEU A 1 217 ? -15.965 -10.434 21.189 1.00 92.62 217 LEU A CA 1
ATOM 1691 C C . LEU A 1 217 ? -16.672 -11.551 20.406 1.00 92.62 217 LEU A C 1
ATOM 1693 O O . LEU A 1 217 ? -16.298 -11.834 19.268 1.00 92.62 217 LEU A O 1
ATOM 1697 N N . GLN A 1 218 ? -17.724 -12.143 20.981 1.00 92.38 218 GLN A N 1
ATOM 1698 C CA . GLN A 1 218 ? -18.528 -13.171 20.316 1.00 92.38 218 GLN A CA 1
ATOM 1699 C C . GLN A 1 218 ? -19.236 -12.618 19.072 1.00 92.38 218 GLN A C 1
ATOM 1701 O O . GLN A 1 218 ? -19.198 -13.248 18.017 1.00 92.38 218 GLN A O 1
ATOM 1706 N N . ALA A 1 219 ? -19.818 -11.418 19.160 1.00 91.69 219 ALA A N 1
ATOM 1707 C CA . ALA A 1 219 ? -20.444 -10.763 18.015 1.00 91.69 219 ALA A CA 1
ATOM 1708 C C . ALA A 1 219 ? -19.441 -10.524 16.873 1.00 91.69 219 ALA A C 1
ATOM 1710 O O . ALA A 1 219 ? -19.766 -10.778 15.716 1.00 91.69 219 ALA A O 1
ATOM 1711 N N . CYS A 1 220 ? -18.208 -10.113 17.184 1.00 95.25 220 CYS A N 1
ATOM 1712 C CA . CYS A 1 220 ? -17.138 -9.975 16.196 1.00 95.25 220 CYS A CA 1
ATOM 1713 C C . CYS A 1 220 ? -16.773 -11.304 15.519 1.00 95.25 220 CYS A C 1
ATOM 1715 O O . CYS A 1 220 ? -16.621 -11.332 14.299 1.00 95.25 220 CYS A O 1
ATOM 1717 N N . LEU A 1 221 ? -16.660 -12.400 16.277 1.00 95.75 221 LEU A N 1
ATOM 1718 C CA . LEU A 1 221 ? -16.404 -13.732 15.714 1.00 95.75 221 LEU A CA 1
ATOM 1719 C C . LEU A 1 221 ? -17.540 -14.178 14.783 1.00 95.75 221 LEU A C 1
ATOM 1721 O O . LEU A 1 221 ? -17.291 -14.662 13.683 1.00 95.75 221 LEU A O 1
ATOM 1725 N N . ASP A 1 222 ? -18.796 -13.995 15.180 1.00 94.81 222 ASP A N 1
ATOM 1726 C CA . ASP A 1 222 ? -19.923 -14.398 14.337 1.00 94.81 222 ASP A CA 1
ATOM 1727 C C . ASP A 1 222 ? -20.051 -13.526 13.089 1.00 94.81 222 ASP A C 1
ATOM 1729 O O . ASP A 1 222 ? -20.254 -14.049 11.992 1.00 94.81 222 ASP A O 1
ATOM 1733 N N . LYS A 1 223 ? -19.837 -12.213 13.224 1.00 94.44 223 LYS A N 1
ATOM 1734 C CA . LYS A 1 223 ? -19.829 -11.287 12.088 1.00 94.44 223 LYS A CA 1
ATOM 1735 C C . LYS A 1 223 ? -18.680 -11.561 11.119 1.00 94.44 223 LYS A C 1
ATOM 1737 O O . LYS A 1 223 ? -18.849 -11.360 9.918 1.00 94.44 223 LYS A O 1
ATOM 1742 N N . GLY A 1 224 ? -17.544 -12.057 11.614 1.00 96.31 224 GLY A N 1
ATOM 1743 C CA . GLY A 1 224 ? -16.400 -12.451 10.790 1.00 96.31 224 GLY A CA 1
ATOM 1744 C C . GLY A 1 224 ? -16.749 -13.499 9.727 1.00 96.31 224 GLY A C 1
ATOM 1745 O O . GLY A 1 224 ? -16.105 -13.539 8.689 1.00 96.31 224 GLY A O 1
ATOM 1746 N N . LYS A 1 225 ? -17.815 -14.286 9.914 1.00 97.44 225 LYS A N 1
ATOM 1747 C CA . LYS A 1 225 ? -18.269 -15.306 8.950 1.00 97.44 225 LYS A CA 1
ATOM 1748 C C . LYS A 1 225 ? -19.105 -14.739 7.792 1.00 97.44 225 LYS A C 1
ATOM 1750 O O . LYS A 1 225 ? -19.469 -15.456 6.866 1.00 97.44 225 LYS A O 1
ATOM 1755 N N . GLU A 1 226 ? -19.488 -13.463 7.842 1.00 95.94 226 GLU A N 1
ATOM 1756 C CA . GLU A 1 226 ? -20.266 -12.840 6.767 1.00 95.94 226 GLU A CA 1
ATOM 1757 C C . GLU A 1 226 ? -19.408 -12.531 5.528 1.00 95.94 226 GLU A C 1
ATOM 1759 O O . GLU A 1 226 ? -18.186 -12.528 5.590 1.00 95.94 226 GLU A O 1
ATOM 1764 N N . LYS A 1 227 ? -20.054 -12.235 4.389 1.00 95.75 227 LYS A N 1
ATOM 1765 C CA . LYS A 1 227 ? -19.391 -11.893 3.113 1.00 95.75 227 LYS A CA 1
ATOM 1766 C C . LYS A 1 227 ? -18.515 -10.643 3.208 1.00 95.75 227 LYS A C 1
ATOM 1768 O O . LYS A 1 227 ? -18.988 -9.641 3.742 1.00 95.75 227 LYS A O 1
ATOM 1773 N N . GLN A 1 228 ? -17.355 -10.663 2.551 1.00 96.31 228 GLN A N 1
ATOM 1774 C CA . GLN A 1 228 ? -16.435 -9.525 2.408 1.00 96.31 228 GLN A CA 1
ATOM 1775 C C . GLN A 1 228 ? -17.118 -8.184 2.074 1.00 96.31 228 GLN A C 1
ATOM 1777 O O . GLN A 1 228 ? -18.185 -8.137 1.450 1.00 96.31 228 GLN A O 1
ATOM 1782 N N . GLY A 1 229 ? -16.497 -7.082 2.505 1.00 95.00 229 GLY A N 1
ATOM 1783 C CA . GLY A 1 229 ? -17.003 -5.728 2.274 1.00 95.00 229 GLY A CA 1
ATOM 1784 C C . GLY A 1 229 ? -16.492 -4.700 3.284 1.00 95.00 229 GLY A C 1
ATOM 1785 O O . GLY A 1 229 ? -15.386 -4.818 3.809 1.00 95.00 229 GLY A O 1
ATOM 1786 N N . LEU A 1 230 ? -17.312 -3.684 3.559 1.00 93.94 230 LEU A N 1
ATOM 1787 C CA . LEU A 1 230 ? -17.019 -2.649 4.546 1.00 93.94 230 LEU A CA 1
ATOM 1788 C C . LEU A 1 230 ? -17.813 -2.879 5.832 1.00 93.94 230 LEU A C 1
ATOM 1790 O O . LEU A 1 230 ? -19.044 -2.945 5.816 1.00 93.94 230 LEU A O 1
ATOM 1794 N N . TYR A 1 231 ? -17.097 -2.928 6.947 1.00 93.12 231 TYR A N 1
ATOM 1795 C CA . TYR A 1 231 ? -17.641 -3.137 8.278 1.00 93.12 231 TYR A CA 1
ATOM 1796 C C . TYR A 1 231 ? -17.328 -1.968 9.203 1.00 93.12 231 TYR A C 1
ATOM 1798 O O . TYR A 1 231 ? -16.296 -1.309 9.069 1.00 93.12 231 TYR A O 1
ATOM 1806 N N . THR A 1 232 ? -18.195 -1.728 10.182 1.00 90.12 232 THR A N 1
ATOM 1807 C CA . THR A 1 232 ? -17.961 -0.731 11.232 1.00 90.12 232 THR A CA 1
ATOM 1808 C C . THR A 1 232 ? -18.101 -1.358 12.610 1.00 90.12 232 THR A C 1
ATOM 1810 O O . THR A 1 232 ? -19.108 -2.005 12.902 1.00 90.12 232 THR A O 1
ATOM 1813 N N . LEU A 1 233 ? -17.109 -1.139 13.472 1.00 87.69 233 LEU A N 1
ATOM 1814 C CA . LEU A 1 233 ? -17.083 -1.626 14.847 1.00 87.69 233 LEU A CA 1
ATOM 1815 C C . LEU A 1 233 ? -17.121 -0.446 15.822 1.00 87.69 233 LEU A C 1
ATOM 1817 O O . LEU A 1 233 ? -16.097 0.188 16.095 1.00 87.69 233 LEU A O 1
ATOM 1821 N N . THR A 1 234 ? -18.309 -0.179 16.366 1.00 83.50 234 THR A N 1
ATOM 1822 C CA . THR A 1 234 ? -18.533 0.902 17.331 1.00 83.50 234 THR A CA 1
ATOM 1823 C C . THR A 1 234 ? -18.482 0.359 18.756 1.00 83.50 234 THR A C 1
ATOM 1825 O O . THR A 1 234 ? -19.446 -0.217 19.257 1.00 83.50 234 THR A O 1
ATOM 1828 N N . VAL A 1 235 ? -17.335 0.527 19.418 1.00 81.06 235 VAL A N 1
ATOM 1829 C CA . VAL A 1 235 ? -17.070 -0.014 20.762 1.00 81.06 235 VAL A CA 1
ATOM 1830 C C . VAL A 1 235 ? -16.561 1.107 21.672 1.00 81.06 235 VAL A C 1
ATOM 1832 O O . VAL A 1 235 ? -15.591 1.778 21.312 1.00 81.06 235 VAL A O 1
ATOM 1835 N N . PRO A 1 236 ? -17.170 1.339 22.853 1.00 74.38 236 PRO A N 1
ATOM 1836 C CA . PRO A 1 236 ? -16.709 2.374 23.773 1.00 74.38 236 PRO A CA 1
ATOM 1837 C C . PRO A 1 236 ? -15.283 2.100 24.262 1.00 74.38 236 PRO A C 1
ATOM 1839 O O . PRO A 1 236 ? -14.828 0.954 24.315 1.00 74.38 236 PRO A O 1
ATOM 1842 N N . THR A 1 237 ? -14.570 3.153 24.664 1.00 78.38 237 THR A N 1
ATOM 1843 C CA . THR A 1 237 ? -13.223 3.032 25.233 1.00 78.38 237 THR A CA 1
ATOM 1844 C C . THR A 1 237 ? -13.217 2.046 26.402 1.00 78.38 237 THR A C 1
ATOM 1846 O O . THR A 1 237 ? -14.080 2.090 27.278 1.00 78.38 237 THR A O 1
ATOM 1849 N N . GLY A 1 238 ? -12.254 1.123 26.398 1.00 76.50 238 GLY A N 1
ATOM 1850 C CA . GLY A 1 238 ? -12.188 0.035 27.375 1.00 76.50 238 GLY A CA 1
ATOM 1851 C C . GLY A 1 238 ? -13.134 -1.141 27.093 1.00 76.50 238 GLY A C 1
ATOM 1852 O O . GLY A 1 238 ? -13.110 -2.108 27.848 1.00 76.50 238 GLY A O 1
ATOM 1853 N N . GLY A 1 239 ? -13.917 -1.124 26.012 1.00 79.19 239 GLY A N 1
ATOM 1854 C CA . GLY A 1 239 ? -14.830 -2.204 25.612 1.00 79.19 239 GLY A CA 1
ATOM 1855 C C . GLY A 1 239 ? -14.172 -3.413 24.934 1.00 79.19 239 GLY A C 1
ATOM 1856 O O . GLY A 1 239 ? -14.882 -4.267 24.424 1.00 79.19 239 GLY A O 1
ATOM 1857 N N . GLY A 1 240 ? -12.837 -3.508 24.921 1.00 85.44 240 GLY A N 1
ATOM 1858 C CA . GLY A 1 240 ? -12.121 -4.650 24.329 1.00 85.44 240 GLY A CA 1
ATOM 1859 C C . GLY A 1 240 ? -11.965 -4.589 22.805 1.00 85.44 240 GLY A C 1
ATOM 1860 O O . GLY A 1 240 ? -11.853 -5.632 22.162 1.00 85.44 240 GLY A O 1
ATOM 1861 N N . LYS A 1 241 ? -11.955 -3.380 22.224 1.00 89.25 241 LYS A N 1
ATOM 1862 C CA . LYS A 1 241 ? -11.879 -3.139 20.773 1.00 89.25 241 LYS A CA 1
ATOM 1863 C C . LYS A 1 241 ? -10.697 -3.848 20.104 1.00 89.25 241 LYS A C 1
ATOM 1865 O O . LYS A 1 241 ? -10.932 -4.537 19.125 1.00 89.25 241 LYS A O 1
ATOM 1870 N N . THR A 1 242 ? -9.485 -3.737 20.654 1.00 91.25 242 THR A N 1
ATOM 1871 C CA . THR A 1 242 ? -8.253 -4.297 20.064 1.00 91.25 242 THR A CA 1
ATOM 1872 C C . THR A 1 242 ? -8.348 -5.803 19.806 1.00 91.25 242 THR A C 1
ATOM 1874 O O . THR A 1 242 ? -8.107 -6.257 18.694 1.00 91.25 242 THR A O 1
ATOM 1877 N N . VAL A 1 243 ? -8.750 -6.593 20.810 1.00 94.81 243 VAL A N 1
ATOM 1878 C CA . VAL A 1 243 ? -8.858 -8.054 20.640 1.00 94.81 243 VAL A CA 1
ATOM 1879 C C . VAL A 1 243 ? -10.111 -8.433 19.850 1.00 94.81 243 VAL A C 1
ATOM 1881 O O . VAL A 1 243 ? -10.075 -9.366 19.057 1.00 94.81 243 VAL A O 1
ATOM 1884 N N . SER A 1 244 ? -11.210 -7.687 20.001 1.00 94.94 244 SER A N 1
ATOM 1885 C CA . SER A 1 244 ? -12.453 -7.970 19.270 1.00 94.94 244 SER A CA 1
ATOM 1886 C C . SER A 1 244 ? -12.330 -7.691 17.768 1.00 94.94 244 SER A C 1
ATOM 1888 O O . SER A 1 244 ? -12.871 -8.446 16.963 1.00 94.94 244 SER A O 1
ATOM 1890 N N . SER A 1 245 ? -11.617 -6.637 17.361 1.00 95.62 245 SER A N 1
ATOM 1891 C CA . SER A 1 245 ? -11.353 -6.355 15.946 1.00 95.62 245 SER A CA 1
ATOM 1892 C C . SER A 1 245 ? -10.388 -7.375 15.341 1.00 95.62 245 SER A C 1
ATOM 1894 O O . SER A 1 245 ? -10.641 -7.847 14.234 1.00 95.62 245 SER A O 1
ATOM 1896 N N . LEU A 1 246 ? -9.353 -7.796 16.082 1.00 97.31 246 LEU A N 1
ATOM 1897 C CA . LEU A 1 246 ? -8.485 -8.903 15.668 1.00 97.31 246 LEU A CA 1
ATOM 1898 C C . LEU A 1 246 ? -9.275 -10.212 15.511 1.00 97.31 246 LEU A C 1
ATOM 1900 O O . LEU A 1 246 ? -9.074 -10.933 14.538 1.00 97.31 246 LEU A O 1
ATOM 1904 N N . ALA A 1 247 ? -10.207 -10.498 16.425 1.00 97.75 247 ALA A N 1
ATOM 1905 C CA . ALA A 1 247 ? -11.059 -11.681 16.360 1.00 97.75 247 ALA A CA 1
ATOM 1906 C C . ALA A 1 247 ? -11.955 -11.705 15.127 1.00 97.75 247 ALA A C 1
ATOM 1908 O O . ALA A 1 247 ? -12.022 -12.728 14.448 1.00 97.75 247 ALA A O 1
ATOM 1909 N N . PHE A 1 248 ? -12.585 -10.572 14.804 1.00 98.12 248 PHE A N 1
ATOM 1910 C CA . PHE A 1 248 ? -13.291 -10.421 13.537 1.00 98.12 248 PHE A CA 1
ATOM 1911 C C . PHE A 1 248 ? -12.351 -10.708 12.360 1.00 98.12 248 PHE A C 1
ATOM 1913 O O . PHE A 1 248 ? -12.682 -11.521 11.503 1.00 98.12 248 PHE A O 1
ATOM 1920 N N . ALA A 1 249 ? -11.177 -10.071 12.326 1.00 98.38 249 ALA A N 1
ATOM 1921 C CA . ALA A 1 249 ? -10.284 -10.146 11.177 1.00 98.38 249 ALA A CA 1
ATOM 1922 C C . ALA A 1 249 ? -9.708 -11.542 10.940 1.00 98.38 249 ALA A C 1
ATOM 1924 O O . ALA A 1 249 ? -9.737 -11.997 9.804 1.00 98.38 249 ALA A O 1
ATOM 1925 N N . LEU A 1 250 ? -9.248 -12.246 11.979 1.00 98.62 250 LEU A N 1
ATOM 1926 C CA . LEU A 1 250 ? -8.739 -13.614 11.832 1.00 98.62 250 LEU A CA 1
ATOM 1927 C C . LEU A 1 250 ? -9.853 -14.593 11.449 1.00 98.62 250 LEU A C 1
ATOM 1929 O O . LEU A 1 250 ? -9.662 -15.435 10.576 1.00 98.62 250 LEU A O 1
ATOM 1933 N N . GLN A 1 251 ? -11.043 -14.459 12.043 1.00 98.62 251 GLN A N 1
ATOM 1934 C CA . GLN A 1 251 ? -12.185 -15.295 11.673 1.00 98.62 251 GLN A CA 1
ATOM 1935 C C . GLN A 1 251 ? -12.631 -15.048 10.225 1.00 98.62 251 GLN A C 1
ATOM 1937 O O . GLN A 1 251 ? -12.971 -15.999 9.526 1.00 98.62 251 GLN A O 1
ATOM 1942 N N . HIS A 1 252 ? -12.601 -13.794 9.775 1.00 98.50 252 HIS A N 1
ATOM 1943 C CA . HIS A 1 252 ? -12.933 -13.412 8.406 1.00 98.50 252 HIS A CA 1
ATOM 1944 C C . HIS A 1 252 ? -11.859 -13.833 7.402 1.00 98.50 252 HIS A C 1
ATOM 1946 O O . HIS A 1 252 ? -12.184 -14.264 6.300 1.00 98.50 252 HIS A O 1
ATOM 1952 N N . ALA A 1 253 ? -10.584 -13.751 7.787 1.00 98.38 253 ALA A N 1
ATOM 1953 C CA . ALA A 1 253 ? -9.478 -14.192 6.954 1.00 98.38 253 ALA A CA 1
ATOM 1954 C C . ALA A 1 253 ? -9.530 -15.700 6.693 1.00 98.38 253 ALA A C 1
ATOM 1956 O O . ALA A 1 253 ? -9.377 -16.112 5.550 1.00 98.38 253 ALA A O 1
ATOM 1957 N N . VAL A 1 254 ? -9.828 -16.509 7.714 1.00 98.50 254 VAL A N 1
ATOM 1958 C CA . VAL A 1 254 ? -10.023 -17.958 7.543 1.00 98.50 254 VAL A CA 1
ATOM 1959 C C . VAL A 1 254 ? -11.244 -18.263 6.670 1.00 98.50 254 VAL A C 1
ATOM 1961 O O . VAL A 1 254 ? -11.150 -19.084 5.765 1.00 98.50 254 VAL A O 1
ATOM 1964 N N . GLU A 1 255 ? -12.379 -17.594 6.904 1.00 98.38 255 GLU A N 1
ATOM 1965 C CA . GLU A 1 255 ? -13.623 -17.849 6.155 1.00 98.38 255 GLU A CA 1
ATOM 1966 C C . GLU A 1 255 ? -13.481 -17.571 4.650 1.00 98.38 255 GLU A C 1
ATOM 1968 O O . GLU A 1 255 ? -14.034 -18.303 3.833 1.00 98.38 255 GLU A O 1
ATOM 1973 N N . HIS A 1 256 ? -12.738 -16.523 4.279 1.00 97.88 256 HIS A N 1
ATOM 1974 C CA . HIS A 1 256 ? -12.598 -16.077 2.885 1.00 97.88 256 HIS A CA 1
ATOM 1975 C C . HIS A 1 256 ? -11.217 -16.354 2.282 1.00 97.88 256 HIS A C 1
ATOM 1977 O O . HIS A 1 256 ? -10.922 -15.847 1.205 1.00 97.88 256 HIS A O 1
ATOM 1983 N N . HIS A 1 257 ? -10.380 -17.153 2.951 1.00 97.06 257 HIS A N 1
ATOM 1984 C CA . HIS A 1 257 ? -9.019 -17.493 2.512 1.00 97.06 257 HIS A CA 1
ATOM 1985 C C . HIS A 1 257 ? -8.146 -16.259 2.202 1.00 97.06 257 HIS A C 1
ATOM 1987 O O . HIS A 1 257 ? -7.491 -16.174 1.160 1.00 97.06 257 HIS A O 1
ATOM 1993 N N . LEU A 1 258 ? -8.164 -15.281 3.110 1.00 97.44 258 LEU A N 1
ATOM 1994 C CA . LEU A 1 258 ? -7.392 -14.042 2.991 1.00 97.44 258 LEU A CA 1
ATOM 1995 C C . LEU A 1 258 ? -5.956 -14.240 3.486 1.00 97.44 258 LEU A C 1
ATOM 1997 O O . LEU A 1 258 ? -5.707 -14.975 4.438 1.00 97.44 258 LEU A O 1
ATOM 2001 N N . ASP A 1 259 ? -5.012 -13.530 2.874 1.00 94.81 259 ASP A N 1
ATOM 2002 C CA . ASP A 1 259 ? -3.575 -13.735 3.086 1.00 94.81 259 ASP A CA 1
ATOM 2003 C C . ASP A 1 259 ? -3.064 -13.122 4.393 1.00 94.81 259 ASP A C 1
ATOM 2005 O O . ASP A 1 259 ? -2.091 -13.606 4.975 1.00 94.81 259 ASP A O 1
ATOM 2009 N N . ARG A 1 260 ? -3.641 -11.984 4.803 1.00 95.19 260 ARG A N 1
ATOM 2010 C CA . ARG A 1 260 ? -3.115 -11.165 5.907 1.00 95.19 260 ARG A CA 1
ATOM 2011 C C . ARG A 1 260 ? -4.166 -10.292 6.589 1.00 95.19 260 ARG A C 1
ATOM 2013 O O . ARG A 1 260 ? -5.222 -9.990 6.029 1.00 95.19 260 ARG A O 1
ATOM 2020 N N . VAL A 1 261 ? -3.817 -9.823 7.782 1.00 98.19 261 VAL A N 1
ATOM 2021 C CA . VAL A 1 261 ? -4.504 -8.748 8.500 1.00 98.19 261 VAL A CA 1
ATOM 2022 C C . VAL A 1 261 ? -3.581 -7.527 8.559 1.00 98.19 261 VAL A C 1
ATOM 2024 O O . VAL A 1 261 ? -2.398 -7.645 8.869 1.00 98.19 261 VAL A O 1
ATOM 2027 N N . ILE A 1 262 ? -4.111 -6.340 8.270 1.00 98.12 262 ILE A N 1
ATOM 2028 C CA . ILE A 1 262 ? -3.391 -5.065 8.347 1.00 98.12 262 ILE A CA 1
ATOM 2029 C C . ILE A 1 262 ? -4.118 -4.171 9.352 1.00 98.12 262 ILE A C 1
ATOM 2031 O O . ILE A 1 262 ? -5.257 -3.773 9.130 1.00 98.12 262 ILE A O 1
ATOM 2035 N N . TYR A 1 263 ? -3.468 -3.859 10.466 1.00 97.31 263 TYR A N 1
ATOM 2036 C CA . TYR A 1 263 ? -3.983 -3.024 11.542 1.00 97.31 263 TYR A CA 1
ATOM 2037 C C . TYR A 1 263 ? -3.409 -1.608 11.432 1.00 97.31 263 TYR A C 1
ATOM 2039 O O . TYR A 1 263 ? -2.237 -1.369 11.721 1.00 97.31 263 TYR A O 1
ATOM 2047 N N . VAL A 1 264 ? -4.238 -0.663 10.999 1.00 95.44 264 VAL A N 1
ATOM 2048 C CA . VAL A 1 264 ? -3.880 0.733 10.740 1.00 95.44 264 VAL A CA 1
ATOM 2049 C C . VAL A 1 264 ? -4.335 1.606 11.905 1.00 95.44 264 VAL A C 1
ATOM 2051 O O . VAL A 1 264 ? -5.524 1.676 12.209 1.00 95.44 264 VAL A O 1
ATOM 2054 N N . ILE A 1 265 ? -3.400 2.311 12.540 1.00 90.31 265 ILE A N 1
ATOM 2055 C CA . ILE A 1 265 ? -3.680 3.202 13.676 1.00 90.31 265 ILE A CA 1
ATOM 2056 C C . ILE A 1 265 ? -3.359 4.672 13.367 1.00 90.31 265 ILE A C 1
ATOM 2058 O O . ILE A 1 265 ? -2.508 4.965 12.525 1.00 90.31 265 ILE A O 1
ATOM 2062 N N . PRO A 1 266 ? -3.977 5.639 14.063 1.00 82.75 266 PRO A N 1
ATOM 2063 C CA . PRO A 1 266 ? -3.720 7.054 13.803 1.00 82.75 266 PRO A CA 1
ATOM 2064 C C . PRO A 1 266 ? -2.410 7.582 14.397 1.00 82.75 266 PRO A C 1
ATOM 2066 O O . PRO A 1 266 ? -1.758 8.406 13.759 1.00 82.75 266 PRO A O 1
ATOM 2069 N N . TYR A 1 267 ? -2.028 7.142 15.599 1.00 69.75 267 TYR A N 1
ATOM 2070 C CA . TYR A 1 267 ? -0.917 7.713 16.363 1.00 69.75 267 TYR A CA 1
ATOM 2071 C C . TYR A 1 267 ? 0.169 6.680 16.620 1.00 69.75 267 TYR A C 1
ATOM 2073 O O . TYR A 1 267 ? -0.125 5.527 16.919 1.00 69.75 267 TYR A O 1
ATOM 2081 N N . THR A 1 268 ? 1.427 7.113 16.578 1.00 60.31 268 THR A N 1
ATOM 2082 C CA . THR A 1 268 ? 2.574 6.257 16.902 1.00 60.31 268 THR A CA 1
ATOM 2083 C C . THR A 1 268 ? 2.576 5.826 18.367 1.00 60.31 268 THR A C 1
ATOM 2085 O O . THR A 1 268 ? 2.963 4.707 18.652 1.00 60.31 268 THR A O 1
ATOM 2088 N N . SER A 1 269 ? 2.077 6.644 19.298 1.00 59.81 269 SER A N 1
ATOM 2089 C CA . SER A 1 269 ? 2.134 6.340 20.738 1.00 59.81 269 SER A CA 1
ATOM 2090 C C . SER A 1 269 ? 1.327 5.113 21.180 1.00 59.81 269 SER A C 1
ATOM 2092 O O . SER A 1 269 ? 1.551 4.609 22.274 1.00 59.81 269 SER A O 1
ATOM 2094 N N . SER A 1 270 ? 0.397 4.617 20.359 1.00 69.38 270 SER A N 1
ATOM 2095 C CA . SER A 1 270 ? -0.365 3.395 20.648 1.00 69.38 270 SER A CA 1
ATOM 2096 C C . SER A 1 270 ? 0.088 2.185 19.825 1.00 69.38 270 SER A C 1
ATOM 2098 O O . SER A 1 270 ? -0.509 1.116 19.957 1.00 69.38 270 SER A O 1
ATOM 2100 N N . ILE A 1 271 ? 1.091 2.338 18.949 1.00 79.12 271 ILE A N 1
ATOM 2101 C CA . ILE A 1 271 ? 1.519 1.254 18.055 1.00 79.12 271 ILE A CA 1
ATOM 2102 C C . ILE A 1 271 ? 2.214 0.141 18.809 1.00 79.12 271 ILE A C 1
ATOM 2104 O O . ILE A 1 271 ? 1.777 -0.999 18.704 1.00 79.12 271 ILE A O 1
ATOM 2108 N N . GLU A 1 272 ? 3.189 0.496 19.638 1.00 76.69 272 GLU A N 1
ATOM 2109 C CA . GLU A 1 272 ? 4.027 -0.446 20.375 1.00 76.69 272 GLU A CA 1
ATOM 2110 C C . GLU A 1 272 ? 3.169 -1.286 21.321 1.00 76.69 272 GLU A C 1
ATOM 2112 O O . GLU A 1 272 ? 3.303 -2.506 21.389 1.00 76.69 272 GLU A O 1
ATOM 2117 N N . GLN A 1 273 ? 2.201 -0.647 21.989 1.00 83.00 273 GLN A N 1
ATOM 2118 C CA . GLN A 1 273 ? 1.272 -1.334 22.880 1.00 83.00 273 GLN A CA 1
ATOM 2119 C C . GLN A 1 273 ? 0.377 -2.325 22.123 1.00 83.00 273 GLN A C 1
ATOM 2121 O O . GLN A 1 273 ? 0.232 -3.469 22.552 1.00 83.00 273 GLN A O 1
ATOM 2126 N N . ASN A 1 274 ? -0.229 -1.907 21.007 1.00 86.94 274 ASN A N 1
ATOM 2127 C CA . ASN A 1 274 ? -1.091 -2.792 20.222 1.00 86.94 274 ASN A CA 1
ATOM 2128 C C . ASN A 1 274 ? -0.284 -3.924 19.572 1.00 86.94 274 ASN A C 1
ATOM 2130 O O . ASN A 1 274 ? -0.705 -5.078 19.624 1.00 86.94 274 ASN A O 1
ATOM 2134 N N . ALA A 1 275 ? 0.887 -3.613 19.012 1.00 89.06 275 ALA A N 1
ATOM 2135 C CA . ALA A 1 275 ? 1.798 -4.591 18.434 1.00 89.06 275 ALA A CA 1
ATOM 2136 C C . ALA A 1 275 ? 2.234 -5.621 19.479 1.00 89.06 275 ALA A C 1
ATOM 2138 O O . ALA A 1 275 ? 2.198 -6.814 19.188 1.00 89.06 275 ALA A O 1
ATOM 2139 N N . GLN A 1 276 ? 2.552 -5.195 20.707 1.00 90.06 276 GLN A N 1
ATOM 2140 C CA . GLN A 1 276 ? 2.901 -6.115 21.786 1.00 90.06 276 GLN A CA 1
ATOM 2141 C C . GLN A 1 276 ? 1.746 -7.049 22.148 1.00 90.06 276 GLN A C 1
ATOM 2143 O O . GLN A 1 276 ? 1.951 -8.257 22.201 1.00 90.06 276 GLN A O 1
ATOM 2148 N N . VAL A 1 277 ? 0.524 -6.524 22.302 1.00 93.44 277 VAL A N 1
ATOM 2149 C CA . VAL A 1 277 ? -0.665 -7.364 22.537 1.00 93.44 277 VAL A CA 1
ATOM 2150 C C . VAL A 1 277 ? -0.815 -8.408 21.432 1.00 93.44 277 VAL A C 1
ATOM 2152 O O . VAL A 1 277 ? -1.119 -9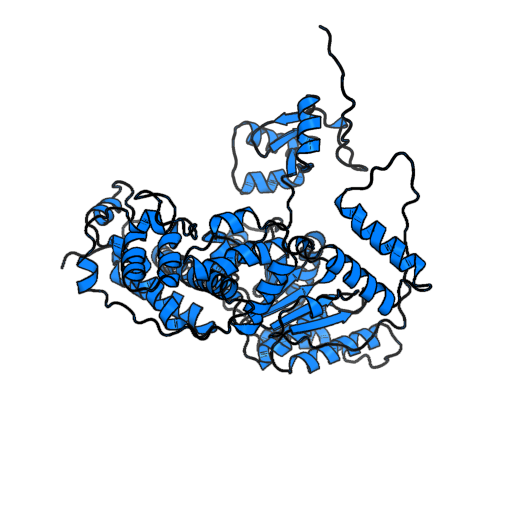.563 21.709 1.00 93.44 277 VAL A O 1
ATOM 2155 N N . PHE A 1 278 ? -0.580 -8.039 20.174 1.00 96.06 278 PHE A N 1
ATOM 2156 C CA . PHE A 1 278 ? -0.660 -8.994 19.076 1.00 96.06 278 PHE A CA 1
ATOM 2157 C C . PHE A 1 278 ? 0.481 -10.014 19.077 1.00 96.06 278 PHE A C 1
ATOM 2159 O O . PHE A 1 278 ? 0.222 -11.180 18.788 1.00 96.06 278 PHE A O 1
ATOM 2166 N N . ARG A 1 279 ? 1.711 -9.622 19.434 1.00 94.81 279 ARG A N 1
ATOM 2167 C CA . ARG A 1 279 ? 2.845 -10.550 19.598 1.00 94.81 279 ARG A CA 1
ATOM 2168 C C . ARG A 1 279 ? 2.567 -11.580 20.691 1.00 94.81 279 ARG A C 1
ATOM 2170 O O . ARG A 1 279 ? 2.805 -12.762 20.469 1.00 94.81 279 ARG A O 1
ATOM 2177 N N . ASP A 1 280 ? 1.991 -11.150 21.811 1.00 95.56 280 ASP A N 1
ATOM 2178 C CA . ASP A 1 280 ? 1.629 -12.033 22.926 1.00 95.56 280 ASP A CA 1
ATOM 2179 C C . ASP A 1 280 ? 0.569 -13.076 22.523 1.00 95.56 280 ASP A C 1
ATOM 2181 O O . ASP A 1 280 ? 0.551 -14.183 23.056 1.00 95.56 280 ASP A O 1
ATOM 2185 N N . ILE A 1 281 ? -0.315 -12.732 21.576 1.00 96.50 281 ILE A N 1
ATOM 2186 C CA . ILE A 1 281 ? -1.381 -13.621 21.087 1.00 96.50 281 ILE A CA 1
ATOM 2187 C C . ILE A 1 281 ? -0.890 -14.528 19.950 1.00 96.50 281 ILE A C 1
ATOM 2189 O O . ILE A 1 281 ? -1.284 -15.689 19.883 1.00 96.50 281 ILE A O 1
ATOM 2193 N N . LEU A 1 282 ? -0.088 -13.998 19.022 1.00 96.00 282 LEU A N 1
ATOM 2194 C CA . LEU A 1 282 ? 0.166 -14.608 17.710 1.00 96.00 282 LEU A CA 1
ATOM 2195 C C . LEU A 1 282 ? 1.613 -15.060 17.486 1.00 96.00 282 LEU A C 1
ATOM 2197 O O . LEU A 1 282 ? 1.873 -15.708 16.476 1.00 96.00 282 LEU A O 1
ATOM 2201 N N . GLY A 1 283 ? 2.544 -14.716 18.376 1.00 93.19 283 GLY A N 1
ATOM 2202 C CA . GLY A 1 283 ? 3.980 -14.929 18.182 1.00 93.19 283 GLY A CA 1
ATOM 2203 C C . GLY A 1 283 ? 4.656 -13.782 17.420 1.00 93.19 283 GLY A C 1
ATOM 2204 O O . GLY A 1 283 ? 4.124 -13.238 16.446 1.00 93.19 283 GLY A O 1
ATOM 2205 N N . SER A 1 284 ? 5.851 -13.389 17.867 1.00 89.81 284 SER A N 1
ATOM 2206 C CA . SER A 1 284 ? 6.614 -12.248 17.329 1.00 89.81 284 SER A CA 1
ATOM 2207 C C . SER A 1 284 ? 7.011 -12.401 15.855 1.00 89.81 284 SER A C 1
ATOM 2209 O O . SER A 1 284 ? 7.144 -11.419 15.119 1.00 89.81 284 SER A O 1
ATOM 2211 N N . GLU A 1 285 ? 7.181 -13.632 15.387 1.00 87.56 285 GLU A N 1
ATOM 2212 C CA . GLU A 1 285 ? 7.503 -13.962 14.003 1.00 87.56 285 GLU A CA 1
ATOM 2213 C C . GLU A 1 285 ? 6.366 -13.617 13.029 1.00 87.56 285 GLU A C 1
ATOM 2215 O O . GLU A 1 285 ? 6.648 -13.267 11.883 1.00 87.56 285 GLU A O 1
ATOM 2220 N N . ASN A 1 286 ? 5.110 -13.607 13.495 1.00 92.38 286 ASN A N 1
ATOM 2221 C CA . ASN A 1 286 ? 3.920 -13.374 12.667 1.00 92.38 286 ASN A CA 1
ATOM 2222 C C . ASN A 1 286 ? 3.463 -11.905 12.633 1.00 92.38 286 ASN A C 1
ATOM 2224 O O . ASN A 1 286 ? 2.633 -11.548 11.793 1.00 92.38 286 ASN A O 1
ATOM 2228 N N . VAL A 1 287 ? 4.006 -11.048 13.510 1.00 92.44 287 VAL A N 1
ATOM 2229 C CA . VAL A 1 287 ? 3.614 -9.633 13.646 1.00 92.44 287 VAL A CA 1
ATOM 2230 C C . VAL A 1 287 ? 4.715 -8.701 13.140 1.00 92.44 287 VAL A C 1
ATOM 2232 O O . VAL A 1 287 ? 5.869 -8.780 13.570 1.00 92.44 287 VAL A O 1
ATOM 2235 N N . LEU A 1 288 ? 4.371 -7.818 12.203 1.00 89.50 288 LEU A N 1
ATOM 2236 C CA . LEU A 1 288 ? 5.238 -6.750 11.700 1.00 89.50 288 LEU A CA 1
ATOM 2237 C C . LEU A 1 288 ? 4.778 -5.424 12.286 1.00 89.50 288 LEU A C 1
ATOM 2239 O O . LEU A 1 288 ? 3.601 -5.093 12.204 1.00 89.50 288 LEU A O 1
ATOM 2243 N N . GLU A 1 289 ? 5.713 -4.648 12.809 1.00 87.56 289 GLU A N 1
ATOM 2244 C CA . GLU A 1 289 ? 5.479 -3.288 13.278 1.00 87.56 289 GLU A CA 1
ATOM 2245 C C . GLU A 1 289 ? 6.168 -2.324 12.301 1.00 87.56 289 GLU A C 1
ATOM 2247 O O . GLU A 1 289 ? 7.390 -2.303 12.209 1.00 87.56 289 GLU A O 1
ATOM 2252 N N . ASP A 1 290 ? 5.392 -1.580 11.506 1.00 81.56 290 ASP A N 1
ATOM 2253 C CA . ASP A 1 290 ? 5.907 -0.710 10.436 1.00 81.56 290 ASP A CA 1
ATOM 2254 C C . ASP A 1 290 ? 5.560 0.764 10.694 1.00 81.56 290 ASP A C 1
ATOM 2256 O O . ASP A 1 290 ? 4.507 1.277 10.284 1.00 81.56 290 ASP A O 1
ATOM 2260 N N . HIS A 1 291 ? 6.472 1.453 11.385 1.00 71.56 291 HIS A N 1
ATOM 2261 C CA . HIS A 1 291 ? 6.482 2.905 11.567 1.00 71.56 291 HIS A CA 1
ATOM 2262 C C . HIS A 1 291 ? 7.911 3.445 11.736 1.00 71.56 291 HIS A C 1
ATOM 2264 O O . HIS A 1 291 ? 8.879 2.709 11.900 1.00 71.56 291 HIS A O 1
ATOM 2270 N N . CYS A 1 292 ? 8.061 4.771 11.702 1.00 55.50 292 CYS A N 1
ATOM 2271 C CA . CYS A 1 292 ? 9.367 5.438 11.704 1.00 55.50 292 CYS A CA 1
ATOM 2272 C C . CYS A 1 292 ? 10.171 5.354 13.018 1.00 55.50 292 CYS A C 1
ATOM 2274 O O . CYS A 1 292 ? 11.323 5.773 13.011 1.00 55.50 292 CYS A O 1
ATOM 2276 N N . HIS A 1 293 ? 9.603 4.838 14.115 1.00 53.62 293 HIS A N 1
ATOM 2277 C CA . HIS A 1 293 ? 10.215 4.873 15.457 1.00 53.62 293 HIS A CA 1
ATOM 2278 C C . HIS A 1 293 ? 10.535 3.481 16.039 1.00 53.62 293 HIS A C 1
ATOM 2280 O O . HIS A 1 293 ? 10.871 3.391 17.213 1.00 53.62 293 HIS A O 1
ATOM 2286 N N . VAL A 1 294 ? 10.463 2.399 15.252 1.00 55.16 294 VAL A N 1
ATOM 2287 C CA . VAL A 1 294 ? 10.745 1.048 15.774 1.00 55.16 294 VAL A CA 1
ATOM 2288 C C . VAL A 1 294 ? 12.218 0.917 16.180 1.00 55.16 294 VAL A C 1
ATOM 2290 O O . VAL A 1 294 ? 13.126 1.188 15.383 1.00 55.16 294 VAL A O 1
ATOM 2293 N N . SER A 1 295 ? 12.451 0.465 17.414 1.00 48.59 295 SER A N 1
ATOM 2294 C CA . SER A 1 295 ? 13.769 0.049 17.904 1.00 48.59 295 SER A CA 1
ATOM 2295 C C . SER A 1 295 ? 13.902 -1.476 17.831 1.00 48.59 295 SER A C 1
ATOM 2297 O O . SER A 1 295 ? 12.927 -2.192 18.029 1.00 48.59 295 SER A O 1
ATOM 2299 N N . TYR A 1 296 ? 15.098 -1.964 17.494 1.00 61.25 296 TYR A N 1
ATOM 2300 C CA . TYR A 1 296 ? 15.386 -3.394 17.329 1.00 61.25 296 TYR A CA 1
ATOM 2301 C C . TYR A 1 296 ? 16.580 -3.776 18.196 1.00 61.25 296 TYR A C 1
ATOM 2303 O O . TYR A 1 296 ? 17.509 -2.972 18.338 1.00 61.25 296 TYR A O 1
ATOM 2311 N N . GLU A 1 297 ? 16.569 -4.993 18.740 1.00 49.91 297 GLU A N 1
ATOM 2312 C CA . GLU A 1 297 ? 17.569 -5.450 19.711 1.00 49.91 297 GLU A CA 1
ATOM 2313 C C . GLU A 1 297 ? 18.898 -5.828 19.037 1.00 49.91 297 GLU A C 1
ATOM 2315 O O . GLU A 1 297 ? 19.958 -5.753 19.661 1.00 49.91 297 GLU A O 1
ATOM 2320 N N . SER A 1 298 ? 18.873 -6.180 17.742 1.00 52.41 298 SER A N 1
ATOM 2321 C CA . SER A 1 298 ? 20.064 -6.559 16.966 1.00 52.41 298 SER A CA 1
ATOM 2322 C C . SER A 1 298 ? 20.071 -6.030 15.522 1.00 52.41 298 SER A C 1
ATOM 2324 O O . SER A 1 298 ? 19.043 -5.641 14.967 1.00 52.41 298 SER A O 1
ATOM 2326 N N . GLU A 1 299 ? 21.252 -6.016 14.885 1.00 52.03 299 GLU A N 1
ATOM 2327 C CA . GLU A 1 299 ? 21.399 -5.624 13.470 1.00 52.03 299 GLU A CA 1
ATOM 2328 C C . GLU A 1 299 ? 20.798 -6.662 12.501 1.00 52.03 299 GLU A C 1
ATOM 2330 O O . GLU A 1 299 ? 20.280 -6.282 11.451 1.00 52.03 299 GLU A O 1
ATOM 2335 N N . GLU A 1 300 ? 20.803 -7.949 12.863 1.00 56.47 300 GLU A N 1
ATOM 2336 C CA . GLU A 1 300 ? 20.171 -9.020 12.077 1.00 56.47 300 GLU A CA 1
ATOM 2337 C C . GLU A 1 300 ? 18.640 -8.899 12.102 1.00 56.47 300 GLU A C 1
ATOM 2339 O O . GLU A 1 300 ? 17.989 -8.935 11.056 1.00 56.47 300 GLU A O 1
ATOM 2344 N N . GLU A 1 301 ? 18.065 -8.663 13.283 1.00 58.59 301 GLU A N 1
ATOM 2345 C CA . GLU A 1 301 ? 16.631 -8.417 13.439 1.00 58.59 301 GLU A CA 1
ATOM 2346 C C . GLU A 1 301 ? 16.189 -7.149 12.698 1.00 58.59 301 GLU A C 1
ATOM 2348 O O . GLU A 1 301 ? 15.173 -7.164 12.000 1.00 58.59 301 GLU A O 1
ATOM 2353 N N . LEU A 1 302 ? 16.980 -6.072 12.784 1.00 63.75 302 LEU A N 1
ATOM 2354 C CA . LEU A 1 302 ? 16.745 -4.834 12.040 1.00 63.75 302 LEU A CA 1
ATOM 2355 C C . LEU A 1 302 ? 16.670 -5.093 10.532 1.00 63.75 302 LEU A C 1
ATOM 2357 O O . LEU A 1 302 ? 15.753 -4.597 9.880 1.00 63.75 302 LEU A O 1
ATOM 2361 N N . LEU A 1 303 ? 17.621 -5.847 9.973 1.00 61.56 303 LEU A N 1
ATOM 2362 C CA . LEU A 1 303 ? 17.647 -6.152 8.543 1.00 61.56 303 LEU A CA 1
ATOM 2363 C C . LEU A 1 303 ? 16.421 -6.975 8.133 1.00 61.56 303 LEU A C 1
ATOM 2365 O O . LEU A 1 303 ? 15.747 -6.635 7.162 1.00 61.56 303 LEU A O 1
ATOM 2369 N N . HIS A 1 304 ? 16.089 -8.013 8.903 1.00 64.81 304 HIS A N 1
ATOM 2370 C CA . HIS A 1 304 ? 14.925 -8.856 8.638 1.00 64.81 304 HIS A CA 1
ATOM 2371 C C . HIS A 1 304 ? 13.613 -8.054 8.661 1.00 64.81 304 HIS A C 1
ATOM 2373 O O . HIS A 1 304 ? 12.761 -8.199 7.784 1.00 64.81 304 HIS A O 1
ATOM 2379 N N . GLN A 1 305 ? 13.443 -7.181 9.652 1.00 65.62 305 GLN A N 1
ATOM 2380 C CA . GLN A 1 305 ? 12.233 -6.375 9.801 1.00 65.62 305 GLN A CA 1
ATOM 2381 C C . GLN A 1 305 ? 12.166 -5.245 8.766 1.00 65.62 305 GLN A C 1
ATOM 2383 O O . GLN A 1 305 ? 11.078 -4.922 8.300 1.00 65.62 305 GLN A O 1
ATOM 2388 N N . GLN A 1 306 ? 13.306 -4.698 8.330 1.00 68.75 306 GLN A N 1
ATOM 2389 C CA . GLN A 1 306 ? 13.359 -3.765 7.199 1.00 68.75 306 GLN A CA 1
ATOM 2390 C C . GLN A 1 306 ? 12.900 -4.424 5.900 1.00 68.75 306 GLN A C 1
ATOM 2392 O O . GLN A 1 306 ? 12.053 -3.860 5.212 1.00 68.75 306 GLN A O 1
ATOM 2397 N N . LEU A 1 307 ? 13.397 -5.626 5.594 1.00 68.62 307 LEU A N 1
ATOM 2398 C CA . LEU A 1 307 ? 12.963 -6.378 4.415 1.00 68.62 307 LEU A CA 1
ATOM 2399 C C . LEU A 1 307 ? 11.460 -6.679 4.482 1.00 68.62 307 LEU A C 1
ATOM 2401 O O . LEU A 1 307 ? 10.737 -6.387 3.532 1.00 68.62 307 LEU A O 1
ATOM 2405 N N . ALA A 1 308 ? 10.970 -7.153 5.633 1.00 65.75 308 ALA A N 1
ATOM 2406 C CA . ALA A 1 308 ? 9.545 -7.405 5.851 1.00 65.75 308 ALA A C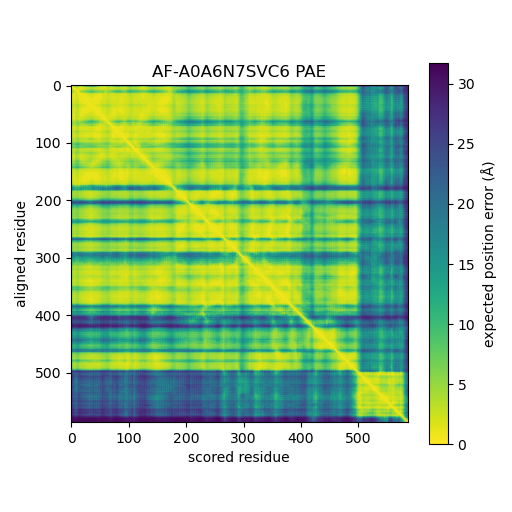A 1
ATOM 2407 C C . ALA A 1 308 ? 8.685 -6.128 5.767 1.00 65.75 308 ALA A C 1
ATOM 2409 O O . ALA A 1 308 ? 7.541 -6.181 5.316 1.00 65.75 308 ALA A O 1
ATOM 2410 N N . ALA A 1 309 ? 9.211 -4.971 6.179 1.00 73.50 309 ALA A N 1
ATOM 2411 C CA . ALA A 1 309 ? 8.538 -3.681 6.051 1.00 73.50 309 ALA A CA 1
ATOM 2412 C C . ALA A 1 309 ? 8.468 -3.194 4.599 1.00 73.50 309 ALA A C 1
ATOM 2414 O O . ALA A 1 309 ? 7.483 -2.555 4.221 1.00 73.50 309 ALA A O 1
ATOM 2415 N N . GLU A 1 310 ? 9.465 -3.500 3.769 1.00 78.19 310 GLU A N 1
ATOM 2416 C CA . GLU A 1 310 ? 9.493 -3.092 2.362 1.00 78.19 310 GLU A CA 1
ATOM 2417 C C . GLU A 1 310 ? 8.423 -3.791 1.515 1.00 78.19 310 GLU A C 1
ATOM 2419 O O . GLU A 1 310 ? 7.883 -3.165 0.599 1.00 78.19 310 GLU A O 1
ATOM 2424 N N . ASN A 1 311 ? 8.066 -5.034 1.847 1.00 81.31 311 ASN A N 1
ATOM 2425 C CA . ASN A 1 311 ? 7.086 -5.825 1.098 1.00 81.31 311 ASN A CA 1
ATOM 2426 C C . ASN A 1 311 ? 5.832 -6.238 1.896 1.00 81.31 311 ASN A C 1
ATOM 2428 O O . ASN A 1 311 ? 4.909 -6.768 1.291 1.00 81.31 311 ASN A O 1
ATOM 2432 N N . TRP A 1 312 ? 5.725 -5.955 3.200 1.00 89.38 312 TRP A N 1
ATOM 2433 C CA . TRP A 1 312 ? 4.594 -6.376 4.057 1.00 89.38 312 TRP A CA 1
ATOM 2434 C C . TRP A 1 312 ? 4.346 -7.885 4.034 1.00 89.38 312 TRP A C 1
ATOM 2436 O O . TRP A 1 312 ? 3.232 -8.385 3.841 1.00 89.38 312 TRP A O 1
ATOM 2446 N N . ASP A 1 313 ? 5.428 -8.619 4.253 1.00 82.56 313 ASP A N 1
ATOM 2447 C CA . ASP A 1 313 ? 5.432 -10.065 4.107 1.00 82.56 313 ASP A CA 1
ATOM 2448 C C . ASP A 1 313 ? 4.955 -10.821 5.364 1.00 82.56 313 ASP A C 1
ATOM 2450 O O . ASP A 1 313 ? 4.903 -12.039 5.342 1.00 82.56 313 ASP A O 1
ATOM 2454 N N . LYS A 1 314 ? 4.544 -10.167 6.460 1.00 89.69 314 LYS A N 1
ATOM 2455 C CA . LYS A 1 314 ? 4.007 -10.871 7.650 1.00 89.69 314 LYS A CA 1
ATOM 2456 C C . LYS A 1 314 ? 2.479 -11.011 7.641 1.00 89.69 314 LYS A C 1
ATOM 2458 O O . LYS A 1 314 ? 1.777 -10.193 7.049 1.00 89.69 314 LYS A O 1
ATOM 2463 N N . SER A 1 315 ? 1.977 -12.041 8.332 1.00 93.31 315 SER A N 1
ATOM 2464 C CA . SER A 1 315 ? 0.545 -12.375 8.409 1.00 93.31 315 SER A CA 1
ATOM 2465 C C . SER A 1 315 ? -0.283 -11.305 9.128 1.00 93.31 315 SER A C 1
ATOM 2467 O O . SER A 1 315 ? -1.433 -11.074 8.755 1.00 93.31 315 SER A O 1
ATOM 2469 N N . LEU A 1 316 ? 0.294 -10.621 10.125 1.00 95.81 316 LEU A N 1
ATOM 2470 C CA . LEU A 1 316 ? -0.277 -9.419 10.730 1.00 95.81 316 LEU A CA 1
ATOM 2471 C C . LEU A 1 316 ? 0.693 -8.243 10.582 1.00 95.81 316 LEU A C 1
ATOM 2473 O O . LEU A 1 316 ? 1.819 -8.292 11.075 1.00 95.81 316 LEU A O 1
ATOM 2477 N N . VAL A 1 317 ? 0.239 -7.159 9.957 1.00 95.19 317 VAL A N 1
ATOM 2478 C CA . VAL A 1 317 ? 0.998 -5.908 9.830 1.00 95.19 317 VAL A CA 1
ATOM 2479 C C . VAL A 1 317 ? 0.333 -4.826 10.662 1.00 95.19 317 VAL A C 1
ATOM 2481 O O . VAL A 1 317 ? -0.821 -4.494 10.428 1.00 95.19 317 VAL A O 1
ATOM 2484 N N . VAL A 1 318 ? 1.057 -4.239 11.604 1.00 94.56 318 VAL A N 1
ATOM 2485 C CA . VAL A 1 318 ? 0.628 -3.076 12.381 1.00 94.56 318 VAL A CA 1
ATOM 2486 C C . VAL A 1 318 ? 1.333 -1.851 11.821 1.00 94.56 318 VAL A C 1
ATOM 2488 O O . VAL A 1 318 ? 2.559 -1.780 11.803 1.00 94.56 318 VAL A O 1
ATOM 2491 N N . THR A 1 319 ? 0.568 -0.880 11.338 1.00 92.69 319 THR A N 1
ATOM 2492 C CA . THR A 1 319 ? 1.111 0.319 10.695 1.00 92.69 319 THR A CA 1
ATOM 2493 C C . THR A 1 319 ? 0.283 1.554 11.031 1.00 92.69 319 THR A C 1
ATOM 2495 O O . THR A 1 319 ? -0.745 1.483 11.698 1.00 92.69 319 THR A O 1
ATOM 2498 N N . THR A 1 320 ? 0.726 2.720 10.574 1.00 90.69 320 THR A N 1
ATOM 2499 C CA . THR A 1 320 ? 0.045 3.996 10.821 1.00 90.69 320 THR A CA 1
ATOM 2500 C C . THR A 1 320 ? -0.790 4.436 9.622 1.00 90.69 320 THR A C 1
ATOM 2502 O O . THR A 1 320 ? -0.492 4.065 8.489 1.00 90.69 320 THR A O 1
ATOM 2505 N N . ASN A 1 321 ? -1.777 5.311 9.843 1.00 90.06 321 ASN A N 1
ATOM 2506 C CA . ASN A 1 321 ? -2.512 5.988 8.767 1.00 90.06 321 ASN A CA 1
ATOM 2507 C C . ASN A 1 321 ? -1.550 6.647 7.767 1.00 90.06 321 ASN A C 1
ATOM 2509 O O . ASN A 1 321 ? -1.744 6.534 6.559 1.00 90.06 321 ASN A O 1
ATOM 2513 N N . VAL A 1 322 ? -0.493 7.295 8.268 1.00 87.62 322 VAL A N 1
ATOM 2514 C CA . VAL A 1 322 ? 0.538 7.938 7.442 1.00 87.62 322 VAL A CA 1
ATOM 2515 C C . VAL A 1 322 ? 1.208 6.915 6.532 1.00 87.62 322 VAL A C 1
ATOM 2517 O O . VAL A 1 322 ? 1.162 7.073 5.317 1.00 87.62 322 VAL A O 1
ATOM 2520 N N . GLN A 1 323 ? 1.776 5.845 7.094 1.00 87.50 323 GLN A N 1
ATOM 2521 C CA . GLN A 1 323 ? 2.462 4.829 6.292 1.00 87.50 323 GLN A CA 1
ATOM 2522 C C . GLN A 1 323 ? 1.520 4.133 5.310 1.00 87.50 323 GLN A C 1
ATOM 2524 O O . GLN A 1 323 ? 1.869 3.983 4.141 1.00 87.50 323 GLN A O 1
ATOM 2529 N N . PHE A 1 324 ? 0.319 3.762 5.752 1.00 94.62 324 PHE A N 1
ATOM 2530 C CA . PHE A 1 324 ? -0.657 3.067 4.921 1.00 94.62 324 PHE A CA 1
ATOM 2531 C C . PHE A 1 324 ? -1.081 3.909 3.710 1.00 94.62 324 PHE A C 1
ATOM 2533 O O . PHE A 1 324 ? -0.894 3.499 2.562 1.00 94.62 324 PHE A O 1
ATOM 2540 N N . PHE A 1 325 ? -1.606 5.115 3.942 1.00 95.25 325 PHE A N 1
ATOM 2541 C CA . PHE A 1 325 ? -2.132 5.936 2.856 1.00 95.25 325 PHE A CA 1
ATOM 2542 C C . PHE A 1 325 ? -1.025 6.588 2.025 1.00 95.25 325 PHE A C 1
ATOM 2544 O O . PHE A 1 325 ? -1.117 6.577 0.802 1.00 95.25 325 PHE A O 1
ATOM 2551 N N . GLU A 1 326 ? 0.054 7.109 2.618 1.00 92.81 326 GLU A N 1
ATOM 2552 C CA . GLU A 1 326 ? 1.134 7.691 1.807 1.00 92.81 326 GLU A CA 1
ATOM 2553 C C . GLU A 1 326 ? 1.842 6.647 0.940 1.00 92.81 326 GLU A C 1
ATOM 2555 O O . GLU A 1 326 ? 2.342 6.996 -0.128 1.00 92.81 326 GLU A O 1
ATOM 2560 N N . SER A 1 327 ? 1.867 5.371 1.346 1.00 93.31 327 SER A N 1
ATOM 2561 C CA . SER A 1 327 ? 2.338 4.293 0.468 1.00 93.31 327 SER A CA 1
ATOM 2562 C C . SER A 1 327 ? 1.401 4.125 -0.726 1.00 93.31 327 SER A C 1
ATOM 2564 O O . SER A 1 327 ? 1.871 4.115 -1.864 1.00 93.31 327 SER A O 1
ATOM 2566 N N . LEU A 1 328 ? 0.083 4.075 -0.492 1.00 96.62 328 LEU A N 1
ATOM 2567 C CA . LEU A 1 328 ? -0.929 3.977 -1.552 1.00 96.62 328 LEU A CA 1
ATOM 2568 C C . LEU A 1 328 ? -0.875 5.154 -2.533 1.00 96.62 328 LEU A C 1
ATOM 2570 O O . LEU A 1 328 ? -1.186 4.973 -3.706 1.00 96.62 328 LEU A O 1
ATOM 2574 N N . PHE A 1 329 ? -0.452 6.341 -2.092 1.00 96.12 329 PHE A N 1
ATOM 2575 C CA . PHE A 1 329 ? -0.274 7.534 -2.931 1.00 96.12 329 PHE A CA 1
ATOM 2576 C C . PHE A 1 329 ? 1.160 7.792 -3.395 1.00 96.12 329 PHE A C 1
ATOM 2578 O O . PHE A 1 329 ? 1.399 8.766 -4.105 1.00 96.12 329 PHE A O 1
ATOM 2585 N N . SER A 1 330 ? 2.108 6.913 -3.069 1.00 92.88 330 SER A N 1
ATOM 2586 C CA . SER A 1 330 ? 3.497 7.092 -3.472 1.00 92.88 330 SER A CA 1
ATOM 2587 C C . SER A 1 330 ? 3.715 6.818 -4.958 1.00 92.88 330 SER A C 1
ATOM 2589 O O . SER A 1 330 ? 2.991 6.057 -5.600 1.00 92.88 330 SER A O 1
ATOM 2591 N N . ASN A 1 331 ? 4.787 7.403 -5.487 1.00 92.50 331 ASN A N 1
ATOM 2592 C CA . ASN A 1 331 ? 5.347 7.060 -6.783 1.00 92.50 331 ASN A CA 1
ATOM 2593 C C . ASN A 1 331 ? 6.730 6.401 -6.672 1.00 92.50 331 ASN A C 1
ATOM 2595 O O . ASN A 1 331 ? 7.331 6.116 -7.698 1.00 92.50 331 ASN A O 1
ATOM 2599 N N . ARG A 1 332 ? 7.283 6.192 -5.470 1.00 87.44 332 ARG A N 1
ATOM 2600 C CA . ARG A 1 332 ? 8.647 5.667 -5.284 1.00 87.44 332 ARG A CA 1
ATOM 2601 C C . ARG A 1 332 ? 8.633 4.153 -5.122 1.00 87.44 332 ARG A C 1
ATOM 2603 O O . ARG A 1 332 ? 7.886 3.642 -4.295 1.00 87.44 332 ARG A O 1
ATOM 2610 N N . SER A 1 333 ? 9.534 3.460 -5.824 1.00 84.56 333 SER A N 1
ATOM 2611 C CA . SER A 1 333 ? 9.696 1.997 -5.767 1.00 84.56 333 SER A CA 1
ATOM 2612 C C . SER A 1 333 ? 9.687 1.460 -4.333 1.00 84.56 333 SER A C 1
ATOM 2614 O O . SER A 1 333 ? 8.852 0.626 -4.007 1.00 84.56 333 SER A O 1
ATOM 2616 N N . SER A 1 334 ? 10.519 2.014 -3.445 1.00 79.50 334 SER A N 1
ATOM 2617 C CA . SER A 1 334 ? 10.639 1.559 -2.050 1.00 79.50 334 SER A CA 1
ATOM 2618 C C . SER A 1 334 ? 9.339 1.625 -1.242 1.00 79.50 334 SER A C 1
ATOM 2620 O O . SER A 1 334 ? 9.096 0.756 -0.414 1.00 79.50 334 SER A O 1
ATOM 2622 N N . LYS A 1 335 ? 8.487 2.631 -1.477 1.00 84.44 335 LYS A N 1
ATOM 2623 C CA . LYS A 1 335 ? 7.181 2.746 -0.809 1.00 84.44 335 LYS A CA 1
ATOM 2624 C C . LYS A 1 335 ? 6.104 1.913 -1.505 1.00 84.44 335 LYS A C 1
ATOM 2626 O O . LYS A 1 335 ? 5.193 1.430 -0.844 1.00 84.44 335 LYS A O 1
ATOM 2631 N N . CYS A 1 336 ? 6.197 1.740 -2.825 1.00 90.62 336 CYS A N 1
ATOM 2632 C CA . CYS A 1 336 ? 5.201 1.009 -3.602 1.00 90.62 336 CYS A CA 1
ATOM 2633 C C . CYS A 1 336 ? 5.360 -0.518 -3.537 1.00 90.62 336 CYS A C 1
ATOM 2635 O O . CYS A 1 336 ? 4.381 -1.212 -3.789 1.00 90.62 336 CYS A O 1
ATOM 2637 N N . ARG A 1 337 ? 6.538 -1.069 -3.213 1.00 90.44 337 ARG A N 1
ATOM 2638 C CA . ARG A 1 337 ? 6.789 -2.530 -3.201 1.00 90.44 337 ARG A CA 1
ATOM 2639 C C . ARG A 1 337 ? 5.758 -3.331 -2.401 1.00 90.44 337 ARG A C 1
ATOM 2641 O O . ARG A 1 337 ? 5.278 -4.348 -2.880 1.00 90.44 337 ARG A O 1
ATOM 2648 N N . LYS A 1 338 ? 5.311 -2.807 -1.263 1.00 91.75 338 LYS A N 1
ATOM 2649 C CA . LYS A 1 338 ? 4.318 -3.445 -0.384 1.00 91.75 338 LYS A CA 1
ATOM 2650 C C . LYS A 1 338 ? 2.862 -3.439 -0.873 1.00 91.75 338 LYS A C 1
ATOM 2652 O O . LYS A 1 338 ? 2.049 -4.180 -0.333 1.00 91.75 338 LYS A O 1
ATOM 2657 N N . LEU A 1 339 ? 2.486 -2.598 -1.843 1.00 97.06 339 LEU A N 1
ATOM 2658 C CA . LEU A 1 339 ? 1.064 -2.331 -2.124 1.00 97.06 339 LEU A CA 1
ATOM 2659 C C . LEU A 1 339 ? 0.287 -3.551 -2.617 1.00 97.06 339 LEU A C 1
ATOM 2661 O O . LEU A 1 339 ? -0.844 -3.755 -2.187 1.00 97.06 339 LEU A O 1
ATOM 2665 N N . HIS A 1 340 ? 0.877 -4.381 -3.478 1.00 97.31 340 HIS A N 1
ATOM 2666 C CA . HIS A 1 340 ? 0.220 -5.592 -3.975 1.00 97.31 340 HIS A CA 1
ATOM 2667 C C . HIS A 1 340 ? -0.118 -6.576 -2.843 1.00 97.31 340 HIS A C 1
ATOM 2669 O O . HIS A 1 340 ? -1.097 -7.311 -2.938 1.00 97.31 340 HIS A O 1
ATOM 2675 N N . ASN A 1 341 ? 0.627 -6.536 -1.735 1.00 96.12 341 ASN A N 1
ATOM 2676 C CA . ASN A 1 341 ? 0.336 -7.298 -0.527 1.00 96.12 341 ASN A CA 1
ATOM 2677 C C . ASN A 1 341 ? -0.821 -6.706 0.301 1.00 96.12 341 ASN A C 1
ATOM 2679 O O . ASN A 1 341 ? -1.223 -7.276 1.303 1.00 96.12 341 ASN A O 1
ATOM 2683 N N . ILE A 1 342 ? -1.453 -5.612 -0.109 1.00 97.81 342 ILE A N 1
ATOM 2684 C CA . ILE A 1 342 ? -2.722 -5.177 0.496 1.00 97.81 342 ILE A CA 1
ATOM 2685 C C . ILE A 1 342 ? -3.903 -5.953 -0.101 1.00 97.81 342 ILE A C 1
ATOM 2687 O O . ILE A 1 342 ? -4.934 -6.094 0.559 1.00 97.81 342 ILE A O 1
ATOM 2691 N N . ALA A 1 343 ? -3.766 -6.478 -1.322 1.00 97.50 343 ALA A N 1
ATOM 2692 C CA . ALA A 1 343 ? -4.798 -7.309 -1.931 1.00 97.50 343 ALA A CA 1
ATOM 2693 C C . ALA A 1 343 ? -5.040 -8.583 -1.107 1.00 97.50 343 ALA A C 1
ATOM 2695 O O . ALA A 1 343 ? -4.118 -9.100 -0.467 1.00 97.50 343 ALA A O 1
ATOM 2696 N N . ASN A 1 344 ? -6.276 -9.078 -1.148 1.00 97.25 344 ASN A N 1
ATOM 2697 C CA . ASN A 1 344 ? -6.715 -10.275 -0.438 1.00 97.25 344 ASN A CA 1
ATOM 2698 C C . ASN A 1 344 ? -6.455 -10.201 1.083 1.00 97.25 344 ASN A C 1
ATOM 2700 O O . ASN A 1 344 ? -5.905 -11.131 1.670 1.00 97.25 344 ASN A O 1
ATOM 2704 N N . SER A 1 345 ? -6.776 -9.072 1.731 1.00 98.00 345 SER A N 1
ATOM 2705 C CA . SER A 1 345 ? -6.511 -8.862 3.168 1.00 98.00 345 SER A CA 1
ATOM 2706 C C . SER A 1 345 ? -7.697 -8.295 3.950 1.00 98.00 345 SER A C 1
ATOM 2708 O O . SER A 1 345 ? -8.625 -7.715 3.383 1.00 98.00 345 SER A O 1
ATOM 2710 N N . VAL A 1 346 ? -7.656 -8.423 5.280 1.00 98.62 346 VAL A N 1
ATOM 2711 C CA . VAL A 1 346 ? -8.516 -7.633 6.177 1.00 98.62 346 VAL A CA 1
ATOM 2712 C C . VAL A 1 346 ? -7.753 -6.405 6.654 1.00 98.62 346 VAL A C 1
ATOM 2714 O O . VAL A 1 346 ? -6.733 -6.538 7.323 1.00 98.62 346 VAL A O 1
ATOM 2717 N N . VAL A 1 347 ? -8.264 -5.209 6.372 1.00 98.50 347 VAL A N 1
ATOM 2718 C CA . VAL A 1 347 ? -7.679 -3.939 6.810 1.00 98.50 347 VAL A CA 1
ATOM 2719 C C . VAL A 1 347 ? -8.534 -3.328 7.918 1.00 98.50 347 VAL A C 1
ATOM 2721 O O . VAL A 1 347 ? -9.665 -2.898 7.691 1.00 98.50 347 VAL A O 1
ATOM 2724 N N . ILE A 1 348 ? -7.999 -3.274 9.132 1.00 97.62 348 ILE A N 1
ATOM 2725 C CA . ILE A 1 348 ? -8.635 -2.628 10.279 1.00 97.62 348 ILE A CA 1
ATOM 2726 C C . ILE A 1 348 ? -8.123 -1.192 10.373 1.00 97.62 348 ILE A C 1
ATOM 2728 O O . ILE A 1 348 ? -6.926 -0.978 10.510 1.00 97.62 348 ILE A O 1
ATOM 2732 N N . PHE A 1 349 ? -9.023 -0.214 10.368 1.00 94.88 349 PHE A N 1
ATOM 2733 C CA . PHE A 1 349 ? -8.711 1.182 10.667 1.00 94.88 349 PHE A CA 1
ATOM 2734 C C . PHE A 1 349 ? -9.177 1.498 12.082 1.00 94.88 349 PHE A C 1
ATOM 2736 O O . PHE A 1 349 ? -10.374 1.675 12.326 1.00 94.88 349 PHE A O 1
ATOM 2743 N N . ASP A 1 350 ? -8.240 1.542 13.022 1.00 91.94 350 ASP A N 1
ATOM 2744 C CA . ASP A 1 350 ? -8.530 1.929 14.395 1.00 91.94 350 ASP A CA 1
ATOM 2745 C C . ASP A 1 350 ? -8.704 3.443 14.516 1.00 91.94 350 ASP A C 1
ATOM 2747 O O . ASP A 1 350 ? -8.080 4.228 13.804 1.00 91.94 350 ASP A O 1
ATOM 2751 N N . GLU A 1 351 ? -9.581 3.841 15.431 1.00 87.69 351 GLU A N 1
ATOM 2752 C CA . GLU A 1 351 ? -10.018 5.220 15.634 1.00 87.69 351 GLU A CA 1
ATOM 2753 C C . GLU A 1 351 ? -10.338 5.935 14.311 1.00 87.69 351 GLU A C 1
ATOM 2755 O O . GLU A 1 351 ? -9.821 7.015 14.029 1.00 87.69 351 GLU A O 1
ATOM 2760 N N . ALA A 1 352 ? -11.215 5.346 13.491 1.00 87.00 352 ALA A N 1
ATOM 2761 C CA . ALA A 1 352 ? -11.552 5.842 12.151 1.00 87.00 352 ALA A CA 1
ATOM 2762 C C . ALA A 1 352 ? -11.995 7.325 12.098 1.00 87.00 352 ALA A C 1
ATOM 2764 O O . ALA A 1 352 ? -11.893 7.968 11.054 1.00 87.00 352 ALA A O 1
ATOM 2765 N N . GLN A 1 353 ? -12.441 7.908 13.217 1.00 83.56 353 GLN A N 1
ATOM 2766 C CA . GLN A 1 353 ? -12.717 9.346 13.346 1.00 83.56 353 GLN A CA 1
ATOM 2767 C C . GLN A 1 353 ? -11.475 10.242 13.193 1.00 83.56 353 GLN A C 1
ATOM 2769 O O . GLN A 1 353 ? -11.613 11.444 12.979 1.00 83.56 353 GLN A O 1
ATOM 2774 N N . MET A 1 354 ? -10.277 9.669 13.316 1.00 84.81 354 MET A N 1
ATOM 2775 C CA . MET A 1 354 ? -8.984 10.346 13.213 1.00 84.81 354 MET A CA 1
ATOM 2776 C C . MET A 1 354 ? -8.428 10.385 11.784 1.00 84.81 354 MET A C 1
ATOM 2778 O O . MET A 1 354 ? -7.314 10.871 11.582 1.00 84.81 354 MET A O 1
ATOM 2782 N N . LEU A 1 355 ? -9.167 9.880 10.788 1.00 87.50 355 LEU A N 1
ATOM 2783 C CA . LEU A 1 355 ? -8.771 10.021 9.388 1.00 87.50 355 LEU A CA 1
ATOM 2784 C C . LEU A 1 355 ? -8.599 11.510 9.017 1.00 87.50 355 LEU A C 1
ATOM 2786 O O . LEU A 1 355 ? -9.376 12.363 9.462 1.00 87.50 355 LEU A O 1
ATOM 2790 N N . PRO A 1 356 ? -7.587 11.849 8.200 1.00 84.50 356 PRO A N 1
ATOM 2791 C CA . PRO A 1 356 ? -7.241 13.235 7.906 1.00 84.50 356 PRO A CA 1
ATOM 2792 C C . PRO A 1 356 ? -8.345 13.921 7.103 1.00 84.50 356 PRO A C 1
ATOM 2794 O O . PRO A 1 356 ? -8.551 13.613 5.935 1.00 84.50 356 PRO A O 1
ATOM 2797 N N . VAL A 1 357 ? -9.018 14.908 7.700 1.00 83.38 357 VAL A N 1
ATOM 2798 C CA . VAL A 1 357 ? -10.176 15.582 7.081 1.00 83.38 357 VAL A CA 1
ATOM 2799 C C . VAL A 1 357 ? -9.841 16.198 5.716 1.00 83.38 357 VAL A C 1
ATOM 2801 O O . VAL A 1 357 ? -10.656 16.111 4.806 1.00 83.38 357 VAL A O 1
ATOM 2804 N N . ASN A 1 358 ? -8.647 16.779 5.548 1.00 85.38 358 ASN A N 1
ATOM 2805 C CA . ASN A 1 358 ? -8.199 17.385 4.279 1.00 85.38 358 ASN A CA 1
ATOM 2806 C C . ASN A 1 358 ? -7.979 16.365 3.149 1.00 85.38 358 ASN A C 1
ATOM 2808 O O . ASN A 1 358 ? -7.943 16.753 1.985 1.00 85.38 358 ASN A O 1
ATOM 2812 N N . TYR A 1 359 ? -7.799 15.092 3.503 1.00 89.94 359 TYR A N 1
ATOM 2813 C CA . TYR A 1 359 ? -7.488 13.985 2.599 1.00 89.94 359 TYR A CA 1
ATOM 2814 C C . TYR A 1 359 ? -8.517 12.854 2.728 1.00 89.94 359 TYR A C 1
ATOM 2816 O O . TYR A 1 359 ? -8.269 11.716 2.331 1.00 89.94 359 TYR A O 1
ATOM 2824 N N . LEU A 1 360 ? -9.687 13.145 3.298 1.00 90.38 360 LEU A N 1
ATOM 2825 C CA . LEU A 1 360 ? -10.670 12.123 3.621 1.00 90.38 360 LEU A CA 1
ATOM 2826 C C . LEU A 1 360 ? -11.241 11.483 2.354 1.00 90.38 360 LEU A C 1
ATOM 2828 O O . LEU A 1 360 ? -11.392 10.266 2.306 1.00 90.38 360 LEU A O 1
ATOM 2832 N N . SER A 1 361 ? -11.501 12.289 1.321 1.00 91.56 361 SER A N 1
ATOM 2833 C CA . SER A 1 361 ? -11.976 11.811 0.018 1.00 91.56 361 SER A CA 1
ATOM 2834 C C . SER A 1 361 ? -10.983 10.833 -0.637 1.00 91.56 361 SER A C 1
ATOM 2836 O O . SER A 1 361 ? -11.382 9.698 -0.915 1.00 91.56 361 SER A O 1
ATOM 2838 N N . PRO A 1 362 ? -9.685 11.169 -0.810 1.00 94.75 362 PRO A N 1
ATOM 2839 C CA . PRO A 1 362 ? -8.716 10.211 -1.340 1.00 94.75 362 PRO A CA 1
ATOM 2840 C C . PRO A 1 362 ? -8.542 8.962 -0.460 1.00 94.75 362 PRO A C 1
ATOM 2842 O O . PRO A 1 362 ? -8.441 7.864 -1.008 1.00 94.75 362 PRO A O 1
ATOM 2845 N N . CYS A 1 363 ? -8.579 9.075 0.875 1.00 95.31 363 CYS A N 1
ATOM 2846 C CA . CYS A 1 363 ? -8.527 7.906 1.765 1.00 95.31 363 CYS A CA 1
ATOM 2847 C C . CYS A 1 363 ? -9.727 6.965 1.571 1.00 95.31 363 CYS A C 1
ATOM 2849 O O . CYS A 1 363 ? -9.547 5.763 1.382 1.00 95.31 363 CYS A O 1
ATOM 2851 N N . VAL A 1 364 ? -10.952 7.501 1.581 1.00 93.19 364 VAL A N 1
ATOM 2852 C CA . VAL A 1 364 ? -12.188 6.727 1.367 1.00 93.19 364 VAL A CA 1
ATOM 2853 C C . VAL A 1 364 ? -12.189 6.089 -0.019 1.00 93.19 364 VAL A C 1
ATOM 2855 O O . VAL A 1 364 ? -12.566 4.924 -0.170 1.00 93.19 364 VAL A O 1
ATOM 2858 N N . ARG A 1 365 ? -11.709 6.817 -1.031 1.00 94.38 365 ARG A N 1
ATOM 2859 C CA . ARG A 1 365 ? -11.606 6.300 -2.391 1.00 94.38 365 ARG A CA 1
ATOM 2860 C C . ARG A 1 365 ? -10.606 5.148 -2.494 1.00 94.38 365 ARG A C 1
ATOM 2862 O O . ARG A 1 365 ? -10.926 4.141 -3.112 1.00 94.38 365 ARG A O 1
ATOM 2869 N N . ALA A 1 366 ? -9.455 5.249 -1.831 1.00 97.25 366 ALA A N 1
ATOM 2870 C CA . ALA A 1 366 ? -8.481 4.162 -1.755 1.00 97.25 366 ALA A CA 1
ATOM 2871 C C . ALA A 1 366 ? -9.040 2.919 -1.037 1.00 97.25 366 ALA A C 1
ATOM 2873 O O . ALA A 1 366 ? -8.875 1.809 -1.532 1.00 97.25 366 ALA A O 1
ATOM 2874 N N . ILE A 1 367 ? -9.753 3.093 0.084 1.00 97.06 367 ILE A N 1
ATOM 2875 C CA . ILE A 1 367 ? -10.433 1.981 0.776 1.00 97.06 367 ILE A CA 1
ATOM 2876 C C . ILE A 1 367 ? -11.457 1.314 -0.152 1.00 97.06 367 ILE A C 1
ATOM 2878 O O . ILE A 1 367 ? -11.543 0.091 -0.201 1.00 97.06 367 ILE A O 1
ATOM 2882 N N . SER A 1 368 ? -12.210 2.114 -0.908 1.00 95.75 368 SER A N 1
ATOM 2883 C CA . SER A 1 368 ? -13.221 1.611 -1.842 1.00 95.75 368 SER A CA 1
ATOM 2884 C C . SER A 1 368 ? -12.599 0.774 -2.958 1.00 95.75 368 SER A C 1
ATOM 2886 O O . SER A 1 368 ? -13.102 -0.304 -3.248 1.00 95.75 368 SER A O 1
ATOM 2888 N N . GLU A 1 369 ? -11.476 1.218 -3.532 1.00 97.38 369 GLU A N 1
ATOM 2889 C CA . GLU A 1 369 ? -10.730 0.427 -4.520 1.00 97.38 369 GLU A CA 1
ATOM 2890 C C . GLU A 1 369 ? -10.307 -0.927 -3.950 1.00 97.38 369 GLU A C 1
ATOM 2892 O O . GLU A 1 369 ? -10.567 -1.952 -4.576 1.00 97.38 369 GLU A O 1
ATOM 2897 N N . LEU A 1 370 ? -9.715 -0.948 -2.748 1.00 98.00 370 LEU A N 1
ATOM 2898 C CA . LEU A 1 370 ? -9.276 -2.186 -2.091 1.00 98.00 370 LEU A CA 1
ATOM 2899 C C . LEU A 1 370 ? -10.414 -3.206 -1.942 1.00 98.00 370 LEU A C 1
ATOM 2901 O O . LEU A 1 370 ? -10.205 -4.400 -2.153 1.00 98.00 370 LEU A O 1
ATOM 2905 N N . ILE A 1 371 ? -11.620 -2.729 -1.631 1.00 96.06 371 ILE A N 1
ATOM 2906 C CA . ILE A 1 371 ? -12.809 -3.574 -1.494 1.00 96.06 371 ILE A CA 1
ATOM 2907 C C . ILE A 1 371 ? -13.325 -4.038 -2.858 1.00 96.06 371 ILE A C 1
ATOM 2909 O O . ILE A 1 371 ? -13.573 -5.225 -3.051 1.00 96.06 371 ILE A O 1
ATOM 2913 N N . CYS A 1 372 ? -13.508 -3.112 -3.802 1.00 94.88 372 CYS A N 1
ATOM 2914 C CA . CYS A 1 372 ? -14.156 -3.399 -5.080 1.00 94.88 372 CYS A CA 1
ATOM 2915 C C . CYS A 1 372 ? -13.283 -4.233 -6.025 1.00 94.88 372 CYS A C 1
ATOM 2917 O O . CYS A 1 372 ? -13.813 -5.073 -6.745 1.00 94.88 372 CYS A O 1
ATOM 2919 N N . ASN A 1 373 ? -11.968 -3.993 -6.029 1.00 96.50 373 ASN A N 1
ATOM 2920 C CA . ASN A 1 373 ? -11.065 -4.471 -7.079 1.00 96.50 373 ASN A CA 1
ATOM 2921 C C . ASN A 1 373 ? -9.910 -5.345 -6.571 1.00 96.50 373 ASN A C 1
ATOM 2923 O O . ASN A 1 373 ? -9.226 -5.956 -7.386 1.00 96.50 373 ASN A O 1
ATOM 2927 N N . TYR A 1 374 ? -9.673 -5.415 -5.255 1.00 97.62 374 TYR A N 1
ATOM 2928 C CA . TYR A 1 374 ? -8.511 -6.125 -4.692 1.00 97.62 374 TYR A CA 1
ATOM 2929 C C . TYR A 1 374 ? -8.868 -7.145 -3.610 1.00 97.62 374 TYR A C 1
ATOM 2931 O O . TYR A 1 374 ? -7.989 -7.576 -2.867 1.00 97.62 374 TYR A O 1
ATOM 2939 N N . HIS A 1 375 ? -10.138 -7.558 -3.546 1.00 96.31 375 HIS A N 1
ATOM 2940 C CA . HIS A 1 375 ? -10.624 -8.633 -2.673 1.00 96.31 375 HIS A CA 1
ATOM 2941 C C . HIS A 1 375 ? -10.297 -8.426 -1.188 1.00 96.31 375 HIS A C 1
ATOM 2943 O O . HIS A 1 375 ? -10.074 -9.389 -0.456 1.00 96.31 375 HIS A O 1
ATOM 2949 N N . SER A 1 376 ? -10.266 -7.173 -0.733 1.00 97.75 376 SER A N 1
ATOM 2950 C CA . SER A 1 376 ? -9.995 -6.849 0.666 1.00 97.75 376 SER A CA 1
ATOM 2951 C C . SER A 1 376 ? -11.269 -6.483 1.424 1.00 97.75 376 SER A C 1
ATOM 2953 O O . SER A 1 376 ? -12.223 -5.934 0.875 1.00 97.75 376 SER A O 1
ATOM 2955 N N . THR A 1 377 ? -11.273 -6.751 2.726 1.00 98.25 377 THR A N 1
ATOM 2956 C CA . THR A 1 377 ? -12.334 -6.328 3.650 1.00 98.25 377 THR A CA 1
ATOM 2957 C C . THR A 1 377 ? -11.808 -5.203 4.522 1.00 98.25 377 THR A C 1
ATOM 2959 O O . THR A 1 377 ? -10.716 -5.316 5.071 1.00 98.25 377 THR A O 1
ATOM 2962 N N . ALA A 1 378 ? -12.580 -4.133 4.702 1.00 97.44 378 ALA A N 1
ATOM 2963 C CA . ALA A 1 378 ? -12.201 -3.031 5.584 1.00 97.44 378 ALA A CA 1
ATOM 2964 C C . ALA A 1 378 ? -13.077 -2.997 6.840 1.00 97.44 378 ALA A C 1
ATOM 2966 O O . ALA A 1 378 ? -14.292 -3.180 6.761 1.00 97.44 378 ALA A O 1
ATOM 2967 N N . VAL A 1 379 ? -12.473 -2.714 7.996 1.00 95.75 379 VAL A N 1
ATOM 2968 C CA . VAL A 1 379 ? -13.170 -2.589 9.283 1.00 95.75 379 VAL A CA 1
ATOM 2969 C C . VAL A 1 379 ? -12.838 -1.246 9.923 1.00 95.75 379 VAL A C 1
ATOM 2971 O O . VAL A 1 379 ? -11.720 -1.025 10.379 1.00 95.75 379 VAL A O 1
ATOM 2974 N N . LEU A 1 380 ? -13.814 -0.344 9.994 1.00 92.62 380 LEU A N 1
ATOM 2975 C CA . LEU A 1 380 ? -13.671 0.960 10.639 1.00 92.62 380 LEU A CA 1
ATOM 2976 C C . LEU A 1 380 ? -14.012 0.833 1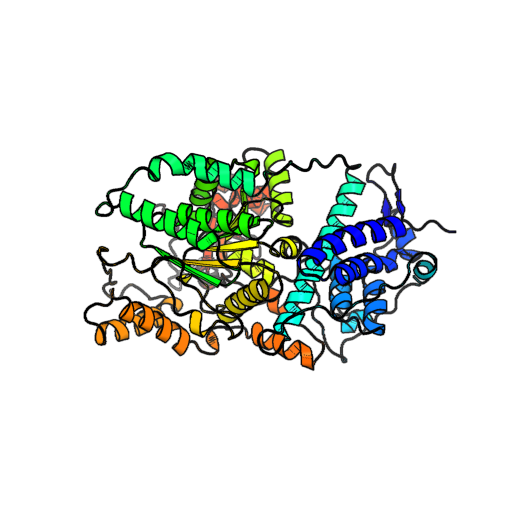2.124 1.00 92.62 380 LEU A C 1
ATOM 2978 O O . LEU A 1 380 ? -15.182 0.704 12.490 1.00 92.62 380 LEU A O 1
ATOM 2982 N N . CYS A 1 381 ? -13.000 0.860 12.985 1.00 89.19 381 CYS A N 1
ATOM 2983 C CA . CYS A 1 381 ? -13.166 0.717 14.426 1.00 89.19 381 CYS A CA 1
ATOM 2984 C C . CYS A 1 381 ? -13.130 2.083 15.112 1.00 89.19 381 CYS A C 1
ATOM 2986 O O . CYS A 1 381 ? -12.270 2.913 14.829 1.00 89.19 381 CYS A O 1
ATOM 2988 N N . THR A 1 382 ? -14.058 2.344 16.032 1.00 83.50 382 THR A N 1
ATOM 2989 C CA . THR A 1 382 ? -14.150 3.652 16.697 1.00 83.50 382 THR A CA 1
ATOM 2990 C C . THR A 1 382 ? -15.046 3.613 17.930 1.00 83.50 382 THR A C 1
ATOM 2992 O O . THR A 1 382 ? -15.962 2.803 18.027 1.00 83.50 382 THR A O 1
ATOM 2995 N N . ALA A 1 383 ? -14.804 4.512 18.886 1.00 75.06 383 ALA A N 1
ATOM 2996 C CA . ALA A 1 383 ? -15.765 4.780 19.952 1.00 75.06 383 ALA A CA 1
ATOM 2997 C C . ALA A 1 383 ? -16.860 5.778 19.534 1.00 75.06 383 ALA A C 1
ATOM 2999 O O . ALA A 1 383 ? -17.921 5.796 20.157 1.00 75.06 383 ALA A O 1
ATOM 3000 N N . THR A 1 384 ? -16.603 6.629 18.537 1.00 71.19 384 THR A N 1
ATOM 3001 C CA . THR A 1 384 ? -17.463 7.726 18.057 1.00 71.19 384 THR A CA 1
ATOM 3002 C C . THR A 1 384 ? -17.523 7.678 16.537 1.00 71.19 384 THR A C 1
ATOM 3004 O O . THR A 1 384 ? -16.654 8.238 15.869 1.00 71.19 384 THR A O 1
ATOM 3007 N N . GLN A 1 385 ? -18.527 6.998 15.987 1.00 68.06 385 GLN A N 1
ATOM 3008 C CA . GLN A 1 385 ? -18.560 6.728 14.557 1.00 68.06 385 GLN A CA 1
ATOM 3009 C C . GLN A 1 385 ? -18.706 8.009 13.723 1.00 68.06 385 GLN A C 1
ATOM 3011 O O . GLN A 1 385 ? -19.696 8.727 13.884 1.00 68.06 385 GLN A O 1
ATOM 3016 N N . PRO A 1 386 ? -17.743 8.311 12.835 1.00 70.06 386 PRO A N 1
ATOM 3017 C CA . PRO A 1 386 ? -17.894 9.397 11.879 1.00 70.06 386 PRO A CA 1
ATOM 3018 C C . PRO A 1 386 ? -18.917 9.027 10.796 1.00 70.06 386 PRO A C 1
ATOM 3020 O O . PRO A 1 386 ? -19.032 7.863 10.408 1.00 70.06 386 PRO A O 1
ATOM 3023 N N . SER A 1 387 ? -19.616 10.021 10.244 1.00 71.81 387 SER A N 1
ATOM 3024 C CA . SER A 1 387 ? -20.595 9.857 9.153 1.00 71.81 387 SER A CA 1
ATOM 3025 C C . SER A 1 387 ? -19.944 9.591 7.786 1.00 71.81 387 SER A C 1
ATOM 3027 O O . SER A 1 387 ? -20.242 10.262 6.799 1.00 71.81 387 SER A O 1
ATOM 3029 N N . LEU A 1 388 ? -19.036 8.615 7.711 1.00 76.50 388 LEU A N 1
ATOM 3030 C CA . LEU A 1 388 ? -18.288 8.291 6.490 1.00 76.50 388 LEU A CA 1
ATOM 3031 C C . LEU A 1 388 ? -19.150 7.606 5.431 1.00 76.50 388 LEU A C 1
ATOM 3033 O O . LEU A 1 388 ? -18.840 7.707 4.250 1.00 76.50 388 LEU A O 1
ATOM 3037 N N . ASN A 1 389 ? -20.260 6.975 5.822 1.00 75.56 389 ASN A N 1
ATOM 3038 C CA . ASN A 1 389 ? -21.160 6.253 4.914 1.00 75.56 389 ASN A CA 1
ATOM 3039 C C . ASN A 1 389 ? -21.655 7.120 3.745 1.00 75.56 3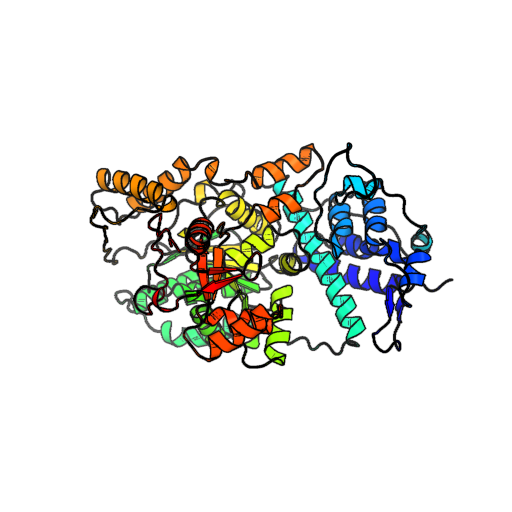89 ASN A C 1
ATOM 3041 O O . ASN A 1 389 ? -21.883 6.601 2.663 1.00 75.56 389 ASN A O 1
ATOM 3045 N N . LYS A 1 390 ? -21.802 8.437 3.951 1.00 75.56 390 LYS A N 1
ATOM 3046 C CA . LYS A 1 390 ? -22.221 9.388 2.905 1.00 75.56 390 LYS A CA 1
ATOM 3047 C C . LYS A 1 390 ? -21.098 9.773 1.934 1.00 75.56 390 LYS A C 1
ATOM 3049 O O . LYS A 1 390 ? -21.377 10.370 0.901 1.00 75.56 390 LYS A O 1
ATOM 3054 N N . ILE A 1 391 ? -19.847 9.496 2.300 1.00 79.88 391 ILE A N 1
ATOM 3055 C CA . ILE A 1 391 ? -18.642 9.818 1.525 1.00 79.88 391 ILE A CA 1
ATOM 3056 C C . ILE A 1 391 ? -18.196 8.597 0.712 1.00 79.88 391 ILE A C 1
ATOM 3058 O O . ILE A 1 391 ? -17.615 8.759 -0.360 1.00 79.88 391 ILE A O 1
ATOM 3062 N N . PHE A 1 392 ? -18.474 7.382 1.201 1.00 83.75 392 PHE A N 1
ATOM 3063 C CA . PHE A 1 392 ? -18.239 6.168 0.426 1.00 83.75 392 PHE A CA 1
ATOM 3064 C C . PHE A 1 392 ? -19.053 6.192 -0.877 1.00 83.75 392 PHE A C 1
ATOM 3066 O O . PHE A 1 392 ? -20.204 6.640 -0.890 1.00 83.75 392 PHE A O 1
ATOM 3073 N N . PRO A 1 393 ? -18.453 5.734 -1.984 1.00 80.38 393 PRO A N 1
ATOM 3074 C CA . PRO A 1 393 ? -19.126 5.658 -3.267 1.00 80.38 393 PRO A CA 1
ATOM 3075 C C . PRO A 1 393 ? -20.200 4.552 -3.212 1.00 80.38 393 PRO A C 1
ATOM 3077 O O . PRO A 1 393 ? -20.120 3.632 -2.394 1.00 80.38 393 PRO A O 1
ATOM 3080 N N . GLY A 1 394 ? -21.245 4.667 -4.037 1.00 74.62 394 GLY A N 1
ATOM 3081 C CA . GLY A 1 394 ? -22.455 3.833 -3.931 1.00 74.62 394 GLY A CA 1
ATOM 3082 C C . GLY A 1 394 ? -22.223 2.331 -4.145 1.00 74.62 394 GLY A C 1
ATOM 3083 O O . GLY A 1 394 ? -23.055 1.514 -3.756 1.00 74.62 394 GLY A O 1
ATOM 3084 N N . GLU A 1 395 ? -21.085 1.971 -4.730 1.00 77.75 395 GLU A N 1
ATOM 3085 C CA . GLU A 1 395 ? -20.598 0.611 -4.938 1.00 77.75 395 GLU A CA 1
ATOM 3086 C C . GLU A 1 395 ? -20.222 -0.094 -3.619 1.00 77.75 395 GLU A C 1
ATOM 3088 O O . GLU A 1 395 ? -20.175 -1.323 -3.574 1.00 77.75 395 GLU A O 1
ATOM 3093 N N . VAL A 1 396 ? -19.989 0.656 -2.533 1.00 78.50 396 VAL A N 1
ATOM 3094 C CA . VAL A 1 396 ? -19.582 0.123 -1.226 1.00 78.50 396 VAL A CA 1
ATOM 3095 C C . VAL A 1 396 ? -20.729 0.228 -0.220 1.00 78.50 396 VAL A C 1
ATOM 3097 O O . VAL A 1 396 ? -21.110 1.314 0.212 1.00 78.50 396 VAL A O 1
ATOM 3100 N N . GLN A 1 397 ? -21.256 -0.920 0.215 1.00 77.75 397 GLN A N 1
ATOM 3101 C CA . GLN A 1 397 ? -22.262 -0.983 1.280 1.00 77.75 397 GLN A CA 1
ATOM 3102 C C . GLN A 1 397 ? -21.613 -1.194 2.650 1.00 77.75 397 GLN A C 1
ATOM 3104 O O . GLN A 1 397 ? -20.833 -2.128 2.843 1.00 77.75 397 GLN A O 1
ATOM 3109 N N . VAL A 1 398 ? -21.980 -0.345 3.613 1.00 77.88 398 VAL A N 1
ATOM 3110 C CA . VAL A 1 398 ? -21.477 -0.395 4.992 1.00 77.88 398 VAL A CA 1
ATOM 3111 C C . VAL A 1 398 ? -22.358 -1.316 5.836 1.00 77.88 398 VAL A C 1
ATOM 3113 O O . VAL A 1 398 ? -23.576 -1.139 5.877 1.00 77.88 398 VAL A O 1
ATOM 3116 N N . LYS A 1 399 ? -21.748 -2.266 6.550 1.00 79.19 399 LYS A N 1
ATOM 3117 C CA . LYS A 1 399 ? -22.420 -3.156 7.508 1.00 79.19 399 LYS A CA 1
ATOM 3118 C C . LYS A 1 399 ? -21.947 -2.871 8.934 1.00 79.19 399 LYS A C 1
ATOM 3120 O O . LYS A 1 399 ? -20.751 -2.786 9.194 1.00 79.19 399 LYS A O 1
ATOM 3125 N N . GLU A 1 400 ? -22.872 -2.783 9.883 1.00 72.81 400 GLU A N 1
ATOM 3126 C CA . GLU A 1 400 ? -22.525 -2.632 11.301 1.00 72.81 400 GLU A CA 1
ATOM 3127 C C . GLU A 1 400 ? -22.196 -3.995 11.932 1.00 72.81 400 GLU A C 1
ATOM 3129 O O . GLU A 1 400 ? -22.955 -4.958 11.779 1.00 72.81 400 GLU A O 1
ATOM 3134 N N . SER A 1 401 ? -21.048 -4.095 12.615 1.00 59.75 401 SER A N 1
ATOM 3135 C CA . SER A 1 401 ? -20.560 -5.353 13.198 1.00 59.75 401 SER A CA 1
ATOM 3136 C C . SER A 1 401 ? -21.085 -5.640 14.601 1.00 59.75 401 SER A C 1
ATOM 3138 O O . SER A 1 401 ? -21.134 -6.802 14.993 1.00 59.75 401 SER A O 1
ATOM 3140 N N . CYS A 1 402 ? -21.461 -4.617 15.371 1.00 57.03 402 CYS A N 1
ATOM 3141 C CA . CYS A 1 402 ? -21.964 -4.763 16.739 1.00 57.03 402 CYS A CA 1
ATOM 3142 C C . CYS A 1 402 ? -23.006 -3.682 17.033 1.00 57.03 402 CYS A C 1
ATOM 3144 O O . CYS A 1 402 ? -22.697 -2.502 16.906 1.00 57.03 402 CYS A O 1
ATOM 3146 N N . ASN A 1 403 ? -24.196 -4.075 17.497 1.00 52.78 403 ASN A N 1
ATOM 3147 C CA . ASN A 1 403 ? -25.254 -3.127 17.843 1.00 52.78 403 ASN A CA 1
ATOM 3148 C C . ASN A 1 403 ? -25.019 -2.490 19.225 1.00 52.78 403 ASN A C 1
ATOM 3150 O O . ASN A 1 403 ? -24.897 -3.182 20.234 1.00 52.78 403 ASN A O 1
ATOM 3154 N N . ASN A 1 404 ? -25.004 -1.156 19.233 1.00 54.22 404 ASN A N 1
ATOM 3155 C CA . ASN A 1 404 ? -25.321 -0.229 20.327 1.00 54.22 404 ASN A CA 1
ATOM 3156 C C . ASN A 1 404 ? -24.993 -0.673 21.778 1.00 54.22 404 ASN A C 1
ATOM 3158 O O . ASN A 1 404 ? -25.860 -1.092 22.539 1.00 54.22 404 ASN A O 1
ATOM 3162 N N . THR A 1 405 ? -23.736 -0.494 22.207 1.00 53.06 405 THR A N 1
ATOM 3163 C CA . THR A 1 405 ? -23.266 -0.795 23.584 1.00 53.06 405 THR A CA 1
ATOM 3164 C C . THR A 1 405 ? -23.059 0.442 24.474 1.00 53.06 405 THR A C 1
ATOM 3166 O O . THR A 1 405 ? -22.578 0.325 25.606 1.00 53.06 405 THR A O 1
ATOM 3169 N N . ARG A 1 406 ? -23.420 1.643 23.997 1.00 55.12 406 ARG A N 1
ATOM 3170 C CA . ARG A 1 406 ? -23.092 2.925 24.654 1.00 55.12 406 ARG A CA 1
ATOM 3171 C C . ARG A 1 406 ? -24.006 3.337 25.808 1.00 55.12 406 ARG A C 1
ATOM 3173 O O . ARG A 1 406 ? -23.658 4.283 26.511 1.00 55.12 406 ARG A O 1
ATOM 3180 N N . GLU A 1 407 ? -25.109 2.626 26.046 1.00 53.44 407 GLU A N 1
ATOM 3181 C CA . GLU A 1 407 ? -26.160 3.011 27.011 1.00 53.44 407 GLU A CA 1
ATOM 3182 C C . GLU A 1 407 ? -25.663 3.247 28.456 1.00 53.44 407 GLU A C 1
ATOM 3184 O O . GLU A 1 407 ? -26.340 3.915 29.229 1.00 53.44 407 GLU A O 1
ATOM 3189 N N . ASN A 1 408 ? -24.450 2.796 28.820 1.00 55.16 408 ASN A N 1
ATOM 3190 C CA . ASN A 1 408 ? -23.899 2.932 30.179 1.00 55.16 408 ASN A CA 1
ATOM 3191 C C . ASN A 1 408 ? -22.607 3.777 30.279 1.00 55.16 408 ASN A C 1
ATOM 3193 O O . ASN A 1 408 ? -21.899 3.693 31.287 1.00 55.16 408 ASN A O 1
ATOM 3197 N N . CYS A 1 409 ? -22.253 4.573 29.266 1.00 56.47 409 CYS A N 1
ATOM 3198 C CA . CYS A 1 409 ? -21.031 5.386 29.297 1.00 56.47 409 CYS A CA 1
ATOM 3199 C C . CYS A 1 409 ? -21.275 6.782 29.898 1.00 56.47 409 CYS A C 1
ATOM 3201 O O . CYS A 1 409 ? -22.153 7.518 29.460 1.00 56.47 409 CYS A O 1
ATOM 3203 N N . LYS A 1 410 ? -20.453 7.190 30.878 1.00 60.34 410 LYS A N 1
ATOM 3204 C CA . LYS A 1 410 ? -20.433 8.575 31.382 1.00 60.34 410 LYS A CA 1
ATOM 3205 C C . LYS A 1 410 ? -19.510 9.430 30.515 1.00 60.34 410 LYS A C 1
ATOM 3207 O O . LYS A 1 410 ? -18.302 9.205 30.513 1.00 60.34 410 LYS A O 1
ATOM 3212 N N . THR A 1 411 ? -20.060 10.439 29.847 1.00 61.47 411 THR A N 1
ATOM 3213 C CA . THR A 1 411 ? -19.286 11.388 29.031 1.00 61.47 411 THR A CA 1
ATOM 3214 C C . THR A 1 411 ? -18.943 12.633 29.846 1.00 61.47 411 THR A C 1
ATOM 3216 O O . THR A 1 411 ? -19.812 13.216 30.493 1.00 61.47 411 THR A O 1
ATOM 3219 N N . LYS A 1 412 ? -17.670 13.043 29.834 1.00 64.69 412 LYS A N 1
ATOM 3220 C CA . LYS A 1 412 ? -17.189 14.278 30.471 1.00 64.69 412 LYS A CA 1
ATOM 3221 C C . LYS A 1 412 ? -16.679 15.234 29.399 1.00 64.69 412 LYS A C 1
ATOM 3223 O O . LYS A 1 412 ? -15.978 14.807 28.487 1.00 64.69 412 LYS A O 1
ATOM 3228 N N . PHE A 1 413 ? -17.006 16.515 29.542 1.00 63.44 413 PHE A N 1
ATOM 3229 C CA . PHE A 1 413 ? -16.585 17.570 28.624 1.00 63.44 413 PHE A CA 1
ATOM 3230 C C . PHE A 1 413 ? -15.573 18.480 29.303 1.00 63.44 413 PHE A C 1
ATOM 3232 O O . PHE A 1 413 ? -15.777 18.904 30.440 1.00 63.44 413 PHE A O 1
ATOM 3239 N N . PHE A 1 414 ? -14.508 18.797 28.576 1.00 62.81 414 PHE A N 1
ATOM 3240 C CA . PHE A 1 414 ? -13.523 19.791 28.973 1.00 62.81 414 PHE A CA 1
ATOM 3241 C C . PHE A 1 414 ? -13.618 20.946 27.982 1.00 62.81 414 PHE A C 1
ATOM 3243 O O . PHE A 1 414 ? -13.512 20.741 26.775 1.00 62.81 414 PHE A O 1
ATOM 3250 N N . ALA A 1 415 ? -13.862 22.151 28.488 1.00 63.94 415 ALA A N 1
ATOM 3251 C CA . ALA A 1 415 ? -13.859 23.367 27.692 1.00 63.94 415 ALA A CA 1
ATOM 3252 C C . ALA A 1 415 ? -12.685 24.228 28.148 1.00 63.94 415 ALA A C 1
ATOM 3254 O O . ALA A 1 415 ? -12.526 24.470 29.344 1.00 63.94 415 ALA A O 1
ATOM 3255 N N . PHE A 1 416 ? -11.874 24.695 27.201 1.00 61.44 416 PHE A N 1
ATOM 3256 C CA . PHE A 1 416 ? -10.867 25.702 27.503 1.00 61.44 416 PHE A CA 1
ATOM 3257 C C . PHE A 1 416 ? -11.579 26.995 27.901 1.00 61.44 416 PHE A C 1
ATOM 3259 O O . PHE A 1 416 ? -12.343 27.564 27.116 1.00 61.44 416 PHE A O 1
ATOM 3266 N N . THR A 1 417 ? -11.334 27.475 29.117 1.00 60.28 417 THR A N 1
ATOM 3267 C CA . THR A 1 417 ? -11.646 28.856 29.477 1.00 60.28 417 THR A CA 1
ATOM 3268 C C . THR A 1 417 ? -10.773 29.757 28.613 1.00 60.28 417 THR A C 1
ATOM 3270 O O . THR A 1 417 ? -9.552 29.634 28.630 1.00 60.28 417 THR A O 1
ATOM 3273 N N . LYS A 1 418 ? -11.394 30.635 27.815 1.00 56.62 418 LYS A N 1
ATOM 3274 C CA . LYS A 1 418 ? -10.669 31.660 27.057 1.00 56.62 418 LYS A CA 1
ATOM 3275 C C . LYS A 1 418 ? -9.906 32.533 28.058 1.00 56.62 418 LYS A C 1
ATOM 3277 O O . LYS A 1 418 ? -10.527 33.345 28.735 1.00 56.62 418 LYS A O 1
ATOM 3282 N N . SER A 1 419 ? -8.596 32.340 28.175 1.00 55.84 419 SER A N 1
ATOM 3283 C CA . SER A 1 419 ? -7.693 33.370 28.680 1.00 55.84 419 SER A CA 1
ATOM 3284 C C . SER A 1 419 ? -7.176 34.161 27.481 1.00 55.84 419 SER A C 1
ATOM 3286 O O . SER A 1 419 ? -6.980 33.598 26.400 1.00 55.84 419 SER A O 1
ATOM 3288 N N . ASP A 1 420 ? -6.956 35.464 27.653 1.00 56.53 420 ASP A N 1
ATOM 3289 C CA . ASP A 1 420 ? -6.438 36.343 26.593 1.00 56.53 420 ASP A CA 1
ATOM 3290 C C . ASP A 1 420 ? -5.012 35.963 26.130 1.00 56.53 420 ASP A C 1
ATOM 3292 O O . ASP A 1 420 ? -4.510 36.489 25.139 1.00 56.53 420 ASP A O 1
ATOM 3296 N N . GLU A 1 421 ? -4.374 35.004 26.806 1.00 60.22 421 GLU A N 1
ATOM 3297 C CA . GLU A 1 421 ? -2.999 34.559 26.571 1.00 60.22 421 GLU A CA 1
ATOM 3298 C C . GLU A 1 421 ? -2.880 33.397 25.565 1.00 60.22 421 GLU A C 1
ATOM 3300 O O . GLU A 1 421 ? -1.800 33.169 25.021 1.00 60.22 421 GLU A O 1
ATOM 3305 N N . PHE A 1 422 ? -3.966 32.672 25.251 1.00 59.69 422 PHE A N 1
ATOM 3306 C CA . PHE A 1 422 ? -3.902 31.478 24.393 1.00 59.69 422 PHE A CA 1
ATOM 3307 C C . PHE A 1 422 ? -4.442 31.703 22.975 1.00 59.69 422 PHE A C 1
ATOM 3309 O O . PHE A 1 422 ? -5.634 31.923 22.741 1.00 59.69 422 PHE A O 1
ATOM 3316 N N . ARG A 1 423 ? -3.568 31.551 21.971 1.00 69.06 423 ARG A N 1
ATOM 3317 C CA . ARG A 1 423 ? -3.951 31.625 20.555 1.00 69.06 423 ARG A CA 1
ATOM 3318 C C . ARG A 1 423 ? -4.412 30.259 20.045 1.00 69.06 423 ARG A C 1
ATOM 3320 O O . ARG A 1 423 ? -3.605 29.354 19.869 1.00 69.06 423 ARG A O 1
ATOM 3327 N N . VAL A 1 424 ? -5.704 30.127 19.734 1.00 69.44 424 VAL A N 1
ATOM 3328 C CA . VAL A 1 424 ? -6.270 28.887 19.172 1.00 69.44 424 VAL A CA 1
ATOM 3329 C C . VAL A 1 424 ? -5.663 28.589 17.786 1.00 69.44 424 VAL A C 1
ATOM 3331 O O . VAL A 1 424 ? -5.780 29.433 16.883 1.00 69.44 424 VAL A O 1
ATOM 3334 N N . PRO A 1 425 ? -5.063 27.398 17.576 1.00 67.81 425 PRO A N 1
ATOM 3335 C CA . PRO A 1 425 ? -4.572 26.965 16.269 1.00 67.81 425 PRO A CA 1
ATOM 3336 C C . PRO A 1 425 ? -5.656 27.038 15.187 1.00 67.81 425 PRO A C 1
ATOM 3338 O O . PRO A 1 425 ? -6.817 26.708 15.431 1.00 67.81 425 PRO A O 1
ATOM 3341 N N . SER A 1 426 ? -5.288 27.432 13.963 1.00 70.12 426 SER A N 1
ATOM 3342 C CA . SER A 1 426 ? -6.235 27.561 12.840 1.00 70.12 426 SER A CA 1
ATOM 3343 C C . SER A 1 426 ? -7.026 26.276 12.579 1.00 70.12 426 SER A C 1
ATOM 3345 O O . SER A 1 426 ? -8.225 26.350 12.319 1.00 70.12 426 SER A O 1
ATOM 3347 N N . VAL A 1 427 ? -6.375 25.119 12.725 1.00 68.12 427 VAL A N 1
ATOM 3348 C CA . VAL A 1 427 ? -6.953 23.780 12.529 1.00 68.12 427 VAL A CA 1
ATOM 3349 C C . VAL A 1 427 ? -8.113 23.492 13.493 1.00 68.12 427 VAL A C 1
ATOM 3351 O O . VAL A 1 427 ? -9.046 22.783 13.130 1.00 68.12 427 VAL A O 1
ATOM 3354 N N . LEU A 1 428 ? -8.114 24.083 14.693 1.00 74.12 428 LEU A N 1
ATOM 3355 C CA . LEU A 1 428 ? -9.156 23.854 15.702 1.00 74.12 428 LEU A CA 1
ATOM 3356 C C . LEU A 1 428 ? -10.348 24.811 15.582 1.00 74.12 428 LEU A C 1
ATOM 3358 O O . LEU A 1 428 ? -11.399 24.548 16.163 1.00 74.12 428 LEU A O 1
ATOM 3362 N N . LYS A 1 429 ? -10.236 25.895 14.802 1.00 79.88 429 LYS A N 1
ATOM 3363 C CA . LYS A 1 429 ? -11.299 26.909 14.691 1.00 79.88 429 LYS A CA 1
ATOM 3364 C C . LYS A 1 429 ? -12.614 26.332 14.167 1.00 79.88 429 LYS A C 1
ATOM 3366 O O . LYS A 1 429 ? -13.670 26.638 14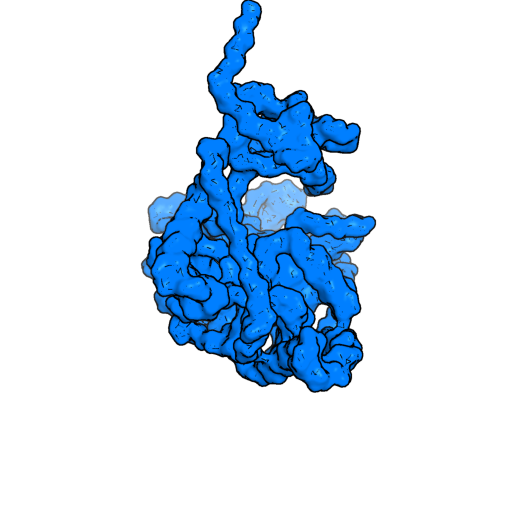.711 1.00 79.88 429 LYS A O 1
ATOM 3371 N N . GLN A 1 430 ? -12.550 25.503 13.125 1.00 81.06 430 GLN A N 1
ATOM 3372 C CA . GLN A 1 430 ? -13.740 24.888 12.536 1.00 81.06 430 GLN A CA 1
ATOM 3373 C C . GLN A 1 430 ? -14.373 23.838 13.471 1.00 81.06 430 GLN A C 1
ATOM 3375 O O . GLN A 1 430 ? -15.567 23.978 13.739 1.00 81.06 430 GLN A O 1
ATOM 3380 N N . PRO A 1 431 ? -13.632 22.852 14.027 1.00 84.31 431 PRO A N 1
ATOM 3381 C CA . PRO A 1 431 ? -14.158 21.952 15.058 1.00 84.31 431 PRO A CA 1
ATOM 3382 C C . PRO A 1 431 ? -14.865 22.682 16.207 1.00 84.31 431 PRO A C 1
ATOM 3384 O O . PRO A 1 431 ? -15.976 22.309 16.583 1.00 84.31 431 PRO A O 1
ATOM 3387 N N . ILE A 1 432 ? -14.273 23.768 16.719 1.00 84.00 432 ILE A N 1
ATOM 3388 C CA . ILE A 1 432 ? -14.874 24.590 17.781 1.00 84.00 432 ILE A CA 1
ATOM 3389 C C . ILE A 1 432 ? -16.192 25.216 17.311 1.00 84.00 432 ILE A C 1
ATOM 3391 O O . ILE A 1 432 ? -17.208 25.063 17.983 1.00 84.00 432 ILE A O 1
ATOM 3395 N N . ALA A 1 433 ? -16.209 25.859 16.140 1.00 85.25 433 ALA A N 1
ATOM 3396 C CA . ALA A 1 433 ? -17.415 26.492 15.606 1.00 85.25 433 ALA A CA 1
ATOM 3397 C C . ALA A 1 433 ? -18.560 25.488 15.376 1.00 85.25 433 ALA A C 1
ATOM 3399 O O . ALA A 1 433 ? -19.716 25.795 15.665 1.00 85.25 433 ALA A O 1
ATOM 3400 N N . VAL A 1 434 ? -18.260 24.280 14.886 1.00 87.44 434 VAL A N 1
ATOM 3401 C CA . VAL A 1 434 ? -19.265 23.216 14.724 1.00 87.44 434 VAL A CA 1
ATOM 3402 C C . VAL A 1 434 ? -19.757 22.733 16.090 1.00 87.44 434 VAL A C 1
ATOM 3404 O O . VAL A 1 434 ? -20.964 22.609 16.290 1.00 87.44 434 VAL A O 1
ATOM 3407 N N . THR A 1 435 ? -18.853 22.542 17.053 1.00 87.44 435 THR A N 1
ATOM 3408 C CA . THR A 1 435 ? -19.200 22.137 18.426 1.00 87.44 435 THR A CA 1
ATOM 3409 C C . THR A 1 435 ? -20.150 23.143 19.077 1.00 87.44 435 THR A C 1
ATOM 3411 O O . THR A 1 435 ? -21.173 22.748 19.628 1.00 87.44 435 THR A O 1
ATOM 3414 N N . GLU A 1 436 ? -19.884 24.448 18.953 1.00 86.81 436 GLU A N 1
ATOM 3415 C CA . GLU A 1 436 ? -20.767 25.505 19.468 1.00 86.81 436 GLU A CA 1
ATOM 3416 C C . GLU A 1 436 ? -22.186 25.416 18.888 1.00 86.81 436 GLU A C 1
ATOM 3418 O O . GLU A 1 436 ? -23.165 25.645 19.600 1.00 86.81 436 GLU A O 1
ATOM 3423 N N . GLN A 1 437 ? -22.325 25.056 17.609 1.00 89.12 437 GLN A N 1
ATOM 3424 C CA . GLN A 1 437 ? -23.637 24.860 16.988 1.00 89.12 437 GLN A CA 1
ATOM 3425 C C . GLN A 1 437 ? -24.355 23.621 17.535 1.00 89.12 437 GLN A C 1
ATOM 3427 O O . GLN A 1 437 ? -25.562 23.678 17.775 1.00 89.12 437 GLN A O 1
ATOM 3432 N N . ILE A 1 438 ? -23.627 22.524 17.758 1.00 90.62 438 ILE A N 1
ATOM 3433 C CA . ILE A 1 438 ? -24.176 21.294 18.344 1.00 90.62 438 ILE A CA 1
ATOM 3434 C C . ILE A 1 438 ? -24.644 21.549 19.779 1.00 90.62 438 ILE A C 1
ATOM 3436 O O . ILE A 1 438 ? -25.779 21.211 20.104 1.00 90.62 438 ILE A O 1
ATOM 3440 N N . CYS A 1 439 ? -23.850 22.253 20.592 1.00 88.31 439 CYS A N 1
ATOM 3441 C CA . CYS A 1 439 ? -24.217 22.646 21.958 1.00 88.31 439 CYS A CA 1
ATOM 3442 C C . CYS A 1 439 ? -25.468 23.534 22.030 1.00 88.31 439 CYS A C 1
ATOM 3444 O O . CYS A 1 439 ? -26.180 23.508 23.029 1.00 88.31 439 CYS A O 1
ATOM 3446 N N . ARG A 1 440 ? -25.756 24.328 20.988 1.00 89.69 440 ARG A N 1
ATOM 3447 C CA . ARG A 1 440 ? -26.992 25.131 20.920 1.00 89.69 440 ARG A CA 1
ATOM 3448 C C . ARG A 1 440 ? -28.221 24.298 20.562 1.00 89.69 440 ARG A C 1
ATOM 3450 O O . ARG A 1 440 ? -29.325 24.668 20.949 1.00 89.69 440 ARG A O 1
ATOM 3457 N N . LYS A 1 441 ? -28.045 23.220 19.793 1.00 92.31 441 LYS A N 1
ATOM 3458 C CA . LYS A 1 441 ? -29.143 22.385 19.284 1.00 92.31 441 LYS A CA 1
ATOM 3459 C C . LYS A 1 441 ? -29.489 21.229 20.224 1.00 92.31 441 LYS A C 1
ATOM 3461 O O . LYS A 1 441 ? -30.663 20.911 20.383 1.00 92.31 441 LYS A O 1
ATOM 3466 N N . TYR A 1 442 ? -28.486 20.610 20.837 1.00 87.88 442 TYR A N 1
ATOM 3467 C CA . TYR A 1 442 ? -28.641 19.407 21.647 1.00 87.88 442 TYR A CA 1
ATOM 3468 C C . TYR A 1 442 ? -28.385 19.696 23.122 1.00 87.88 442 TYR A C 1
ATOM 3470 O O . TYR A 1 442 ? -27.351 20.244 23.490 1.00 87.88 442 TYR A O 1
ATOM 3478 N N . LYS A 1 443 ? -29.318 19.266 23.979 1.00 84.31 443 LYS A N 1
ATOM 3479 C CA . LYS A 1 443 ? -29.140 19.304 25.438 1.00 84.31 443 LYS A CA 1
ATOM 3480 C C . LYS A 1 443 ? -28.130 18.254 25.906 1.00 84.31 443 LYS A C 1
ATOM 3482 O O . LYS A 1 443 ? -27.323 18.532 26.785 1.00 84.31 443 LYS A O 1
ATOM 3487 N N . ASP A 1 444 ? -28.187 17.064 25.309 1.00 82.31 444 ASP A N 1
ATOM 3488 C CA . ASP A 1 444 ? -27.197 16.007 25.490 1.00 82.31 444 ASP A CA 1
ATOM 3489 C C . ASP A 1 444 ? -26.350 15.877 24.222 1.00 82.31 444 ASP A C 1
ATOM 3491 O O . ASP A 1 444 ? -26.717 15.200 23.261 1.00 82.31 444 ASP A O 1
ATOM 3495 N N . ILE A 1 445 ? -25.201 16.545 24.227 1.00 81.75 445 ILE A N 1
ATOM 3496 C CA . ILE A 1 445 ? -24.238 16.498 23.124 1.00 81.75 445 ILE A CA 1
ATOM 3497 C C . ILE A 1 445 ? -23.455 15.170 23.067 1.00 81.75 445 ILE A C 1
ATOM 3499 O O . ILE A 1 445 ? -22.671 14.974 22.144 1.00 81.75 445 ILE A O 1
ATOM 3503 N N . SER A 1 446 ? -23.637 14.267 24.043 1.00 76.06 446 SER A N 1
ATOM 3504 C CA . SER A 1 446 ? -23.040 12.922 24.034 1.00 76.06 446 SER A CA 1
ATOM 3505 C C . SER A 1 446 ? -23.913 11.862 23.358 1.00 76.06 446 SER A C 1
ATOM 3507 O O . SER A 1 446 ? -23.432 10.754 23.098 1.00 76.06 446 SER A O 1
ATOM 3509 N N . SER A 1 447 ? -25.163 12.218 23.044 1.00 77.50 447 SER A N 1
ATOM 3510 C CA . SER A 1 447 ? -26.084 11.389 22.268 1.00 77.50 447 SER A CA 1
ATOM 3511 C C . SER A 1 447 ? -25.506 11.038 20.892 1.00 77.50 447 SER A C 1
ATOM 3513 O O . SER A 1 447 ? -24.717 11.794 20.311 1.00 77.50 447 SER A O 1
ATOM 3515 N N . LEU A 1 448 ? -25.891 9.873 20.361 1.00 72.88 448 LEU A N 1
ATOM 3516 C CA . LEU A 1 448 ? -25.436 9.423 19.043 1.00 72.88 448 LEU A CA 1
ATOM 3517 C C . LEU A 1 448 ? -25.872 10.402 17.954 1.00 72.88 448 LEU A C 1
ATOM 3519 O O . LEU A 1 448 ? -25.099 10.688 17.046 1.00 72.88 448 LEU A O 1
ATOM 3523 N N . GLU A 1 449 ? -27.062 10.979 18.091 1.00 80.31 449 GLU A N 1
ATOM 3524 C CA . GLU A 1 449 ? -27.619 11.967 17.176 1.00 80.31 449 GLU A CA 1
ATOM 3525 C C . GLU A 1 449 ? -26.759 13.236 17.130 1.00 80.31 449 GLU A C 1
ATOM 3527 O O . GLU A 1 449 ? -26.449 13.729 16.045 1.00 80.31 449 GLU A O 1
ATOM 3532 N N . ALA A 1 450 ? -26.330 13.746 18.291 1.00 84.06 450 ALA A N 1
ATOM 3533 C CA . ALA A 1 450 ? -25.491 14.940 18.369 1.00 84.06 450 ALA A CA 1
ATOM 3534 C C . ALA A 1 450 ? -24.091 14.708 17.781 1.00 84.06 450 ALA A C 1
ATOM 3536 O O . ALA A 1 450 ? -23.576 15.558 17.053 1.00 84.06 450 ALA A O 1
ATOM 3537 N N . ILE A 1 451 ? -23.482 13.554 18.071 1.00 80.12 451 ILE A N 1
ATOM 3538 C CA . ILE A 1 451 ? -22.158 13.182 17.550 1.00 80.12 451 ILE A CA 1
ATOM 3539 C C . ILE A 1 451 ? -22.218 12.949 16.040 1.00 80.12 451 ILE A C 1
ATOM 3541 O O . ILE A 1 451 ? -21.341 13.410 15.308 1.00 80.12 451 ILE A O 1
ATOM 3545 N N . HIS A 1 452 ? -23.262 12.273 15.567 1.00 78.88 452 HIS A N 1
ATOM 3546 C CA . HIS A 1 452 ? -23.481 12.050 14.147 1.00 78.88 452 HIS A CA 1
ATOM 3547 C C . HIS A 1 452 ? -23.623 13.388 13.410 1.00 78.88 452 HIS A C 1
ATOM 3549 O O . HIS A 1 452 ? -22.888 13.650 12.461 1.00 78.88 452 HIS A O 1
ATOM 3555 N N . GLU A 1 453 ? -24.472 14.299 13.898 1.00 84.19 453 GLU A N 1
ATOM 3556 C CA . GLU A 1 453 ? -24.626 15.616 13.274 1.00 84.19 453 GLU A CA 1
ATOM 3557 C C . GLU A 1 453 ? -23.361 16.482 13.373 1.00 84.19 453 GLU A C 1
ATOM 3559 O O . GLU A 1 453 ? -23.085 17.259 12.456 1.00 84.19 453 GLU A O 1
ATOM 3564 N N . TYR A 1 454 ? -22.566 16.350 14.441 1.00 86.94 454 TYR A N 1
ATOM 3565 C CA . TYR A 1 454 ? -21.265 17.013 14.541 1.00 86.94 454 TYR A CA 1
ATOM 3566 C C . TYR A 1 454 ? -20.367 16.638 13.358 1.00 86.94 454 TYR A C 1
ATOM 3568 O O . TYR A 1 454 ? -19.865 17.527 12.666 1.00 86.94 454 TYR A O 1
ATOM 3576 N N . PHE A 1 455 ? -20.192 15.339 13.096 1.00 83.44 455 PHE A N 1
ATOM 3577 C CA . PHE A 1 455 ? -19.356 14.870 11.992 1.00 83.44 455 PHE A CA 1
ATOM 3578 C C . PHE A 1 455 ? -19.967 15.194 10.629 1.00 83.44 455 PHE A C 1
ATOM 3580 O O . PHE A 1 455 ? -19.241 15.652 9.748 1.00 83.44 455 PHE A O 1
ATOM 3587 N N . GLU A 1 456 ? -21.287 15.060 10.463 1.00 82.44 456 GLU A N 1
ATOM 3588 C CA . GLU A 1 456 ? -21.953 15.489 9.230 1.00 82.44 456 GLU A CA 1
ATOM 3589 C C . GLU A 1 456 ? -21.681 16.958 8.929 1.00 82.44 456 GLU A C 1
ATOM 3591 O O . GLU A 1 456 ? -21.278 17.290 7.820 1.00 82.44 456 GLU A O 1
ATOM 3596 N N . ARG A 1 457 ? -21.840 17.852 9.910 1.00 84.62 457 ARG A N 1
ATOM 3597 C CA . ARG A 1 457 ? -21.543 19.275 9.725 1.00 84.62 457 ARG A CA 1
ATOM 3598 C C . ARG A 1 457 ? -20.064 19.494 9.438 1.00 84.62 457 ARG A C 1
ATOM 3600 O O . ARG A 1 457 ? -19.738 20.239 8.518 1.00 84.62 457 ARG A O 1
ATOM 3607 N N . LEU A 1 458 ? -19.173 18.846 10.187 1.00 81.75 458 LEU A N 1
ATOM 3608 C CA . LEU A 1 458 ? -17.729 18.983 10.003 1.00 81.75 458 LEU A CA 1
ATOM 3609 C C . LEU A 1 458 ? -17.301 18.629 8.569 1.00 81.75 458 LEU A C 1
ATOM 3611 O O . LEU A 1 458 ? -16.498 19.357 7.982 1.00 81.75 458 LEU A O 1
ATOM 3615 N N . TYR A 1 459 ? -17.872 17.568 7.993 1.00 80.50 459 TYR A N 1
ATOM 3616 C CA . TYR A 1 459 ? -17.576 17.119 6.631 1.00 80.50 459 TYR A CA 1
ATOM 3617 C C . TYR A 1 459 ? -18.340 17.906 5.557 1.00 80.50 459 TYR A C 1
ATOM 3619 O O . TYR A 1 459 ? -17.741 18.320 4.566 1.00 80.50 459 TYR A O 1
ATOM 3627 N N . CYS A 1 460 ? -19.628 18.199 5.759 1.00 70.31 460 CYS A N 1
ATOM 3628 C CA . CYS A 1 460 ? -20.430 18.999 4.828 1.00 70.31 460 CYS A CA 1
ATOM 3629 C C . CYS A 1 460 ? -19.885 20.424 4.673 1.00 70.31 460 CYS A C 1
ATOM 3631 O O . CYS A 1 460 ? -19.834 20.933 3.558 1.00 70.31 460 CYS A O 1
ATOM 3633 N N . PHE A 1 461 ? -19.431 21.064 5.759 1.00 64.81 461 PHE A N 1
ATOM 3634 C CA . PHE A 1 461 ? -18.795 22.385 5.675 1.00 64.81 461 PHE A CA 1
ATOM 3635 C C . PHE A 1 461 ? -17.461 22.354 4.924 1.00 64.81 461 PHE A C 1
ATOM 3637 O O . PHE A 1 461 ? -17.024 23.389 4.427 1.00 64.81 461 PHE A O 1
ATOM 3644 N N . LYS A 1 462 ? -16.799 21.193 4.861 1.00 68.56 462 LYS A N 1
ATOM 3645 C CA . LYS A 1 462 ? -15.571 21.010 4.088 1.00 68.56 462 LYS A CA 1
ATOM 3646 C C . LYS A 1 462 ? -15.860 20.833 2.599 1.00 68.56 462 LYS A C 1
ATOM 3648 O O . LYS A 1 462 ? -15.152 21.452 1.816 1.00 68.56 462 LYS A O 1
ATOM 3653 N N . GLY A 1 463 ? -16.877 20.058 2.207 1.00 73.38 463 GLY A N 1
ATOM 3654 C CA . GLY A 1 463 ? -17.246 19.866 0.796 1.00 73.38 463 GLY A CA 1
ATOM 3655 C C . GLY A 1 463 ? -16.051 19.425 -0.060 1.00 73.38 463 GLY A C 1
ATOM 3656 O O . GLY A 1 463 ? -15.429 18.405 0.230 1.00 73.38 463 GLY A O 1
ATOM 3657 N N . GLU A 1 464 ? -15.680 20.229 -1.063 1.00 68.50 464 GLU A N 1
ATOM 3658 C CA . GLU A 1 464 ? -14.471 20.032 -1.890 1.00 68.50 464 GLU A CA 1
ATOM 3659 C C . GLU A 1 464 ? -13.169 20.012 -1.064 1.00 68.50 464 GLU A C 1
ATOM 3661 O O . GLU A 1 464 ? -12.213 19.326 -1.408 1.00 68.50 464 GLU A O 1
ATOM 3666 N N . GLY A 1 465 ? -13.143 20.664 0.102 1.00 78.25 465 GLY A N 1
ATOM 3667 C CA . GLY A 1 465 ? -12.012 20.666 1.032 1.00 78.25 465 GLY A CA 1
ATOM 3668 C C . GLY A 1 465 ? -11.722 19.329 1.730 1.00 78.25 465 GLY A C 1
ATOM 3669 O O . GLY A 1 465 ? -10.807 19.287 2.556 1.00 78.25 465 GLY A O 1
ATOM 3670 N N . LEU A 1 466 ? -12.492 18.268 1.444 1.00 83.69 466 LEU A N 1
ATOM 3671 C CA . LEU A 1 466 ? -12.166 16.877 1.801 1.00 83.69 466 LEU A CA 1
ATOM 3672 C C . LEU A 1 466 ? -11.117 16.249 0.867 1.00 83.69 466 LEU A C 1
ATOM 3674 O O . LEU A 1 466 ? -10.565 15.195 1.189 1.00 83.69 466 LEU A O 1
ATOM 3678 N N . ASP A 1 467 ? -10.870 16.883 -0.279 1.00 89.00 467 ASP A N 1
ATOM 3679 C CA . ASP A 1 467 ? -9.773 16.608 -1.201 1.00 89.00 467 ASP A CA 1
ATOM 3680 C C . ASP A 1 467 ? -8.991 17.908 -1.431 1.00 89.00 467 ASP A C 1
ATOM 3682 O O . ASP A 1 467 ? -9.027 18.511 -2.498 1.00 89.00 467 ASP A O 1
ATOM 3686 N N . ALA A 1 468 ? -8.314 18.391 -0.388 1.00 87.94 468 ALA A N 1
ATOM 3687 C CA . ALA A 1 468 ? -7.732 19.736 -0.360 1.00 87.94 468 ALA A CA 1
ATOM 3688 C C . ALA A 1 468 ? -6.663 19.999 -1.442 1.00 87.94 468 ALA A C 1
ATOM 3690 O O . ALA A 1 468 ? -6.301 21.153 -1.673 1.00 87.94 468 ALA A O 1
ATOM 3691 N N . LYS A 1 469 ? -6.133 18.939 -2.063 1.00 91.06 469 LYS A N 1
ATOM 3692 C CA . LYS A 1 469 ? -5.164 18.984 -3.169 1.00 91.06 469 LYS A CA 1
ATOM 3693 C C . LYS A 1 469 ? -5.749 18.457 -4.482 1.00 91.06 469 LYS A C 1
ATOM 3695 O O . LYS A 1 469 ? -5.009 18.250 -5.432 1.00 91.06 469 LYS A O 1
ATOM 3700 N N . GLU A 1 470 ? -7.057 18.214 -4.535 1.00 93.81 470 GLU A N 1
ATOM 3701 C CA . GLU A 1 470 ? -7.761 17.697 -5.713 1.00 93.81 470 GLU A CA 1
ATOM 3702 C C . GLU A 1 470 ? -7.182 16.366 -6.239 1.00 93.81 470 GLU A C 1
ATOM 3704 O O . GLU A 1 470 ? -7.269 16.073 -7.430 1.00 93.81 470 GLU A O 1
ATOM 3709 N N . ILE A 1 471 ? -6.590 15.538 -5.370 1.00 94.75 471 ILE A N 1
ATOM 3710 C CA . ILE A 1 471 ? -5.899 14.290 -5.733 1.00 94.75 471 ILE A CA 1
ATOM 3711 C C . ILE A 1 471 ? -6.831 13.344 -6.492 1.00 94.75 471 ILE A C 1
ATOM 3713 O O . ILE A 1 471 ? -6.434 12.730 -7.485 1.00 94.75 471 ILE A O 1
ATOM 3717 N N . VAL A 1 472 ? -8.079 13.213 -6.038 1.00 94.12 472 VAL A N 1
ATOM 3718 C CA . VAL A 1 472 ? -9.067 12.357 -6.696 1.00 94.12 472 VAL A CA 1
ATOM 3719 C C . VAL A 1 472 ? -9.397 12.929 -8.069 1.00 94.12 472 VAL A C 1
ATOM 3721 O O . VAL A 1 472 ? -9.333 12.193 -9.051 1.00 94.12 472 VAL A O 1
ATOM 3724 N N . SER A 1 473 ? -9.682 14.232 -8.172 1.00 92.44 473 SER A N 1
ATOM 3725 C CA . SER A 1 473 ? -10.021 14.850 -9.462 1.00 92.44 473 SER A CA 1
ATOM 3726 C C . SER A 1 473 ? -8.873 14.757 -10.468 1.00 92.44 473 SER A C 1
ATOM 3728 O O . SER A 1 473 ? -9.097 14.373 -11.616 1.00 92.44 473 SER A O 1
ATOM 3730 N N . GLN A 1 474 ? -7.643 15.018 -10.018 1.00 93.62 474 GLN A N 1
ATOM 3731 C CA . GLN A 1 474 ? -6.423 14.905 -10.813 1.00 93.62 474 GLN A CA 1
ATOM 3732 C C . GLN A 1 474 ? -6.277 13.514 -11.456 1.00 93.62 474 GLN A C 1
ATOM 3734 O O . GLN A 1 474 ? -5.941 13.408 -12.636 1.00 93.62 474 GLN A O 1
ATOM 3739 N N . PHE A 1 475 ? -6.557 12.435 -10.715 1.00 95.94 475 PHE A N 1
ATOM 3740 C CA . PHE A 1 475 ? -6.525 11.080 -11.276 1.00 95.94 475 PHE A CA 1
ATOM 3741 C C . PHE A 1 475 ? -7.737 10.758 -12.154 1.00 95.94 475 PHE A C 1
ATOM 3743 O O . PHE A 1 475 ? -7.587 10.094 -13.178 1.00 95.94 475 PHE A O 1
ATOM 3750 N N . GLU A 1 476 ? -8.925 11.235 -11.789 1.00 94.94 476 GLU A N 1
ATOM 3751 C CA . GLU A 1 476 ? -10.143 11.030 -12.577 1.00 94.94 476 GLU A CA 1
ATOM 3752 C C . GLU A 1 476 ? -10.057 11.672 -13.969 1.00 94.94 476 GLU A C 1
ATOM 3754 O O . GLU A 1 476 ? -10.584 11.133 -14.943 1.00 94.94 476 GLU A O 1
ATOM 3759 N N . ASP A 1 477 ? -9.367 12.805 -14.093 1.00 93.56 477 ASP A N 1
ATOM 3760 C CA . ASP A 1 477 ? -9.146 13.468 -15.380 1.00 93.56 477 ASP A CA 1
ATOM 3761 C C . ASP A 1 477 ? -8.058 12.798 -16.236 1.00 93.56 477 ASP A C 1
ATOM 3763 O O . ASP A 1 477 ? -8.028 12.996 -17.456 1.00 93.56 477 ASP A O 1
ATOM 3767 N N . GLY A 1 478 ? -7.241 11.920 -15.644 1.00 89.75 478 GLY A N 1
ATOM 3768 C CA . GLY A 1 478 ? -6.208 11.149 -16.338 1.00 89.75 478 GLY A CA 1
ATOM 3769 C C . GLY A 1 478 ? -6.745 10.237 -17.446 1.00 89.75 478 GLY A C 1
ATOM 3770 O O . GLY A 1 478 ? -6.060 10.026 -18.444 1.00 89.75 478 GLY A O 1
ATOM 3771 N N . VAL A 1 479 ? -7.994 9.761 -17.348 1.00 88.31 479 VAL A N 1
ATOM 3772 C CA . VAL A 1 479 ? -8.633 8.943 -18.406 1.00 88.31 479 VAL A CA 1
ATOM 3773 C C . VAL A 1 479 ? -8.826 9.745 -19.686 1.00 88.31 479 VAL A C 1
ATOM 3775 O O . VAL A 1 479 ? -8.650 9.216 -20.780 1.00 88.31 479 VAL A O 1
ATOM 3778 N N . LYS A 1 480 ? -9.155 11.036 -19.566 1.00 88.00 480 LYS A N 1
ATOM 3779 C CA . LYS A 1 480 ? -9.394 11.915 -20.721 1.00 88.00 480 LYS A CA 1
ATOM 3780 C C . LYS A 1 480 ? -8.092 12.251 -21.442 1.00 88.00 480 LYS A C 1
ATOM 3782 O O . LYS A 1 480 ? -8.079 12.396 -22.660 1.00 88.00 480 LYS A O 1
ATOM 3787 N N . THR A 1 481 ? -7.009 12.408 -20.686 1.00 87.19 481 THR A N 1
ATOM 3788 C CA . THR A 1 481 ? -5.714 12.891 -21.188 1.00 87.19 481 THR A CA 1
ATOM 3789 C C . THR A 1 481 ? -4.706 11.773 -21.436 1.00 87.19 481 THR A C 1
ATOM 3791 O O . THR A 1 481 ? -3.661 12.021 -22.037 1.00 87.19 481 THR A O 1
ATOM 3794 N N . SER A 1 482 ? -4.984 10.551 -20.965 1.00 90.62 482 SER A N 1
ATOM 3795 C CA . SER A 1 482 ? -3.999 9.465 -20.868 1.00 90.62 482 SER A CA 1
ATOM 3796 C C . SER A 1 482 ? -2.731 9.883 -20.106 1.00 90.62 482 SER A C 1
ATOM 3798 O O . SER A 1 482 ? -1.637 9.396 -20.388 1.00 90.62 482 SER A O 1
ATOM 3800 N N . SER A 1 483 ? -2.869 10.822 -19.163 1.00 94.38 483 SER A N 1
ATOM 3801 C CA . SER A 1 483 ? -1.764 11.409 -18.408 1.00 94.38 483 SER A CA 1
ATOM 3802 C C . SER A 1 483 ? -2.104 11.465 -16.923 1.00 94.38 483 SER A C 1
ATOM 3804 O O . SER A 1 483 ? -2.958 12.236 -16.491 1.00 94.38 483 SER A O 1
ATOM 3806 N N . TYR A 1 484 ? -1.422 10.630 -16.141 1.00 96.69 484 TYR A N 1
ATOM 3807 C CA . TYR A 1 484 ? -1.617 10.497 -14.700 1.00 96.69 484 TYR A CA 1
ATOM 3808 C C . TYR A 1 484 ? -0.505 11.218 -13.909 1.00 96.69 484 TYR A C 1
ATOM 3810 O O . TYR A 1 484 ? 0.681 11.021 -14.209 1.00 96.69 484 TYR A O 1
ATOM 3818 N N . PRO A 1 485 ? -0.848 12.034 -12.893 1.00 95.44 485 PRO A N 1
ATOM 3819 C CA . PRO A 1 485 ? 0.097 12.848 -12.125 1.00 95.44 485 PRO A CA 1
ATOM 3820 C C . PRO A 1 485 ? 0.681 12.133 -10.900 1.00 95.44 485 PRO A C 1
ATOM 3822 O O . PRO A 1 485 ? 0.648 12.670 -9.800 1.00 95.44 485 PRO A O 1
ATOM 3825 N N . PHE A 1 486 ? 1.253 10.933 -11.073 1.00 96.12 486 PHE A N 1
ATOM 3826 C CA . PHE A 1 486 ? 1.784 10.143 -9.948 1.00 96.12 486 PHE A CA 1
ATOM 3827 C C . PHE A 1 486 ? 2.810 10.899 -9.096 1.00 96.12 486 PHE A C 1
ATOM 3829 O O . PHE A 1 486 ? 2.708 10.895 -7.875 1.00 96.12 486 PHE A O 1
ATOM 3836 N N . GLU A 1 487 ? 3.783 11.561 -9.726 1.00 88.81 487 GLU A N 1
ATOM 3837 C CA . GLU A 1 487 ? 4.815 12.318 -9.006 1.00 88.81 487 GLU A CA 1
ATOM 3838 C C . GLU A 1 487 ? 4.238 13.518 -8.244 1.00 88.81 487 GLU A C 1
ATOM 3840 O O . GLU A 1 487 ? 4.581 13.735 -7.082 1.00 88.81 487 GLU A O 1
ATOM 3845 N N . THR A 1 488 ? 3.332 14.273 -8.866 1.00 91.69 488 THR A N 1
ATOM 3846 C CA . THR A 1 488 ? 2.661 15.414 -8.228 1.00 91.69 488 THR A CA 1
ATOM 3847 C C . THR A 1 488 ? 1.800 14.952 -7.056 1.00 91.69 488 THR A C 1
ATOM 3849 O O . THR A 1 488 ? 1.997 15.421 -5.937 1.00 91.69 488 THR A O 1
ATOM 3852 N N . ALA A 1 489 ? 0.932 13.960 -7.273 1.00 94.06 489 ALA A N 1
ATOM 3853 C CA . ALA A 1 489 ? 0.051 13.424 -6.242 1.00 94.06 489 ALA A CA 1
ATOM 3854 C C . ALA A 1 489 ? 0.833 12.842 -5.054 1.00 94.06 489 ALA A C 1
ATOM 3856 O O . ALA A 1 489 ? 0.450 13.066 -3.910 1.00 94.06 489 ALA A O 1
ATOM 3857 N N . ALA A 1 490 ? 1.960 12.162 -5.298 1.00 89.94 490 ALA A N 1
ATOM 3858 C CA . ALA A 1 490 ? 2.829 11.646 -4.238 1.00 89.94 490 ALA A CA 1
ATOM 3859 C C . ALA A 1 490 ? 3.501 12.754 -3.410 1.00 89.94 490 ALA A C 1
ATOM 3861 O O . ALA A 1 490 ? 3.794 12.560 -2.230 1.00 89.94 490 ALA A O 1
ATOM 3862 N N . ASN A 1 491 ? 3.773 13.913 -4.014 1.00 86.12 491 ASN A N 1
ATOM 3863 C CA . ASN A 1 491 ? 4.333 15.063 -3.308 1.00 86.12 491 ASN A CA 1
ATOM 3864 C C . ASN A 1 491 ? 3.275 15.823 -2.501 1.00 86.12 491 ASN A C 1
ATOM 3866 O O . ASN A 1 491 ? 3.598 16.344 -1.429 1.00 86.12 491 ASN A O 1
ATOM 3870 N N . GLU A 1 492 ? 2.051 15.889 -3.022 1.00 91.00 492 GLU A N 1
ATOM 3871 C CA . GLU A 1 492 ? 0.926 16.624 -2.446 1.00 91.00 492 GLU A CA 1
ATOM 3872 C C . GLU A 1 492 ? 0.187 15.842 -1.362 1.00 91.00 492 GLU A C 1
ATOM 3874 O O . GLU A 1 492 ? -0.195 16.436 -0.359 1.00 91.00 492 GLU A O 1
ATOM 3879 N N . PHE A 1 493 ? 0.014 14.527 -1.518 1.00 91.62 493 PHE A N 1
ATOM 3880 C CA . PHE A 1 493 ? -0.629 13.683 -0.517 1.00 91.62 493 PHE A CA 1
ATOM 3881 C C . PHE A 1 493 ? 0.325 13.440 0.660 1.00 91.62 493 PHE A C 1
ATOM 3883 O O . PHE A 1 493 ? 1.117 12.497 0.666 1.00 91.62 493 PHE A O 1
ATOM 3890 N N . ARG A 1 494 ? 0.256 14.317 1.666 1.00 85.75 494 ARG A N 1
ATOM 3891 C CA . ARG A 1 494 ? 0.989 14.185 2.932 1.00 85.75 494 ARG A CA 1
ATOM 3892 C C . ARG A 1 494 ? 0.027 14.350 4.092 1.00 85.75 494 ARG A C 1
ATOM 3894 O O . ARG A 1 494 ? -0.478 15.444 4.327 1.00 85.75 494 ARG A O 1
ATOM 3901 N N . ILE A 1 495 ? -0.219 13.268 4.830 1.00 82.00 495 ILE A N 1
ATOM 3902 C CA . ILE A 1 495 ? -1.196 13.277 5.933 1.00 82.00 495 ILE A CA 1
ATOM 3903 C C . ILE A 1 495 ? -0.760 14.249 7.030 1.00 82.00 495 ILE A C 1
ATOM 3905 O O . ILE A 1 495 ? -1.585 14.960 7.606 1.00 82.00 495 ILE A O 1
ATOM 3909 N N . ILE A 1 496 ? 0.545 14.312 7.282 1.00 73.25 496 ILE A N 1
ATOM 3910 C CA . ILE A 1 496 ? 1.154 15.315 8.145 1.00 73.25 496 ILE A CA 1
ATOM 3911 C C . ILE A 1 496 ? 1.767 16.377 7.226 1.00 73.25 496 ILE A C 1
ATOM 3913 O O . ILE A 1 496 ? 2.903 16.255 6.779 1.00 73.25 496 ILE A O 1
ATOM 3917 N N . GLU A 1 497 ? 1.011 17.441 6.937 1.00 57.78 497 GLU A N 1
ATOM 3918 C CA . GLU A 1 497 ? 1.439 18.544 6.048 1.00 57.78 497 GLU A CA 1
ATOM 3919 C C . GLU A 1 497 ? 2.540 19.441 6.642 1.00 57.78 497 GLU A C 1
ATOM 3921 O O . GLU A 1 497 ? 2.918 20.469 6.073 1.00 57.78 497 GLU A O 1
ATOM 3926 N N . ASN A 1 498 ? 3.082 19.074 7.794 1.00 55.47 498 ASN A N 1
ATOM 3927 C CA . ASN A 1 498 ? 3.988 19.935 8.518 1.00 55.47 498 ASN A CA 1
ATOM 3928 C C . ASN A 1 498 ? 5.413 19.636 8.072 1.00 55.47 498 ASN A C 1
ATOM 3930 O O . ASN A 1 498 ? 5.992 18.622 8.449 1.00 55.47 498 ASN A O 1
ATOM 3934 N N . LYS A 1 499 ? 6.003 20.562 7.305 1.00 58.97 499 LYS A N 1
ATOM 3935 C CA . LYS A 1 499 ? 7.461 20.697 7.204 1.00 58.97 499 LYS A CA 1
ATOM 3936 C C . LYS A 1 499 ? 7.983 21.148 8.565 1.00 58.97 499 LYS A C 1
ATOM 3938 O O . LYS A 1 499 ? 8.343 22.312 8.752 1.00 58.97 499 LYS A O 1
ATOM 3943 N N . THR A 1 500 ? 7.919 20.262 9.551 1.00 69.19 500 THR A N 1
ATOM 3944 C CA . THR A 1 500 ? 8.634 20.494 10.786 1.00 69.19 500 THR A CA 1
ATOM 3945 C C . THR A 1 500 ? 10.117 20.443 10.472 1.00 69.19 500 THR A C 1
ATOM 3947 O O . THR A 1 500 ? 10.574 19.656 9.644 1.00 69.19 500 THR A O 1
ATOM 3950 N N . LYS A 1 501 ? 10.857 21.352 11.082 1.00 78.12 501 LYS A N 1
ATOM 3951 C CA . LYS A 1 501 ? 12.310 21.320 11.093 1.00 78.12 501 LYS A CA 1
ATOM 3952 C C . LYS A 1 501 ? 12.731 20.737 12.428 1.00 78.12 501 LYS A C 1
ATOM 3954 O O . LYS A 1 501 ? 12.063 20.960 13.442 1.00 78.12 501 LYS A O 1
ATOM 3959 N N . THR A 1 502 ? 13.812 19.982 12.410 1.00 85.81 502 THR A N 1
ATOM 3960 C CA . THR A 1 502 ? 14.282 19.259 13.582 1.00 85.81 502 THR A CA 1
ATOM 3961 C C . THR A 1 502 ? 15.322 20.103 14.302 1.00 85.81 502 THR A C 1
ATOM 3963 O O . THR A 1 502 ? 16.319 20.507 13.705 1.00 85.81 502 THR A O 1
ATOM 3966 N N . ILE A 1 503 ? 15.087 20.386 15.581 1.00 89.94 503 ILE A N 1
ATOM 3967 C CA . ILE A 1 503 ? 16.031 21.088 16.450 1.00 89.94 503 ILE A CA 1
ATOM 3968 C C . ILE A 1 503 ? 16.615 20.082 17.441 1.00 89.94 503 ILE A C 1
ATOM 3970 O O . ILE A 1 503 ? 15.880 19.522 18.251 1.00 89.94 503 ILE A O 1
ATOM 3974 N N . LEU A 1 504 ? 17.930 19.875 17.390 1.00 90.12 504 LEU A N 1
ATOM 3975 C CA . LEU A 1 504 ? 18.672 19.074 18.358 1.00 90.12 504 LEU A CA 1
ATOM 3976 C C . LEU A 1 504 ? 18.837 19.859 19.663 1.00 90.12 504 LEU A C 1
ATOM 3978 O O . LEU A 1 504 ? 19.352 20.981 19.661 1.00 90.12 504 LEU A O 1
ATOM 3982 N N . ILE A 1 505 ? 18.453 19.238 20.773 1.00 90.12 505 ILE A N 1
ATOM 3983 C CA . ILE A 1 505 ? 18.591 19.749 22.133 1.00 90.12 505 ILE A CA 1
ATOM 3984 C C . ILE A 1 505 ? 19.814 19.079 22.765 1.00 90.12 505 ILE A C 1
ATOM 3986 O O . ILE A 1 505 ? 19.780 17.921 23.168 1.00 90.12 505 ILE A O 1
ATOM 3990 N N . CYS A 1 506 ? 20.930 19.804 22.834 1.00 86.19 506 CYS A N 1
ATOM 3991 C CA . CYS A 1 506 ? 22.205 19.282 23.342 1.00 86.19 506 CYS A CA 1
ATOM 3992 C C . CYS A 1 506 ? 22.344 19.478 24.859 1.00 86.19 506 CYS A C 1
ATOM 3994 O O . CYS A 1 506 ? 23.359 19.992 25.324 1.00 86.19 506 CYS A O 1
ATOM 3996 N N . GLN A 1 507 ? 21.303 19.142 25.624 1.00 83.25 507 GLN A N 1
ATOM 3997 C CA . GLN A 1 507 ? 21.334 19.251 27.086 1.00 83.25 507 GLN A CA 1
ATOM 3998 C C . GLN A 1 507 ? 22.058 18.057 27.723 1.00 83.25 507 GLN A C 1
ATOM 4000 O O . GLN A 1 507 ? 22.808 18.225 28.682 1.00 83.25 507 GLN A O 1
ATOM 4005 N N . GLU A 1 508 ? 21.869 16.866 27.159 1.00 84.12 508 GLU A N 1
ATOM 4006 C CA . GLU A 1 508 ? 22.539 15.639 27.585 1.00 84.12 508 GLU A CA 1
ATOM 4007 C C . GLU A 1 508 ? 23.873 15.437 26.849 1.00 84.12 508 GLU A C 1
ATOM 4009 O O . GLU A 1 508 ? 24.015 15.784 25.672 1.00 84.12 508 GLU A O 1
ATOM 4014 N N . GLU A 1 509 ? 24.845 14.819 27.529 1.00 85.00 509 GLU A N 1
ATOM 4015 C CA . GLU A 1 509 ? 26.195 14.570 26.998 1.00 85.00 509 GLU A CA 1
ATOM 4016 C C . GLU A 1 509 ? 26.163 13.738 25.705 1.00 85.00 509 GLU A C 1
ATOM 4018 O O . GLU A 1 509 ? 26.857 14.041 24.730 1.00 85.00 509 GLU A O 1
ATOM 4023 N N . GLU A 1 510 ? 25.293 12.727 25.656 1.00 85.69 510 GLU A N 1
ATOM 4024 C CA . GLU A 1 510 ? 25.133 11.876 24.479 1.00 85.69 510 GLU A CA 1
ATOM 4025 C C . GLU A 1 510 ? 24.490 12.635 23.305 1.00 85.69 510 GLU A C 1
ATOM 4027 O O . GLU A 1 510 ? 24.964 12.531 22.169 1.00 85.69 510 GLU A O 1
ATOM 4032 N N . GLY A 1 511 ? 23.491 13.483 23.572 1.00 85.56 511 GLY A N 1
ATOM 4033 C CA . GLY A 1 511 ? 22.888 14.360 22.565 1.00 85.56 511 GLY A CA 1
ATOM 4034 C C . GLY A 1 511 ? 23.905 15.330 21.954 1.00 85.56 511 GLY A C 1
ATOM 4035 O O . GLY A 1 511 ? 23.968 15.482 20.730 1.00 85.56 511 GLY A O 1
ATOM 4036 N N . ALA A 1 512 ? 24.778 15.916 22.781 1.00 87.00 512 ALA A N 1
ATOM 4037 C CA . ALA A 1 512 ? 25.864 16.779 22.318 1.00 87.00 512 ALA A CA 1
ATOM 4038 C C . ALA A 1 512 ? 26.878 16.024 21.434 1.00 87.00 512 ALA A C 1
ATOM 4040 O O . ALA A 1 512 ? 27.281 16.521 20.378 1.00 87.00 512 ALA A O 1
ATOM 4041 N N . ARG A 1 513 ? 27.243 14.788 21.807 1.00 89.19 513 ARG A N 1
ATOM 4042 C CA . ARG A 1 513 ? 28.144 13.925 21.021 1.00 89.19 513 ARG A CA 1
ATOM 4043 C C . ARG A 1 513 ? 27.573 13.585 19.644 1.00 89.19 513 ARG A C 1
ATOM 4045 O O . ARG A 1 513 ? 28.308 13.532 18.653 1.00 89.19 513 ARG A O 1
ATOM 4052 N N . LEU A 1 514 ? 26.271 13.327 19.569 1.00 88.81 514 LEU A N 1
ATOM 4053 C CA . LEU A 1 514 ? 25.584 13.045 18.311 1.00 88.81 514 LEU A CA 1
ATOM 4054 C C . LEU A 1 514 ? 25.465 14.303 17.435 1.00 88.81 514 LEU A C 1
ATOM 4056 O O . LEU A 1 514 ? 25.671 14.217 16.221 1.00 88.81 514 LEU A O 1
ATOM 4060 N N . ALA A 1 515 ? 25.229 15.473 18.036 1.00 87.25 515 ALA A N 1
ATOM 4061 C CA . ALA A 1 515 ? 25.202 16.749 17.324 1.00 87.25 515 ALA A CA 1
ATOM 4062 C C . ALA A 1 515 ? 26.549 17.093 16.664 1.00 87.25 515 ALA A C 1
ATOM 4064 O O . ALA A 1 515 ? 26.561 17.557 15.527 1.00 87.25 515 ALA A O 1
ATOM 4065 N N . GLU A 1 516 ? 27.686 16.786 17.299 1.00 88.88 516 GLU A N 1
ATOM 4066 C CA . GLU A 1 516 ? 29.014 16.956 16.681 1.00 88.88 516 GLU A CA 1
ATOM 4067 C C . GLU A 1 516 ? 29.177 16.128 15.399 1.00 88.88 516 GLU A C 1
ATOM 4069 O O . GLU A 1 516 ? 29.634 16.627 14.370 1.00 88.88 516 GLU A O 1
ATOM 4074 N N . LYS A 1 517 ? 28.721 14.870 15.402 1.00 87.19 517 LYS A N 1
ATOM 4075 C CA . LYS A 1 517 ? 28.728 14.039 14.184 1.00 87.19 517 LYS A CA 1
ATOM 4076 C C . LYS A 1 517 ? 27.864 14.661 13.084 1.00 87.19 517 LYS A C 1
ATOM 4078 O O . LYS A 1 517 ? 28.244 14.627 11.913 1.00 87.19 517 LYS A O 1
ATOM 4083 N N . MET A 1 518 ? 26.730 15.256 13.456 1.00 86.81 518 MET A N 1
ATOM 4084 C CA . MET A 1 518 ? 25.864 15.976 12.524 1.00 86.81 518 MET A CA 1
ATOM 4085 C C . MET A 1 518 ? 26.532 17.259 11.989 1.00 86.81 518 MET A C 1
ATOM 4087 O O . MET A 1 518 ? 26.414 17.541 10.795 1.00 86.81 518 MET A O 1
ATOM 4091 N N . ARG A 1 519 ? 27.295 17.999 12.805 1.00 89.25 519 ARG A N 1
ATOM 4092 C CA . ARG A 1 519 ? 28.089 19.162 12.354 1.00 89.25 519 ARG A CA 1
ATOM 4093 C C . ARG A 1 519 ? 29.158 18.786 11.330 1.00 89.25 519 ARG A C 1
ATOM 4095 O O . ARG A 1 519 ? 29.383 19.529 10.382 1.00 89.25 519 ARG A O 1
ATOM 4102 N N . LEU A 1 520 ? 29.748 17.596 11.455 1.00 86.62 520 LEU A N 1
ATOM 4103 C CA . LEU A 1 520 ? 30.712 17.047 10.489 1.00 86.62 520 LEU A CA 1
ATOM 4104 C C . LEU A 1 520 ? 30.077 16.582 9.161 1.00 86.62 520 LEU A C 1
ATOM 4106 O O . LEU A 1 520 ? 30.769 16.029 8.308 1.00 86.62 520 LEU A O 1
ATOM 4110 N N . GLY A 1 521 ? 28.766 16.772 8.975 1.00 79.75 521 GLY A N 1
ATOM 4111 C CA . GLY A 1 521 ? 28.050 16.399 7.752 1.00 79.75 521 GLY A CA 1
ATOM 4112 C C . GLY A 1 521 ? 27.694 14.912 7.647 1.00 79.75 521 GLY A C 1
ATOM 4113 O O . GLY A 1 521 ? 27.208 14.473 6.606 1.00 79.75 521 GLY A O 1
ATOM 4114 N N . LEU A 1 522 ? 27.891 14.117 8.707 1.00 77.06 522 LEU A N 1
ATOM 4115 C CA . LEU A 1 522 ? 27.489 12.709 8.711 1.00 77.06 522 LEU A CA 1
ATOM 4116 C C . LEU A 1 522 ? 25.960 12.599 8.784 1.00 77.06 522 LEU A C 1
ATOM 4118 O O . LEU A 1 522 ? 25.324 13.218 9.635 1.00 77.06 522 LEU A O 1
ATOM 4122 N N . ARG A 1 523 ? 25.360 11.800 7.896 1.00 78.31 523 ARG A N 1
ATOM 4123 C CA . ARG A 1 523 ? 23.899 11.596 7.797 1.00 78.31 523 ARG A CA 1
ATOM 4124 C C . ARG A 1 523 ? 23.547 10.122 7.568 1.00 78.31 523 ARG A C 1
ATOM 4126 O O . ARG A 1 523 ? 22.832 9.769 6.636 1.00 78.31 523 ARG A O 1
ATOM 4133 N N . THR A 1 524 ? 24.102 9.221 8.378 1.00 73.25 524 THR A N 1
ATOM 4134 C CA . THR A 1 524 ? 23.770 7.789 8.272 1.00 73.25 524 THR A CA 1
ATOM 4135 C C . THR A 1 524 ? 22.400 7.502 8.895 1.00 73.25 524 THR A C 1
ATOM 4137 O O . THR A 1 524 ? 22.004 8.168 9.850 1.00 73.25 524 THR A O 1
ATOM 4140 N N . ARG A 1 525 ? 21.678 6.479 8.403 1.00 61.62 525 ARG A N 1
ATOM 4141 C CA . ARG A 1 525 ? 20.367 6.078 8.967 1.00 61.62 525 ARG A CA 1
ATOM 4142 C C . ARG A 1 525 ? 20.439 5.803 10.476 1.00 61.62 525 ARG A C 1
ATOM 4144 O O . ARG A 1 525 ? 19.552 6.221 11.208 1.00 61.62 525 ARG A O 1
ATOM 4151 N N . LYS A 1 526 ? 21.510 5.140 10.931 1.00 72.56 526 LYS A N 1
ATOM 4152 C CA . LYS A 1 526 ? 21.766 4.855 12.353 1.00 72.56 526 LYS A CA 1
ATOM 4153 C C . LYS A 1 526 ? 21.927 6.148 13.160 1.00 72.56 526 LYS A C 1
ATOM 4155 O O . LYS A 1 526 ? 21.225 6.323 14.142 1.00 72.56 526 LYS A O 1
ATOM 4160 N N . LEU A 1 527 ? 22.751 7.089 12.684 1.00 74.00 527 LEU A N 1
ATOM 4161 C CA . LEU A 1 527 ? 22.954 8.378 13.353 1.00 74.00 527 LEU A CA 1
ATOM 4162 C C . LEU A 1 527 ? 21.661 9.197 13.443 1.00 74.00 527 LEU A C 1
ATOM 4164 O O . LEU A 1 527 ? 21.362 9.723 14.505 1.00 74.00 527 LEU A O 1
ATOM 4168 N N . LEU A 1 528 ? 20.890 9.289 12.355 1.00 75.06 528 LEU A N 1
ATOM 4169 C CA . LEU A 1 528 ? 19.620 10.023 12.351 1.00 75.06 528 LEU A CA 1
ATOM 4170 C C . LEU A 1 528 ? 18.603 9.426 13.335 1.00 75.06 528 LEU A C 1
ATOM 4172 O O . LEU A 1 528 ? 17.857 10.172 13.962 1.00 75.06 528 LEU A O 1
ATOM 4176 N N . ARG A 1 529 ? 18.602 8.097 13.496 1.00 72.38 529 ARG A N 1
ATOM 4177 C CA . ARG A 1 529 ? 17.779 7.406 14.494 1.00 72.38 529 ARG A CA 1
ATOM 4178 C C . ARG A 1 529 ? 18.231 7.731 15.917 1.00 72.38 529 ARG A C 1
ATOM 4180 O O . ARG A 1 529 ? 17.401 8.107 16.732 1.00 72.38 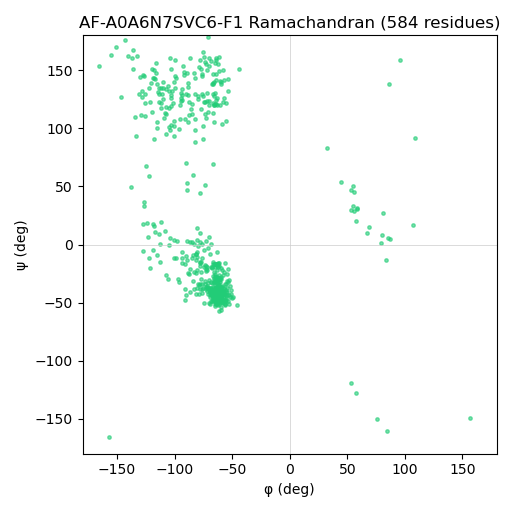529 ARG A O 1
ATOM 4187 N N . ASP A 1 530 ? 19.529 7.629 16.194 1.00 76.19 530 ASP A N 1
ATOM 4188 C CA . ASP A 1 530 ? 20.084 7.886 17.529 1.00 76.19 530 ASP A CA 1
ATOM 4189 C C . ASP A 1 530 ? 19.871 9.358 17.947 1.00 76.19 530 ASP A C 1
ATOM 4191 O O . ASP A 1 530 ? 19.531 9.648 19.092 1.00 76.19 530 ASP A O 1
ATOM 4195 N N . VAL A 1 531 ? 19.998 10.294 16.996 1.00 81.88 531 VAL A N 1
ATOM 4196 C CA . VAL A 1 531 ? 19.733 11.734 17.181 1.00 81.88 531 VAL A CA 1
ATOM 4197 C C . VAL A 1 531 ? 18.258 12.018 17.497 1.00 81.88 531 VAL A C 1
ATOM 4199 O O . VAL A 1 531 ? 17.969 12.992 18.191 1.00 81.88 531 VAL A O 1
ATOM 4202 N N . GLY A 1 532 ? 17.328 11.175 17.033 1.00 77.81 532 GLY A N 1
ATOM 4203 C CA . GLY A 1 532 ? 15.883 11.366 17.196 1.00 77.81 532 GLY A CA 1
ATOM 4204 C C . GLY A 1 532 ? 15.431 11.534 18.650 1.00 77.81 532 GLY A C 1
ATOM 4205 O O . GLY A 1 532 ? 14.546 12.343 18.915 1.00 77.81 532 GLY A O 1
ATOM 4206 N N . ASN A 1 533 ? 16.097 10.860 19.593 1.00 79.44 533 ASN A N 1
ATOM 4207 C CA . ASN A 1 533 ? 15.799 10.943 21.029 1.00 79.44 533 ASN A CA 1
ATOM 4208 C C . ASN A 1 533 ? 16.118 12.315 21.646 1.00 79.44 533 ASN A C 1
ATOM 4210 O O . ASN A 1 533 ? 15.600 12.651 22.704 1.00 79.44 533 ASN A O 1
ATOM 4214 N N . TYR A 1 534 ? 16.951 13.111 20.976 1.00 87.25 534 TYR A N 1
ATOM 4215 C CA . TYR A 1 534 ? 17.434 14.412 21.445 1.00 87.25 534 TYR A CA 1
ATOM 4216 C C . TYR A 1 534 ? 16.873 15.564 20.611 1.00 87.25 534 TYR A C 1
ATOM 4218 O O . TYR A 1 534 ? 17.457 16.645 20.556 1.00 87.25 534 TYR A O 1
ATOM 4226 N N . CYS A 1 535 ? 15.780 15.331 19.887 1.00 86.31 535 CYS A N 1
ATOM 4227 C CA . CYS A 1 535 ? 15.241 16.272 18.920 1.00 86.31 535 CYS A CA 1
ATOM 4228 C C . CYS A 1 535 ? 13.836 16.742 19.272 1.00 86.31 535 CYS A C 1
ATOM 4230 O O . CYS A 1 535 ? 12.972 15.961 19.657 1.00 86.31 535 CYS A O 1
ATOM 4232 N N . VAL A 1 536 ? 13.574 18.018 18.997 1.00 83.88 536 VAL A N 1
ATOM 4233 C CA . VAL A 1 536 ? 12.227 18.587 18.982 1.00 83.88 536 VAL A CA 1
ATOM 4234 C C . VAL A 1 536 ? 11.884 19.004 17.559 1.00 83.88 536 VAL A C 1
ATOM 4236 O O . VAL A 1 536 ? 12.650 19.695 16.886 1.00 83.88 536 VAL A O 1
ATOM 4239 N N . SER A 1 537 ? 10.708 18.596 17.092 1.00 81.31 537 SER A N 1
ATOM 4240 C CA . SER A 1 537 ? 10.161 19.041 15.811 1.00 81.31 537 SER A CA 1
ATOM 4241 C C . SER A 1 537 ? 9.377 20.336 15.994 1.00 81.31 537 SER A C 1
ATOM 4243 O O . SER A 1 537 ? 8.405 20.374 16.744 1.00 81.31 537 SER A O 1
ATOM 4245 N N . VAL A 1 538 ? 9.763 21.390 15.275 1.00 80.25 538 VAL A N 1
ATOM 4246 C CA . VAL A 1 538 ? 9.061 22.684 15.284 1.00 80.25 538 VAL A CA 1
ATOM 4247 C C . VAL A 1 538 ? 8.521 23.035 13.910 1.00 80.25 538 VAL A C 1
ATOM 4249 O O . VAL A 1 538 ? 9.111 22.683 12.891 1.00 80.25 538 VAL A O 1
ATOM 4252 N N . TYR A 1 539 ? 7.418 23.777 13.851 1.00 76.94 539 TYR A N 1
ATOM 4253 C CA . TYR A 1 539 ? 6.868 24.248 12.583 1.00 76.94 539 TYR A CA 1
ATOM 4254 C C . TYR A 1 539 ? 7.826 25.209 11.875 1.00 76.94 539 TYR A C 1
ATOM 4256 O O . TYR A 1 539 ? 8.491 26.017 12.516 1.00 76.94 539 TYR A O 1
ATOM 4264 N N . GLU A 1 540 ? 7.843 25.191 10.537 1.00 78.94 540 GLU A N 1
ATOM 4265 C CA . GLU A 1 540 ? 8.733 26.036 9.724 1.00 78.94 540 GLU A CA 1
ATOM 4266 C C . GLU A 1 540 ? 8.663 27.529 10.095 1.00 78.94 540 GLU A C 1
ATOM 4268 O O . GLU A 1 540 ? 9.673 28.231 10.073 1.00 78.94 540 GLU A O 1
ATOM 4273 N N . LYS A 1 541 ? 7.477 28.028 10.462 1.00 78.31 541 LYS A N 1
ATOM 4274 C CA . LYS A 1 541 ? 7.300 29.415 10.905 1.00 78.31 541 LYS A CA 1
ATOM 4275 C C . LYS A 1 541 ? 8.044 29.701 12.213 1.00 78.31 541 LYS A C 1
ATOM 4277 O O . LYS A 1 541 ? 8.711 30.729 12.308 1.00 78.31 541 LYS A O 1
ATOM 4282 N N . ASP A 1 542 ? 7.934 28.802 13.182 1.00 82.94 542 ASP A N 1
ATOM 4283 C CA . ASP A 1 542 ? 8.564 28.941 14.495 1.00 82.94 542 ASP A CA 1
ATOM 4284 C C . ASP A 1 542 ? 10.072 28.714 14.387 1.00 82.94 542 ASP A C 1
ATOM 4286 O O . ASP A 1 542 ? 10.852 29.483 14.939 1.00 82.94 542 ASP A O 1
ATOM 4290 N N . PHE A 1 543 ? 10.495 27.755 13.559 1.00 84.62 543 PHE A N 1
ATOM 4291 C CA . PHE A 1 543 ? 11.896 27.569 13.188 1.00 84.62 543 PHE A CA 1
ATOM 4292 C C . PHE A 1 543 ? 12.496 28.844 12.590 1.00 84.62 543 PHE A C 1
ATOM 4294 O O . PHE A 1 543 ? 13.555 29.292 13.021 1.00 84.62 543 PHE A O 1
ATOM 4301 N N . LYS A 1 544 ? 11.809 29.473 11.623 1.00 84.94 544 LYS A N 1
ATOM 4302 C CA . LYS A 1 544 ? 12.249 30.747 11.031 1.00 84.94 544 LYS A CA 1
ATOM 4303 C C . LYS A 1 544 ? 12.325 31.859 12.073 1.00 84.94 544 LYS A C 1
ATOM 4305 O O . LYS A 1 544 ? 13.252 32.659 12.005 1.00 84.94 544 LYS A O 1
ATOM 4310 N N . ALA A 1 545 ? 11.393 31.912 13.023 1.00 84.25 545 ALA A N 1
ATOM 4311 C CA . ALA A 1 545 ? 11.410 32.900 14.098 1.00 84.25 545 ALA A CA 1
ATOM 4312 C C . ALA A 1 545 ? 12.598 32.692 15.054 1.00 84.25 545 ALA A C 1
ATOM 4314 O O . ALA A 1 545 ? 13.329 33.640 15.328 1.00 84.25 545 ALA A O 1
ATOM 4315 N N . LEU A 1 546 ? 12.841 31.454 15.493 1.00 86.81 546 LEU A N 1
ATOM 4316 C CA . LEU A 1 546 ? 13.982 31.089 16.339 1.00 86.81 546 LEU A CA 1
ATOM 4317 C C . LEU A 1 546 ? 15.322 31.327 15.626 1.00 86.81 546 LEU A C 1
ATOM 4319 O O . LEU A 1 546 ? 16.251 31.869 16.223 1.00 86.81 546 LEU A O 1
ATOM 4323 N N . ASN A 1 547 ? 15.412 30.980 14.339 1.00 87.81 547 ASN A N 1
ATOM 4324 C CA . ASN A 1 547 ? 16.599 31.233 13.526 1.00 87.81 547 ASN A CA 1
ATOM 4325 C C . ASN A 1 547 ? 16.848 32.739 13.340 1.00 87.81 547 ASN A C 1
ATOM 4327 O O . ASN A 1 547 ? 17.969 33.203 13.511 1.00 87.81 547 ASN A O 1
ATOM 4331 N N . ALA A 1 548 ? 15.800 33.522 13.052 1.00 84.50 548 ALA A N 1
ATOM 4332 C CA . ALA A 1 548 ? 15.899 34.978 12.935 1.00 84.50 548 ALA A CA 1
ATOM 4333 C C . ALA A 1 548 ? 16.301 35.655 14.257 1.00 84.50 548 ALA A C 1
ATOM 4335 O O . ALA A 1 548 ? 16.956 36.691 14.232 1.00 84.50 548 ALA A O 1
ATOM 4336 N N . ALA A 1 549 ? 15.947 35.057 15.397 1.00 84.62 549 ALA A N 1
ATOM 4337 C CA . ALA A 1 549 ? 16.384 35.484 16.724 1.00 84.62 549 ALA A CA 1
ATOM 4338 C C . ALA A 1 549 ? 17.800 34.990 17.094 1.00 84.62 549 ALA A C 1
ATOM 4340 O O . ALA A 1 549 ? 18.232 35.179 18.227 1.00 84.62 549 ALA A O 1
ATOM 4341 N N . GLY A 1 550 ? 18.515 34.317 16.183 1.00 86.25 550 GLY A N 1
ATOM 4342 C CA . GLY A 1 550 ? 19.867 33.807 16.425 1.00 86.25 550 GLY A CA 1
ATOM 4343 C C . GLY A 1 550 ? 19.939 32.650 17.425 1.00 86.25 550 GLY A C 1
ATOM 4344 O O . GLY A 1 550 ? 21.023 32.330 17.900 1.00 86.25 550 GLY A O 1
ATOM 4345 N N . LYS A 1 551 ? 18.809 32.006 17.748 1.00 89.75 551 LYS A N 1
ATOM 4346 C CA . LYS A 1 551 ? 18.722 30.932 18.756 1.00 89.75 551 LYS A CA 1
ATOM 4347 C C . LYS A 1 551 ? 19.147 29.561 18.221 1.00 89.75 551 LYS A C 1
ATOM 4349 O O . LYS A 1 551 ? 19.363 28.638 19.004 1.00 89.75 551 LYS A O 1
ATOM 4354 N N . LEU A 1 552 ? 19.271 29.428 16.901 1.00 92.50 552 LEU A N 1
ATOM 4355 C CA . LEU A 1 552 ? 19.575 28.172 16.217 1.00 92.50 552 LEU A CA 1
ATOM 4356 C C . LEU A 1 552 ? 20.927 28.228 15.498 1.00 92.50 552 LEU A C 1
ATOM 4358 O O . LEU A 1 552 ? 21.365 29.266 14.999 1.00 92.50 552 LEU A O 1
ATOM 4362 N N . GLU A 1 553 ? 21.591 27.084 15.437 1.00 92.69 553 GLU A N 1
ATOM 4363 C CA . GLU A 1 553 ? 22.695 26.791 14.529 1.00 92.69 553 GLU A CA 1
ATOM 4364 C C . GLU A 1 553 ? 22.156 25.873 13.430 1.00 92.69 553 GLU A C 1
ATOM 4366 O O . GLU A 1 553 ? 21.952 24.684 13.656 1.00 92.69 553 GLU A O 1
ATOM 4371 N N . VAL A 1 554 ? 21.862 26.425 12.253 1.00 90.75 554 VAL A N 1
ATOM 4372 C CA . VAL A 1 554 ? 21.327 25.642 11.129 1.00 90.75 554 VAL A CA 1
ATOM 4373 C C . VAL A 1 554 ? 22.441 24.785 10.535 1.00 90.75 554 VAL A C 1
ATOM 4375 O O . VAL A 1 554 ? 23.462 25.321 10.110 1.00 90.75 554 VAL A O 1
ATOM 4378 N N . LEU A 1 555 ? 22.235 23.468 10.505 1.00 85.94 555 LEU A N 1
ATOM 4379 C CA . LEU A 1 555 ? 23.195 22.515 9.948 1.00 85.94 555 LEU A CA 1
ATOM 4380 C C . LEU A 1 555 ? 22.936 22.273 8.460 1.00 85.94 555 LEU A C 1
ATOM 4382 O O . LEU A 1 555 ? 23.870 22.218 7.666 1.00 85.94 555 LEU A O 1
ATOM 4386 N N . ASP A 1 556 ? 21.667 22.111 8.089 1.00 81.06 556 ASP A N 1
ATOM 4387 C CA . ASP A 1 556 ? 21.222 21.890 6.715 1.00 81.06 556 ASP A CA 1
ATOM 4388 C C . ASP A 1 556 ? 19.753 22.314 6.545 1.00 81.06 556 ASP A C 1
ATOM 4390 O O . ASP A 1 556 ? 19.196 23.040 7.372 1.00 81.06 556 ASP A O 1
ATOM 4394 N N . GLU A 1 557 ? 19.121 21.903 5.443 1.00 71.81 557 GLU A N 1
ATOM 4395 C CA . GLU A 1 557 ? 17.725 22.238 5.196 1.00 71.81 557 GLU A CA 1
ATOM 4396 C C . GLU A 1 557 ? 16.781 21.670 6.259 1.00 71.81 557 GLU A C 1
ATOM 4398 O O . GLU A 1 557 ? 15.758 22.295 6.502 1.00 71.81 557 GLU A O 1
ATOM 4403 N N . GLU A 1 558 ? 17.063 20.537 6.899 1.00 73.62 558 GLU A N 1
ATOM 4404 C CA . GLU A 1 558 ? 16.144 19.838 7.808 1.00 73.62 558 GLU A CA 1
ATOM 4405 C C . GLU A 1 558 ? 16.509 19.983 9.290 1.00 73.62 558 GLU A C 1
ATOM 4407 O O . GLU A 1 558 ? 15.603 19.994 10.130 1.00 73.62 558 GLU A O 1
ATOM 4412 N N . PHE A 1 559 ? 17.795 20.142 9.610 1.00 84.12 559 PHE A N 1
ATOM 4413 C CA . PHE A 1 559 ? 18.313 20.098 10.976 1.00 84.12 559 PHE A CA 1
ATOM 4414 C C . PHE A 1 559 ? 18.946 21.415 11.436 1.00 84.12 559 PHE A C 1
ATOM 4416 O O . PHE A 1 559 ? 19.689 22.080 10.709 1.00 84.12 559 PHE A O 1
ATOM 4423 N N . ALA A 1 560 ? 18.725 21.744 12.707 1.00 90.31 560 ALA A N 1
ATOM 4424 C CA . ALA A 1 560 ? 19.471 22.758 13.441 1.00 90.31 560 ALA A CA 1
ATOM 4425 C C . ALA A 1 560 ? 19.807 22.280 14.855 1.00 90.31 560 ALA A C 1
ATOM 4427 O O . ALA A 1 560 ? 19.153 21.387 15.383 1.00 90.31 560 ALA A O 1
ATOM 4428 N N . VAL A 1 561 ? 20.790 22.906 15.493 1.00 92.50 561 VAL A N 1
ATOM 4429 C CA . VAL A 1 561 ? 21.098 22.714 16.913 1.00 92.50 561 VAL A CA 1
ATOM 4430 C C . VAL A 1 561 ? 20.622 23.928 17.705 1.00 92.50 561 VAL A C 1
ATOM 4432 O O . VAL A 1 561 ? 20.808 25.071 17.278 1.00 92.50 561 VAL A O 1
ATOM 4435 N N . LEU A 1 562 ? 19.994 23.695 18.857 1.00 92.50 562 LEU A N 1
ATOM 4436 C CA . LEU A 1 562 ? 19.638 24.761 19.787 1.00 92.50 562 LEU A CA 1
ATOM 4437 C C . LEU A 1 562 ? 20.911 25.323 20.431 1.00 92.50 562 LEU A C 1
ATOM 4439 O O . LEU A 1 562 ? 21.677 24.581 21.040 1.00 92.50 562 LEU A O 1
ATOM 4443 N N . ARG A 1 563 ? 21.143 26.635 20.306 1.00 87.31 563 ARG A N 1
ATOM 4444 C CA . ARG A 1 563 ? 22.352 27.274 20.857 1.00 87.31 563 ARG A CA 1
ATOM 4445 C C . ARG A 1 563 ? 22.295 27.461 22.368 1.00 87.31 563 ARG A C 1
ATOM 4447 O O . ARG A 1 563 ? 23.319 27.327 23.025 1.00 87.31 563 ARG A O 1
ATOM 4454 N N . ASN A 1 564 ? 21.120 27.810 22.896 1.00 83.69 564 ASN A N 1
ATOM 4455 C CA . ASN A 1 564 ? 20.901 27.971 24.330 1.00 83.69 564 ASN A CA 1
ATOM 4456 C C . ASN A 1 564 ? 19.901 26.921 24.824 1.00 83.69 564 ASN A C 1
ATOM 4458 O O . ASN A 1 564 ? 18.701 27.050 24.580 1.00 83.69 564 ASN A O 1
ATOM 4462 N N . CYS A 1 565 ? 20.403 25.909 25.529 1.00 80.62 565 CYS A N 1
ATOM 4463 C CA . CYS A 1 565 ? 19.598 24.825 26.087 1.00 80.62 565 CYS A CA 1
ATOM 4464 C C . CYS A 1 565 ? 18.639 25.288 27.199 1.00 80.62 565 CYS A C 1
ATOM 4466 O O . CYS A 1 565 ? 17.669 24.591 27.452 1.00 80.62 565 CYS A O 1
ATOM 4468 N N . GLU A 1 566 ? 18.821 26.476 27.793 1.00 79.19 566 GLU A N 1
ATOM 4469 C CA . GLU A 1 566 ? 17.861 27.064 28.751 1.00 79.19 566 GLU A CA 1
ATOM 4470 C C . GLU A 1 566 ? 16.501 27.389 28.111 1.00 79.19 566 GLU A C 1
ATOM 4472 O O . GLU A 1 566 ? 15.504 27.580 28.803 1.00 79.19 566 GLU A O 1
ATOM 4477 N N . LEU A 1 567 ? 16.441 27.446 26.775 1.00 80.44 567 LEU A N 1
ATOM 4478 C CA . LEU A 1 567 ? 15.191 27.576 26.026 1.00 80.44 567 LEU A CA 1
ATOM 4479 C C . LEU A 1 567 ? 14.420 26.255 25.932 1.00 80.44 567 LEU A C 1
ATOM 4481 O O . LEU A 1 567 ? 13.389 26.212 25.269 1.00 80.44 567 LEU A O 1
ATOM 4485 N N . TYR A 1 568 ? 14.908 25.184 26.549 1.00 83.06 568 TYR A N 1
ATOM 4486 C CA . TYR A 1 568 ? 14.224 23.910 26.663 1.00 83.06 568 TYR A CA 1
ATOM 4487 C C . TYR A 1 568 ? 14.077 23.545 28.142 1.00 83.06 568 TYR A C 1
ATOM 4489 O O . TYR A 1 568 ? 15.011 23.671 28.929 1.00 83.06 568 TYR A O 1
ATOM 4497 N N . SER A 1 569 ? 12.887 23.096 28.521 1.00 78.00 569 SER A N 1
ATOM 4498 C CA . SER A 1 569 ? 12.589 22.577 29.854 1.00 78.00 569 SER A CA 1
ATOM 4499 C C . SER A 1 569 ? 11.886 21.234 29.716 1.00 78.00 569 SER A C 1
ATOM 4501 O O . SER A 1 569 ? 11.071 21.058 28.813 1.00 78.00 569 SER A O 1
ATOM 4503 N N . GLU A 1 570 ? 12.158 20.298 30.623 1.00 72.50 570 GLU A N 1
ATOM 4504 C CA . GLU A 1 570 ? 11.465 19.004 30.651 1.00 72.50 570 GLU A CA 1
ATOM 4505 C C . GLU A 1 570 ? 9.954 19.150 30.905 1.00 72.50 570 GLU A C 1
ATOM 4507 O O . GLU A 1 570 ? 9.169 18.357 30.390 1.00 72.50 570 GLU A O 1
ATOM 4512 N N . ASP A 1 571 ? 9.529 20.194 31.628 1.00 64.88 571 ASP A N 1
ATOM 4513 C CA . ASP A 1 571 ? 8.126 20.393 32.015 1.00 64.88 571 ASP A CA 1
ATOM 4514 C C . ASP A 1 571 ? 7.262 20.981 30.887 1.00 64.88 571 ASP A C 1
ATOM 4516 O O . ASP A 1 571 ? 6.066 20.695 30.793 1.00 64.88 571 ASP A O 1
ATOM 4520 N N . VAL A 1 572 ? 7.843 21.843 30.042 1.00 70.38 572 VAL A N 1
ATOM 4521 C CA . VAL A 1 572 ? 7.102 22.625 29.027 1.00 70.38 572 VAL A CA 1
ATOM 4522 C C . VAL A 1 572 ? 7.652 22.491 27.603 1.00 70.38 572 VAL A C 1
ATOM 4524 O O . VAL A 1 572 ? 7.037 22.985 26.657 1.00 70.38 572 VAL A O 1
ATOM 4527 N N . GLY A 1 573 ? 8.779 21.802 27.427 1.00 80.62 573 GLY A N 1
ATOM 4528 C CA . GLY A 1 573 ? 9.461 21.626 26.148 1.00 80.62 573 GLY A CA 1
ATOM 4529 C C . GLY A 1 573 ? 10.221 22.872 25.686 1.00 80.62 573 GLY A C 1
ATOM 4530 O O . GLY A 1 573 ? 10.727 23.661 26.485 1.00 80.62 573 GLY A O 1
ATOM 4531 N N . LEU A 1 574 ? 10.329 23.036 24.364 1.00 82.12 574 LEU A N 1
ATOM 4532 C CA . LEU A 1 574 ? 11.025 24.162 23.740 1.00 82.12 574 LEU A CA 1
ATOM 4533 C C . LEU A 1 574 ? 10.195 25.453 23.837 1.00 82.12 574 LEU A C 1
ATOM 4535 O O . LEU A 1 574 ? 9.089 25.546 23.304 1.00 82.12 574 LEU A O 1
ATOM 4539 N N . ILE A 1 575 ? 10.773 26.481 24.447 1.00 79.88 575 ILE A N 1
ATOM 4540 C CA . ILE A 1 575 ? 10.169 27.796 24.643 1.00 79.88 575 ILE A CA 1
ATOM 4541 C C . ILE A 1 575 ? 10.349 28.636 23.375 1.00 79.88 575 ILE A C 1
ATOM 4543 O O . ILE A 1 575 ? 11.435 29.129 23.053 1.00 79.88 575 ILE A O 1
ATOM 4547 N N . ILE A 1 576 ? 9.246 28.840 22.655 1.00 73.31 576 ILE A N 1
ATOM 4548 C CA . ILE A 1 576 ? 9.191 29.658 21.439 1.00 73.31 576 ILE A CA 1
ATOM 4549 C C . ILE A 1 576 ? 8.856 31.101 21.831 1.00 73.31 576 ILE A C 1
ATOM 4551 O O . ILE A 1 576 ? 7.759 31.593 21.576 1.00 73.31 576 ILE A O 1
ATOM 4555 N N . ASP A 1 577 ? 9.800 31.788 22.474 1.00 63.09 577 ASP A N 1
ATOM 4556 C CA . ASP A 1 577 ? 9.692 33.234 22.671 1.00 63.09 577 ASP A CA 1
ATOM 4557 C C . ASP A 1 577 ? 10.467 33.954 21.564 1.00 63.09 577 ASP A C 1
ATOM 4559 O O . ASP A 1 577 ? 11.697 33.894 21.492 1.00 63.09 577 ASP A O 1
ATOM 4563 N N . ALA A 1 578 ? 9.745 34.571 20.638 1.00 52.66 578 ALA A N 1
ATOM 4564 C CA . ALA A 1 578 ? 10.310 35.392 19.576 1.00 52.66 578 ALA A CA 1
ATOM 4565 C C . ALA A 1 578 ? 9.708 36.796 19.666 1.00 52.66 578 ALA A C 1
ATOM 4567 O O . ALA A 1 578 ? 9.053 37.276 18.734 1.00 52.66 578 ALA A O 1
ATOM 4568 N N . SER A 1 579 ? 9.903 37.456 20.808 1.00 44.62 579 SER A N 1
ATOM 4569 C CA . SER A 1 579 ? 9.783 38.906 20.884 1.00 44.62 579 SER A CA 1
ATOM 4570 C C . SER A 1 579 ? 10.724 39.522 19.838 1.00 44.62 579 SER A C 1
ATOM 4572 O O . SER A 1 579 ? 11.915 39.223 19.745 1.00 44.62 579 SER A O 1
ATOM 4574 N N . ARG A 1 580 ? 10.155 40.318 18.927 1.00 39.38 580 ARG A N 1
ATOM 4575 C CA . ARG A 1 580 ? 10.924 41.011 17.892 1.00 39.38 580 ARG A CA 1
ATOM 4576 C C . ARG A 1 580 ? 11.840 42.038 18.559 1.00 39.38 580 ARG A C 1
ATOM 4578 O O . ARG A 1 580 ? 11.369 43.115 18.904 1.00 39.38 580 ARG A O 1
ATOM 4585 N N . GLY A 1 581 ? 13.130 41.728 18.608 1.00 43.00 581 GLY A N 1
ATOM 4586 C CA . GLY A 1 581 ? 14.201 42.714 18.701 1.00 43.00 581 GLY A CA 1
ATOM 4587 C C . GLY A 1 581 ? 14.912 42.763 20.044 1.00 43.00 581 GLY A C 1
ATOM 4588 O O . GLY A 1 581 ? 14.577 43.601 20.868 1.00 43.00 581 GLY A O 1
ATOM 4589 N N . ASP A 1 582 ? 15.988 41.991 20.162 1.00 33.22 582 ASP A N 1
ATOM 4590 C CA . ASP A 1 582 ? 17.160 42.435 20.911 1.00 33.22 582 ASP A CA 1
ATOM 4591 C C . ASP A 1 582 ? 18.221 42.834 19.883 1.00 33.22 582 ASP A C 1
ATOM 4593 O O . ASP A 1 582 ? 18.890 42.002 19.268 1.00 33.22 582 ASP A O 1
ATOM 4597 N N . ALA A 1 583 ? 18.311 44.136 19.617 1.00 29.91 583 ALA A N 1
ATOM 4598 C CA . ALA A 1 583 ? 19.436 44.697 18.890 1.00 29.91 583 ALA A CA 1
ATOM 4599 C C . ALA A 1 583 ? 20.648 44.684 19.828 1.00 29.91 583 ALA A C 1
ATOM 4601 O O . ALA A 1 583 ? 20.702 45.455 20.785 1.00 29.91 583 ALA A O 1
ATOM 4602 N N . VAL A 1 584 ? 21.621 43.817 19.554 1.00 32.22 584 VAL A N 1
ATOM 4603 C CA . VAL A 1 584 ? 22.942 43.907 20.180 1.00 32.22 584 VAL A CA 1
ATOM 4604 C C . VAL A 1 584 ? 23.676 45.062 19.499 1.00 32.22 584 VAL A C 1
ATOM 4606 O O . VAL A 1 584 ? 24.127 44.936 18.362 1.00 32.22 584 VAL A O 1
ATOM 4609 N N . PHE A 1 585 ? 23.739 46.213 20.165 1.00 29.06 585 PHE A N 1
ATOM 4610 C CA . PHE A 1 585 ? 24.676 47.272 19.795 1.00 29.06 585 PHE A CA 1
ATOM 4611 C C . PHE A 1 585 ? 26.056 46.900 20.351 1.00 29.06 585 PHE A C 1
ATOM 4613 O O . PHE A 1 585 ? 26.164 46.557 21.528 1.00 29.06 585 PHE A O 1
ATOM 4620 N N . TYR A 1 586 ? 27.069 46.915 19.478 1.00 38.03 586 TYR A N 1
ATOM 4621 C CA . TYR A 1 586 ? 28.478 46.707 19.832 1.00 38.03 586 TYR A CA 1
ATOM 4622 C C . TYR A 1 586 ? 29.034 47.843 20.688 1.00 38.03 586 TYR A C 1
ATOM 4624 O O . TYR A 1 586 ? 28.657 49.010 20.422 1.00 38.03 586 TYR A O 1
#

Radius of gyration: 26.58 Å; Cα contacts (8 Å, |Δi|>4): 980; chains: 1; bounding box: 61×69×65 Å

pLDDT: mean 85.56, std 12.98, range [29.06, 98.62]

Secondary structure (DSSP, 8-state):
-PPPEEEE-TTS--EEEHHHHHHHHHHHHHHHHHTTT-HHHHHHHHHHTTGGGGSHHHHHHTTT------HHHHHHHHHHTT-HHHHHHHHHTTT-SPB---TTPPTT-SSHHHHHTSPPPP-GGGGGT-PPPP-PPP-----TTSHHHHHHHHHHHHHHHHHHHHHHHHHHHTTT---PPPPPPHHHHHHHHHHHHHHHHT---TTSHHHHHHHHHHHHHHHHTS-SSEEEEE--TTS-HHHHHHHHHHHHHHHTT-SEEEEEES-GGGHHHHHHHHHHHH-TTTEEEESTT---SSHHHHHHHHHHHHHT-SSEEEEEHHHHHHHHT--SHHHHTTGGGGTTEEEEETTGGGS-GGGHHHHHHHHHHHHHHS--EEEEEESS---GGGTS-TT--EEESS---GGGPPP--------TT----HHHHHHHHHHHHHHHH-S-TTSHHHHHHHHHHHHHTTGGGGSTT-HHHHHHTHHHHT--BHHHHHHH--SS---EEEEE-TTSHHHHHHHHHHHTT---HHHHHHHHTTEEEEEHHHHHHHHHTT-EEE-SSSEEEES-GGGEETTTEE-----S------

Solvent-accessible surface area (backbone atoms only — not comparable to full-atom values): 31768 Å² total; per-residue (Å²): 130,87,87,49,54,66,46,66,35,95,85,64,82,48,75,40,38,38,71,55,53,23,48,51,13,9,53,44,2,13,58,49,25,41,61,54,71,32,28,49,52,11,23,38,35,19,56,29,27,57,41,20,39,48,12,68,64,40,56,48,23,77,88,71,42,67,94,65,90,25,36,52,47,23,14,39,61,30,42,79,70,68,38,50,58,50,15,47,30,21,53,7,55,88,83,15,39,40,30,23,62,49,95,85,49,53,63,61,41,83,25,50,44,7,41,67,57,38,90,74,76,69,26,73,67,39,67,83,80,50,78,87,68,72,71,76,86,69,86,67,65,63,53,90,86,27,14,44,45,52,55,50,47,32,48,36,46,29,6,18,33,38,38,18,47,51,50,45,50,48,38,61,67,49,73,62,63,72,82,76,81,87,70,73,50,51,60,56,44,39,48,36,43,51,64,68,47,47,82,49,68,74,47,76,55,60,91,40,74,64,15,44,29,34,51,50,33,51,38,20,40,60,51,16,67,53,82,82,42,39,34,33,40,60,41,52,89,91,44,49,55,75,63,21,54,49,40,17,40,35,40,28,25,50,70,68,72,29,73,32,38,36,42,30,30,72,54,76,91,56,43,66,62,53,49,47,58,48,24,77,43,55,40,64,87,31,47,38,80,45,64,99,78,77,82,66,97,43,73,67,58,41,50,53,51,50,56,36,56,38,38,52,73,38,42,31,34,35,34,29,47,56,60,56,51,41,26,76,43,40,26,42,48,73,52,22,26,23,50,38,58,55,37,25,17,31,39,36,31,42,50,48,63,63,56,50,62,50,45,37,50,49,53,48,50,51,55,48,46,37,38,70,48,18,63,16,27,40,34,41,26,21,65,61,68,55,60,52,77,81,71,45,57,92,91,61,64,80,41,82,47,52,85,84,76,63,93,82,67,87,83,83,87,86,77,85,76,87,51,101,83,67,81,80,56,76,84,51,52,59,62,50,57,49,48,56,52,41,59,73,74,32,94,58,57,83,39,69,69,38,46,36,49,45,38,43,50,60,50,61,76,38,54,72,45,20,33,66,80,41,54,54,58,53,25,35,52,12,66,83,67,76,29,40,51,36,44,59,40,31,70,66,57,46,85,73,78,68,65,49,34,38,33,35,48,53,76,46,74,68,37,39,57,46,48,53,46,44,71,73,68,56,81,49,74,67,55,58,55,66,45,52,82,29,48,47,78,34,50,52,69,57,47,51,42,40,43,74,68,64,42,44,45,74,73,56,96,56,39,27,36,48,70,57,55,86,44,44,42,95,90,79,41,72,61,87,79,66,78,89,75,84,82,82,78,131

Mean predicted aligned error: 10.26 Å

Nearest PDB structures (foldseek):
  8zns-assembly1_A  TM=7.094E-01  e=1.330E-25  Neisseria lactamica ATCC 23970
  8g9u-assembly1_P  TM=7.886E-01  e=4.759E-22  Neisseria lactamica
  8flj-assembly1_N  TM=4.988E-01  e=5.928E-06  Pseudomonas aeruginosa PA14
  7epu-assembly1_B  TM=3.997E-01  e=4.499E-04  Homo sapiens
  5nug-assembly2_B  TM=3.539E-01  e=1.641E-01  Homo sapiens